Protein AF-A0A6M4GFL0-F1 (afdb_monomer)

Mean predicted aligned error: 16.69 Å

Structure (mmCIF, N/CA/C/O backbone):
data_AF-A0A6M4GFL0-F1
#
_entry.id   AF-A0A6M4GFL0-F1
#
loop_
_atom_site.group_PDB
_atom_site.id
_atom_site.type_symbol
_atom_site.label_atom_id
_atom_site.label_alt_id
_atom_site.label_comp_id
_atom_site.label_asym_id
_atom_site.label_entity_id
_atom_site.label_seq_id
_atom_site.pdbx_PDB_ins_code
_atom_site.Cartn_x
_atom_site.Cartn_y
_atom_site.Cartn_z
_atom_site.occupancy
_atom_site.B_iso_or_equiv
_atom_site.auth_seq_id
_atom_site.auth_comp_id
_atom_site.auth_asym_id
_atom_site.auth_atom_id
_atom_site.pdbx_PDB_model_num
ATOM 1 N N . MET A 1 1 ? -53.949 -1.812 41.126 1.00 33.97 1 MET A N 1
ATOM 2 C CA . MET A 1 1 ? -52.886 -2.637 41.727 1.00 33.97 1 MET A CA 1
ATOM 3 C C . MET A 1 1 ? -51.727 -1.699 42.006 1.00 33.97 1 MET A C 1
ATOM 5 O O . MET A 1 1 ? -51.503 -0.813 41.197 1.00 33.97 1 MET A O 1
ATOM 9 N N . ASP A 1 2 ? -51.183 -1.821 43.211 1.00 31.44 2 ASP A N 1
ATOM 10 C CA . ASP A 1 2 ? -50.165 -1.014 43.901 1.00 31.44 2 ASP A CA 1
ATOM 11 C C . ASP A 1 2 ? -49.170 -0.243 43.004 1.00 31.44 2 ASP A C 1
ATOM 13 O O . ASP A 1 2 ? -48.532 -0.820 42.129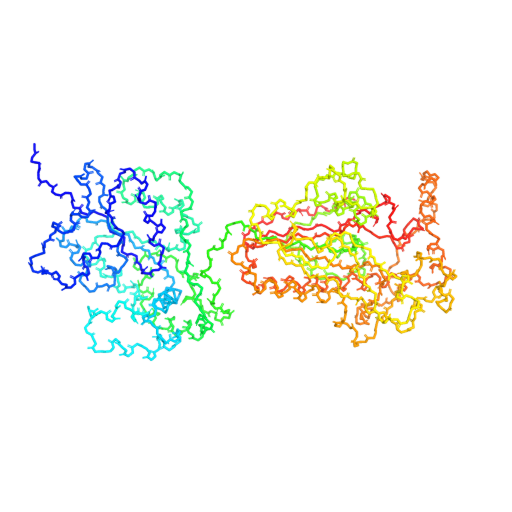 1.00 31.44 2 ASP A O 1
ATOM 17 N N . GLY A 1 3 ? -49.078 1.071 43.236 1.00 35.38 3 GLY A N 1
ATOM 18 C CA . GLY A 1 3 ? -48.262 2.045 42.507 1.00 35.38 3 GLY A CA 1
ATOM 19 C C . GLY A 1 3 ? -46.917 2.366 43.162 1.00 35.38 3 GLY A C 1
ATOM 20 O O . GLY A 1 3 ? -46.453 3.496 43.048 1.00 35.38 3 GLY A O 1
ATOM 21 N N . THR A 1 4 ? -46.291 1.409 43.843 1.00 40.56 4 THR A N 1
ATOM 22 C CA . THR A 1 4 ? -44.964 1.582 44.452 1.00 40.56 4 THR A CA 1
ATOM 23 C C . THR A 1 4 ? -44.089 0.348 44.250 1.00 40.56 4 THR A C 1
ATOM 25 O O . THR A 1 4 ? -43.634 -0.286 45.195 1.00 40.56 4 THR A O 1
ATOM 28 N N . GLN A 1 5 ? -43.805 0.006 42.993 1.00 45.56 5 GLN A N 1
ATOM 29 C CA . GLN A 1 5 ? -42.620 -0.788 42.687 1.00 45.56 5 GLN A CA 1
ATOM 30 C C . GLN A 1 5 ? -41.575 0.181 42.153 1.00 45.56 5 GLN A C 1
ATOM 32 O O . GLN A 1 5 ? -41.675 0.660 41.028 1.00 45.56 5 GLN A O 1
ATOM 37 N N . CYS A 1 6 ? -40.626 0.554 43.012 1.00 54.44 6 CYS A N 1
ATOM 38 C CA . CYS A 1 6 ? -39.476 1.326 42.580 1.00 54.44 6 CYS A CA 1
ATOM 39 C C . CYS A 1 6 ? -38.773 0.523 41.478 1.00 54.44 6 CYS A C 1
ATOM 41 O O . CYS A 1 6 ? -38.338 -0.606 41.723 1.00 54.44 6 CYS A O 1
ATOM 43 N N . ASP A 1 7 ? -38.753 1.060 40.256 1.00 78.50 7 ASP A N 1
ATOM 44 C CA . ASP A 1 7 ? -38.188 0.386 39.091 1.00 78.50 7 ASP A CA 1
ATOM 45 C C . ASP A 1 7 ? -36.691 0.164 39.333 1.00 78.50 7 ASP A C 1
ATOM 47 O O . ASP A 1 7 ? -35.868 1.066 39.175 1.00 78.50 7 ASP A O 1
ATOM 51 N N . LYS A 1 8 ? -36.311 -1.026 39.799 1.00 92.69 8 LYS A N 1
ATOM 52 C CA . LYS A 1 8 ? -34.910 -1.331 40.090 1.00 92.69 8 LYS A CA 1
ATOM 53 C C . LYS A 1 8 ? -34.074 -1.254 38.811 1.00 92.69 8 LYS A C 1
ATOM 55 O O . LYS A 1 8 ? -34.547 -1.531 37.708 1.00 92.69 8 LYS A O 1
ATOM 60 N N . VAL A 1 9 ? -32.790 -0.946 38.969 1.00 96.00 9 VAL A N 1
ATOM 61 C CA . VAL A 1 9 ? -31.801 -1.170 37.906 1.00 96.00 9 V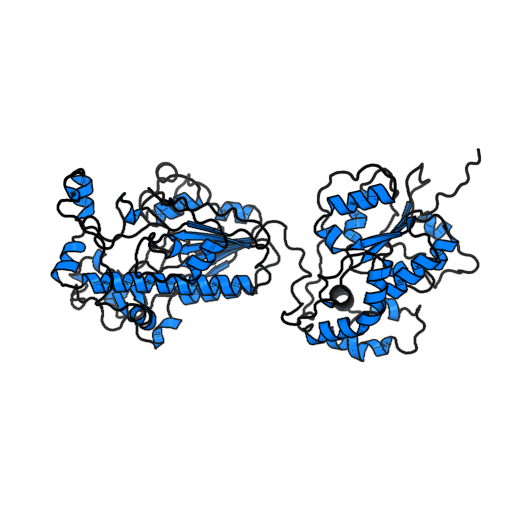AL A CA 1
ATOM 62 C C . VAL A 1 9 ? -31.768 -2.669 37.625 1.00 96.00 9 VAL A C 1
ATOM 64 O O . VAL A 1 9 ? -31.596 -3.478 38.537 1.00 96.00 9 VAL A O 1
ATOM 67 N N . SER A 1 10 ? -32.017 -3.031 36.371 1.00 95.12 10 SER A N 1
ATOM 68 C CA . SER A 1 10 ? -32.312 -4.405 35.942 1.00 95.12 10 SER A CA 1
ATOM 69 C C . SER A 1 10 ? -31.243 -4.983 35.023 1.00 95.12 10 SER A C 1
ATOM 71 O O . SER A 1 10 ? -31.132 -6.203 34.905 1.00 95.12 10 SER A O 1
ATOM 73 N N . VAL A 1 11 ? -30.428 -4.120 34.414 1.00 97.25 11 VAL A N 1
ATOM 74 C CA . VAL A 1 11 ? -29.333 -4.506 33.528 1.00 97.25 11 VAL A CA 1
ATOM 75 C C . VAL A 1 11 ? -28.031 -3.902 34.035 1.00 97.25 11 VAL A C 1
ATOM 77 O O . VAL A 1 11 ? -27.943 -2.694 34.235 1.00 97.25 11 VAL A O 1
ATOM 80 N N . PHE A 1 12 ? -27.001 -4.724 34.200 1.00 97.31 12 PHE A N 1
ATOM 81 C CA . PHE A 1 12 ? -25.673 -4.268 34.603 1.00 97.31 12 PHE A CA 1
ATOM 82 C C . PHE A 1 12 ? -24.635 -4.688 33.571 1.00 97.31 12 PHE A C 1
ATOM 84 O O . PHE A 1 12 ? -24.556 -5.856 33.194 1.00 97.31 12 PHE A O 1
ATOM 91 N N . VAL A 1 13 ? -23.809 -3.751 33.119 1.00 94.25 13 VAL A N 1
ATOM 92 C CA . VAL A 1 13 ? -22.677 -4.047 32.236 1.00 94.25 13 VAL A CA 1
ATOM 93 C C . VAL A 1 13 ? -21.396 -4.054 33.068 1.00 94.25 13 VAL A C 1
ATOM 95 O O . VAL A 1 13 ? -20.723 -3.035 33.239 1.00 94.25 13 VAL A O 1
ATOM 98 N N . CYS A 1 14 ? -21.062 -5.237 33.574 1.00 85.19 14 CYS A N 1
ATOM 99 C CA . CYS A 1 14 ? -19.900 -5.526 34.409 1.00 85.19 14 CYS A CA 1
ATOM 100 C C . CYS A 1 14 ? -18.720 -5.981 33.535 1.00 85.19 14 CYS A C 1
ATOM 102 O O . CYS A 1 14 ? -18.238 -7.095 33.680 1.00 85.19 14 CYS A O 1
ATOM 104 N N . GLY A 1 15 ? -18.306 -5.180 32.549 1.00 72.81 15 GLY A N 1
ATOM 105 C CA . GLY A 1 15 ? -17.201 -5.555 31.655 1.00 72.81 15 GLY A CA 1
ATOM 106 C C . GLY A 1 15 ? -15.822 -5.334 32.273 1.00 72.81 15 GLY A C 1
ATOM 107 O O . GLY A 1 15 ? -15.647 -4.462 33.115 1.00 72.81 15 GLY A O 1
ATOM 108 N N . ALA A 1 16 ? -14.792 -6.030 31.797 1.00 67.81 16 ALA A N 1
ATOM 109 C CA . ALA A 1 16 ? -13.433 -5.727 32.218 1.00 67.81 16 ALA A CA 1
ATOM 110 C C . ALA A 1 16 ? -13.067 -4.294 31.777 1.00 67.81 16 ALA A C 1
ATOM 112 O O . ALA A 1 16 ? -13.310 -3.903 30.630 1.00 67.81 16 ALA A O 1
ATOM 113 N N . GLN A 1 17 ? -12.500 -3.480 32.676 1.00 73.19 17 GLN A N 1
ATOM 114 C CA . GLN A 1 17 ? -12.123 -2.093 32.361 1.00 73.19 17 GLN A CA 1
ATOM 115 C C . GLN A 1 17 ? -11.283 -2.054 31.073 1.00 73.19 17 GLN A C 1
ATOM 117 O O . GLN A 1 17 ? -10.359 -2.847 30.922 1.00 73.19 17 GLN A O 1
ATOM 122 N N . LYS A 1 18 ? -11.601 -1.128 30.154 1.00 75.69 18 LYS A N 1
ATOM 123 C CA . LYS A 1 18 ? -10.996 -1.007 28.805 1.00 75.69 18 LYS A CA 1
ATOM 124 C C . LYS A 1 18 ? -11.385 -2.099 27.786 1.00 75.69 18 LYS A C 1
ATOM 126 O O . LYS A 1 18 ? -10.671 -2.286 26.800 1.00 75.69 18 LYS A O 1
ATOM 131 N N . SER A 1 19 ? -12.555 -2.719 27.957 1.00 73.19 19 SER A N 1
ATOM 132 C CA . SER A 1 19 ? -13.138 -3.713 27.028 1.00 73.19 19 SER A CA 1
ATOM 133 C C . SER A 1 19 ? -14.321 -3.176 26.199 1.00 73.19 19 SER A C 1
ATOM 135 O O . SER A 1 19 ? -15.232 -3.918 25.859 1.00 73.19 19 SER A O 1
ATOM 137 N N . GLY A 1 20 ? -14.344 -1.872 25.885 1.00 72.50 20 GLY A N 1
ATOM 138 C CA . GLY A 1 20 ? -15.331 -1.290 24.952 1.00 72.50 20 GLY A CA 1
ATOM 139 C C . GLY A 1 20 ? -16.693 -0.898 25.545 1.00 72.50 20 GLY A C 1
ATOM 140 O O . GLY A 1 20 ? -17.629 -0.625 24.797 1.00 72.50 20 GLY A O 1
ATOM 141 N N . THR A 1 21 ? -16.820 -0.803 26.873 1.00 79.69 21 THR A N 1
ATOM 142 C CA . THR A 1 21 ? -18.093 -0.473 27.545 1.00 79.69 21 THR A CA 1
ATOM 143 C C . THR A 1 21 ? -18.670 0.896 27.174 1.00 79.69 21 THR A C 1
ATOM 145 O O . THR A 1 21 ? -19.881 1.078 27.262 1.00 79.69 21 THR A O 1
ATOM 148 N N . THR A 1 22 ? -17.857 1.861 26.718 1.00 82.06 22 THR A N 1
ATOM 149 C CA . THR A 1 22 ? -18.399 3.143 26.237 1.00 82.06 22 THR A CA 1
ATOM 150 C C . THR A 1 22 ? -19.078 3.045 24.873 1.00 82.06 22 THR A C 1
ATOM 152 O O . THR A 1 22 ? -20.115 3.670 24.676 1.00 82.06 22 THR A O 1
ATOM 155 N N . SER A 1 23 ? -18.566 2.219 23.954 1.00 81.31 23 SER A N 1
ATOM 156 C CA . SER A 1 23 ? -19.263 1.949 22.689 1.00 81.31 23 SER A CA 1
ATOM 157 C C . SER A 1 23 ? -20.622 1.303 22.948 1.00 81.31 23 SER A C 1
ATOM 159 O O . SER A 1 23 ? -21.616 1.710 22.356 1.00 81.31 23 SER A O 1
ATOM 161 N N . LEU A 1 24 ? -20.686 0.359 23.893 1.00 86.06 24 LEU A N 1
ATOM 162 C CA . LEU A 1 24 ? -21.952 -0.253 24.293 1.00 86.06 24 LEU A CA 1
ATOM 163 C C . LEU A 1 24 ? -22.915 0.765 24.930 1.00 86.06 24 LEU A C 1
ATOM 165 O O . LEU A 1 24 ? -24.097 0.779 24.597 1.00 86.06 24 LEU A O 1
ATOM 169 N N . TYR A 1 25 ? -22.404 1.657 25.785 1.00 87.88 25 TYR A N 1
ATOM 170 C CA . TYR A 1 25 ? -23.190 2.745 26.374 1.00 87.88 25 TYR A CA 1
ATOM 171 C C . TYR A 1 25 ? -23.838 3.644 25.312 1.00 87.88 25 TYR A C 1
ATOM 173 O O . TYR A 1 25 ? -25.012 3.983 25.439 1.00 87.88 25 TYR A O 1
ATOM 181 N N . ALA A 1 26 ? -23.114 3.978 24.238 1.00 87.56 26 ALA A N 1
ATOM 182 C CA . ALA A 1 26 ? -23.647 4.791 23.145 1.00 87.56 26 ALA A CA 1
ATOM 183 C C . ALA A 1 26 ? -24.836 4.126 22.427 1.00 87.56 26 ALA A C 1
ATOM 185 O O . ALA A 1 26 ? -25.777 4.819 22.056 1.00 87.56 26 ALA A O 1
ATOM 186 N N . HIS A 1 27 ? -24.825 2.798 22.273 1.00 88.31 27 HIS A N 1
ATOM 187 C CA . HIS A 1 27 ? -25.971 2.063 21.727 1.00 88.31 27 HIS A CA 1
ATOM 188 C C . HIS A 1 27 ? -27.141 1.992 22.715 1.00 88.31 27 HIS A C 1
ATOM 190 O O . HIS A 1 27 ? -28.297 2.078 22.308 1.00 88.31 27 HIS A O 1
ATOM 196 N N . PHE A 1 28 ? -26.859 1.863 24.015 1.00 92.19 28 PHE A N 1
ATOM 197 C CA . PHE A 1 28 ? -27.897 1.816 25.048 1.00 92.19 28 PHE A CA 1
ATOM 198 C C . PHE A 1 28 ? -28.657 3.143 25.166 1.00 92.19 28 PHE A C 1
ATOM 200 O O . PHE A 1 28 ? -29.871 3.126 25.346 1.00 92.19 28 PHE A O 1
ATOM 207 N N . LEU A 1 29 ? -27.964 4.276 24.996 1.00 90.12 29 LEU A N 1
ATOM 208 C CA . LEU A 1 29 ? -28.564 5.616 25.015 1.00 90.12 29 LEU A CA 1
ATOM 209 C C . LEU A 1 29 ? -29.643 5.827 23.944 1.00 90.12 29 LEU A C 1
ATOM 211 O O . LEU A 1 29 ? -30.542 6.641 24.131 1.00 90.12 29 LEU A O 1
ATOM 215 N N . GLU A 1 30 ? -29.544 5.125 22.818 1.00 88.19 30 GLU A N 1
ATOM 216 C CA . GLU A 1 30 ? -30.448 5.299 21.678 1.00 88.19 30 GLU A CA 1
ATOM 217 C C . GLU A 1 30 ? -31.626 4.316 21.698 1.00 88.19 30 GLU A C 1
ATOM 219 O O . GLU A 1 30 ? -32.540 4.432 20.882 1.00 88.19 30 GLU A O 1
ATOM 224 N N . HIS A 1 31 ? -31.632 3.348 22.620 1.00 92.81 31 HIS A N 1
ATOM 225 C CA . HIS A 1 31 ? -32.646 2.302 22.645 1.00 92.81 31 HIS A CA 1
ATOM 226 C C . HIS A 1 31 ? -33.907 2.749 23.410 1.00 92.81 31 HIS A C 1
ATOM 228 O O . HIS A 1 31 ? -33.827 3.033 24.606 1.00 92.81 31 HIS A O 1
ATOM 234 N N . PRO A 1 32 ? -35.105 2.743 22.791 1.00 91.62 32 PRO A N 1
ATOM 235 C CA . PRO A 1 32 ? -36.318 3.297 23.404 1.00 91.62 32 PRO A CA 1
ATOM 236 C C . PRO A 1 32 ? -36.801 2.522 24.641 1.00 91.62 32 PRO A C 1
ATOM 238 O O . PRO A 1 32 ? -37.414 3.105 25.532 1.00 91.62 32 PRO A O 1
ATOM 241 N N . GLU A 1 33 ? -36.516 1.219 24.713 1.00 94.44 33 GLU A N 1
ATOM 242 C CA . GLU A 1 33 ? -36.855 0.367 25.866 1.00 94.44 33 GLU A CA 1
ATOM 243 C C . GLU A 1 33 ? -35.795 0.371 26.980 1.00 94.44 33 GLU A C 1
ATOM 245 O O . GLU A 1 33 ? -35.953 -0.339 27.970 1.00 94.44 33 GLU A O 1
ATOM 250 N N . LEU A 1 34 ? -34.721 1.155 26.849 1.00 94.69 34 LEU A N 1
ATOM 251 C CA . LEU A 1 34 ? -33.707 1.316 27.890 1.00 94.69 34 LEU A CA 1
ATOM 252 C C . LEU A 1 34 ? -33.825 2.709 28.519 1.00 94.69 34 LEU A C 1
ATOM 254 O O . LEU A 1 34 ? -34.057 3.704 27.834 1.00 94.69 34 LEU A O 1
ATOM 258 N N . GLN A 1 35 ? -33.688 2.792 29.842 1.00 94.88 35 GLN A N 1
ATOM 259 C CA . GLN A 1 35 ? -33.630 4.069 30.555 1.00 94.88 35 GLN A CA 1
ATOM 260 C C . GLN A 1 35 ? -32.199 4.323 31.019 1.00 94.88 35 GLN A C 1
ATOM 262 O O . GLN A 1 35 ? -31.664 3.577 31.841 1.00 94.88 35 GLN A O 1
ATOM 267 N N . SER A 1 36 ? -31.604 5.390 30.491 1.00 93.44 36 SER A N 1
ATOM 268 C CA . SER A 1 36 ? -30.249 5.801 30.830 1.00 93.44 36 SER A CA 1
ATOM 269 C C . SER A 1 36 ? -30.175 6.507 32.185 1.00 93.44 36 SER A C 1
ATOM 271 O O . SER A 1 36 ? -31.092 7.269 32.518 1.00 93.44 36 SER A O 1
ATOM 273 N N . PRO A 1 37 ? -29.074 6.326 32.931 1.00 93.81 37 PRO A N 1
ATOM 274 C CA . PRO A 1 37 ? -28.730 7.222 34.025 1.00 93.81 37 PRO A CA 1
ATOM 275 C C . PRO A 1 37 ? -28.297 8.605 33.500 1.00 93.81 37 PRO A C 1
ATOM 277 O O . PRO A 1 37 ? -28.008 8.775 32.312 1.00 93.81 37 PRO A O 1
ATOM 280 N N . ASP A 1 38 ? -28.228 9.596 34.385 1.00 92.19 38 ASP A N 1
ATOM 281 C CA . ASP A 1 38 ? -27.752 10.959 34.112 1.00 92.19 38 ASP A CA 1
ATOM 282 C C . ASP A 1 38 ? -26.243 11.030 33.808 1.00 92.19 38 ASP A C 1
ATOM 284 O O . ASP A 1 38 ? -25.769 11.982 33.182 1.00 92.19 38 ASP A O 1
ATOM 288 N N . ARG A 1 39 ? -25.486 10.001 34.205 1.00 92.00 39 ARG A N 1
ATOM 289 C CA . ARG A 1 39 ? -24.056 9.842 33.937 1.00 92.00 39 ARG A CA 1
ATOM 290 C C . ARG A 1 39 ? -23.684 8.384 33.686 1.00 92.00 39 ARG A C 1
ATOM 292 O O . ARG A 1 39 ? -24.262 7.464 34.259 1.00 92.00 39 ARG A O 1
ATOM 299 N N . LYS A 1 40 ? -22.645 8.178 32.876 1.00 89.88 40 LYS A N 1
ATOM 300 C CA . LYS A 1 40 ? -22.006 6.867 32.712 1.00 89.88 40 LYS A CA 1
ATOM 301 C C . LYS A 1 40 ? -21.203 6.517 33.973 1.00 89.88 40 LYS A C 1
ATOM 303 O O . LYS A 1 40 ? -20.597 7.412 34.553 1.00 89.88 40 LYS A O 1
ATOM 308 N N . GLU A 1 41 ? -21.138 5.228 34.309 1.00 92.75 41 GLU A N 1
ATOM 309 C CA . GLU A 1 41 ? -20.385 4.685 35.448 1.00 92.75 41 GLU A CA 1
ATOM 310 C C . GLU A 1 41 ? -20.865 5.285 36.786 1.00 92.75 41 GLU A C 1
ATOM 312 O O . GLU A 1 41 ? -20.248 6.191 37.344 1.00 92.75 41 GLU A O 1
ATOM 317 N N . ILE A 1 42 ? -22.001 4.797 37.308 1.00 94.69 42 ILE A N 1
ATOM 318 C CA . ILE A 1 42 ? -22.634 5.357 38.519 1.00 94.69 42 ILE A CA 1
ATOM 319 C C . ILE A 1 42 ? -21.749 5.161 39.755 1.00 94.69 42 ILE A C 1
ATOM 321 O O . ILE A 1 42 ? -21.690 6.040 40.618 1.00 94.69 42 ILE A O 1
ATOM 325 N N . HIS A 1 43 ? -21.049 4.026 39.802 1.00 95.00 43 HIS A N 1
ATOM 326 C CA . HIS A 1 43 ? -20.154 3.616 40.886 1.00 95.00 43 HIS A CA 1
ATOM 327 C C . HIS A 1 43 ? -20.840 3.418 42.250 1.00 95.00 43 HIS A C 1
ATOM 329 O O . HIS A 1 43 ? -20.237 3.605 43.300 1.00 95.00 43 HIS A O 1
ATOM 335 N N . PHE A 1 44 ? -22.115 3.014 42.250 1.00 96.62 44 PHE A N 1
ATOM 336 C CA . PHE A 1 44 ? -22.857 2.754 43.485 1.00 96.62 44 PHE A CA 1
ATOM 337 C C . PHE A 1 44 ? -22.372 1.491 44.213 1.00 96.62 44 PHE A C 1
ATOM 339 O O . PHE A 1 44 ? -21.989 1.560 45.372 1.00 96.62 44 PHE A O 1
ATOM 346 N N . PHE A 1 45 ? -22.333 0.335 43.537 1.00 96.69 45 PHE A N 1
ATOM 347 C CA . PHE A 1 45 ? -22.026 -0.959 44.173 1.00 96.69 45 PHE A CA 1
ATOM 348 C C . PHE A 1 45 ? -20.551 -1.169 44.560 1.00 96.69 45 PHE A C 1
ATOM 350 O O . PHE A 1 45 ? -20.228 -2.130 45.258 1.00 96.69 45 PHE A O 1
ATOM 357 N N . ASP A 1 46 ? -19.662 -0.261 44.160 1.00 94.69 46 ASP A N 1
ATOM 358 C CA . ASP A 1 46 ? -18.239 -0.244 44.509 1.00 94.69 46 ASP A CA 1
ATOM 359 C C . ASP A 1 46 ? -17.851 0.946 45.411 1.00 94.69 46 ASP A C 1
ATOM 361 O O . ASP A 1 46 ? -16.663 1.178 45.647 1.00 94.69 46 ASP A O 1
ATOM 365 N N . ASP A 1 47 ? -18.836 1.697 45.919 1.00 94.81 47 ASP A N 1
ATOM 366 C CA . ASP A 1 47 ? -18.628 2.796 46.864 1.00 94.81 47 ASP A CA 1
ATOM 367 C C . ASP A 1 47 ? -18.515 2.274 48.305 1.00 94.81 47 ASP A C 1
ATOM 369 O O . ASP A 1 47 ? -19.503 1.944 48.965 1.00 94.81 47 ASP A O 1
ATOM 373 N N . GLU A 1 48 ? -17.287 2.229 48.817 1.00 93.00 48 GLU A N 1
ATOM 374 C CA . GLU A 1 48 ? -16.995 1.817 50.194 1.00 93.00 48 GLU A CA 1
ATOM 375 C C . GLU A 1 48 ? -17.394 2.870 51.244 1.00 93.00 48 GLU A C 1
ATOM 377 O O . GLU A 1 48 ? -17.363 2.577 52.437 1.00 93.00 48 GLU A O 1
ATOM 382 N N . ALA A 1 49 ? -17.786 4.086 50.839 1.00 91.50 49 ALA A N 1
ATOM 383 C CA . ALA A 1 49 ? -18.356 5.075 51.755 1.00 91.50 49 ALA A CA 1
ATOM 384 C C . ALA A 1 49 ? -19.838 4.801 52.075 1.00 91.50 49 ALA A C 1
ATOM 386 O O . ALA A 1 49 ? -20.393 5.403 52.996 1.00 91.50 49 ALA A O 1
ATOM 387 N N . THR A 1 50 ? -20.491 3.902 51.331 1.00 92.56 50 THR A N 1
ATOM 388 C CA . THR A 1 50 ? -21.887 3.524 51.568 1.00 92.56 50 THR A CA 1
ATOM 389 C C . THR A 1 50 ? -22.001 2.557 52.749 1.00 92.56 50 THR A C 1
ATOM 391 O O . THR A 1 50 ? -21.238 1.600 52.873 1.00 92.56 50 THR A O 1
ATOM 394 N N . ASN A 1 51 ? -22.987 2.785 53.625 1.00 93.31 51 ASN A N 1
ATOM 395 C CA . ASN A 1 51 ? -23.306 1.855 54.705 1.00 93.31 51 ASN A CA 1
ATOM 396 C C . ASN A 1 51 ? -24.018 0.615 54.145 1.00 93.31 51 ASN A C 1
ATOM 398 O O . ASN A 1 51 ? -25.240 0.578 54.050 1.00 93.31 51 ASN A O 1
ATOM 402 N N . TRP A 1 52 ? -23.257 -0.418 53.792 1.00 94.12 52 TRP A N 1
ATOM 403 C CA . TRP A 1 52 ? -23.800 -1.642 53.195 1.00 94.12 52 TRP A CA 1
ATOM 404 C C . TRP A 1 52 ? -24.640 -2.512 54.143 1.00 94.12 52 TRP A C 1
ATOM 406 O O . TRP A 1 52 ? -25.284 -3.447 53.674 1.00 94.12 52 TRP A O 1
ATOM 416 N N . ALA A 1 53 ? -24.682 -2.209 55.447 1.00 92.88 53 ALA A N 1
ATOM 417 C CA . ALA A 1 53 ? -25.628 -2.847 56.365 1.00 92.88 53 ALA A CA 1
ATOM 418 C C . ALA A 1 53 ? -27.065 -2.320 56.179 1.00 92.88 53 ALA A C 1
ATOM 420 O O . ALA A 1 53 ? -28.021 -3.065 56.377 1.00 92.88 53 ALA A O 1
ATOM 421 N N . GLU A 1 54 ? -27.207 -1.056 55.771 1.00 93.19 54 GLU A N 1
ATOM 422 C CA . GLU A 1 54 ? -28.482 -0.381 55.503 1.00 93.19 54 GLU A CA 1
ATOM 423 C C . GLU A 1 54 ? -28.312 0.537 54.273 1.00 93.19 54 GLU A C 1
ATOM 425 O O . GLU A 1 54 ? -28.187 1.757 54.419 1.00 93.19 54 GLU A O 1
ATOM 430 N N . PRO A 1 55 ? -28.213 -0.036 53.055 1.00 93.62 55 PRO A N 1
ATOM 431 C CA . PRO A 1 55 ? -27.897 0.730 51.856 1.00 93.62 55 PRO A CA 1
ATOM 432 C C . PRO A 1 55 ? -29.057 1.644 51.449 1.00 93.62 55 PRO A C 1
ATOM 434 O O . PRO A 1 55 ? -30.198 1.206 51.305 1.00 93.62 55 PRO A O 1
ATOM 437 N N . ASP A 1 56 ? -28.740 2.912 51.198 1.00 93.44 56 ASP A N 1
ATOM 438 C CA . ASP A 1 56 ? -29.684 3.887 50.658 1.00 93.44 56 ASP A CA 1
ATOM 439 C C . ASP A 1 56 ? -29.720 3.805 49.124 1.00 93.44 56 ASP A C 1
ATOM 441 O O . ASP A 1 56 ? -28.885 4.393 48.431 1.00 93.44 56 ASP A O 1
ATOM 445 N N . TYR A 1 57 ? -30.672 3.034 48.593 1.00 94.50 57 TYR A N 1
ATOM 446 C CA . TYR A 1 57 ? -30.849 2.867 47.149 1.00 94.50 57 TYR A CA 1
ATOM 447 C C . TYR A 1 57 ? -31.490 4.077 46.459 1.00 94.50 57 TYR A C 1
ATOM 449 O O . TYR A 1 57 ? -31.403 4.152 45.235 1.00 94.50 57 TYR A O 1
ATOM 457 N N . GLU A 1 58 ? -32.056 5.047 47.188 1.00 91.62 58 GLU A N 1
ATOM 458 C CA . GLU A 1 58 ? -32.570 6.276 46.564 1.00 91.62 58 GLU A CA 1
ATOM 459 C C . GLU A 1 58 ? -31.425 7.043 45.888 1.00 91.62 58 GLU A C 1
ATOM 461 O O . GLU A 1 58 ? -31.569 7.487 44.753 1.00 91.62 58 GLU A O 1
ATOM 466 N N . ARG A 1 59 ? -30.219 7.039 46.480 1.00 92.50 59 ARG A N 1
ATOM 467 C CA . ARG A 1 59 ? -28.999 7.579 45.843 1.00 92.50 59 ARG A CA 1
ATOM 468 C C . ARG A 1 59 ? -28.678 6.935 44.490 1.00 92.50 59 ARG A C 1
ATOM 470 O O . ARG A 1 59 ? -28.093 7.587 43.632 1.00 92.50 59 ARG A O 1
ATOM 477 N N . LEU A 1 60 ? -29.007 5.655 44.300 1.00 94.31 60 LEU A N 1
ATOM 478 C CA . LEU A 1 60 ? -28.868 4.982 43.004 1.00 94.31 60 LEU A CA 1
ATOM 479 C C . LEU A 1 60 ? -29.995 5.402 42.052 1.00 94.31 60 LEU A C 1
ATOM 481 O O . LEU A 1 60 ? -29.761 5.581 40.859 1.00 94.31 60 LEU A O 1
ATOM 485 N N . HIS A 1 61 ? -31.220 5.530 42.559 1.00 93.81 61 HIS A N 1
ATOM 486 C CA . HIS A 1 61 ? -32.404 5.854 41.761 1.00 93.81 61 HIS A CA 1
ATOM 487 C C . HIS A 1 61 ? -32.449 7.312 41.304 1.00 93.81 61 HIS A C 1
ATOM 489 O O . HIS A 1 61 ? -32.944 7.558 40.206 1.00 93.81 61 HIS A O 1
ATOM 495 N N . ASP A 1 62 ? -31.858 8.236 42.062 1.00 92.94 62 ASP A N 1
ATOM 496 C CA . ASP A 1 62 ? -31.721 9.661 41.730 1.00 92.94 62 ASP A CA 1
ATOM 497 C C . ASP A 1 62 ? -30.972 9.902 40.411 1.00 92.94 62 ASP A C 1
ATOM 499 O O . ASP A 1 62 ? -31.169 10.923 39.752 1.00 92.94 62 ASP A O 1
ATOM 503 N N . HIS A 1 63 ? -30.165 8.933 39.970 1.00 94.44 63 HIS A N 1
ATOM 504 C CA . HIS A 1 63 ? -29.511 8.974 38.666 1.00 94.44 63 HIS A CA 1
ATOM 505 C C . HIS A 1 63 ? -30.479 8.773 37.487 1.00 94.44 63 HIS A C 1
ATOM 507 O O . HIS A 1 63 ? -30.080 8.977 36.344 1.00 94.44 63 HIS A O 1
ATOM 513 N N . PHE A 1 64 ? -31.739 8.383 37.706 1.00 93.75 64 PHE A N 1
ATOM 514 C CA . PHE A 1 64 ? -32.705 8.108 36.640 1.00 93.75 64 PHE A CA 1
ATOM 515 C C . PHE A 1 64 ? -33.843 9.130 36.625 1.00 93.75 64 PHE A C 1
ATOM 517 O O . PHE A 1 64 ? -34.561 9.329 37.602 1.00 93.75 64 PHE A O 1
ATOM 524 N N . ALA A 1 65 ? -34.075 9.734 35.458 1.00 88.06 65 ALA A N 1
ATOM 525 C CA . ALA A 1 65 ? -35.138 10.717 35.286 1.00 88.06 65 ALA A CA 1
ATOM 526 C C . ALA A 1 65 ? -36.535 10.064 35.311 1.00 88.06 65 ALA A C 1
ATOM 528 O O . ALA A 1 65 ? -37.022 9.575 34.286 1.00 88.06 65 ALA A O 1
ATOM 529 N N . GLY A 1 66 ? -37.188 10.093 36.475 1.00 85.19 66 GLY A N 1
ATOM 530 C CA . GLY A 1 66 ? -38.570 9.643 36.666 1.00 85.19 66 GLY A CA 1
ATOM 531 C C . GLY A 1 66 ? -38.762 8.118 36.590 1.00 85.19 66 GLY A C 1
ATOM 532 O O . GLY A 1 66 ? -37.787 7.368 36.456 1.00 85.19 66 GLY A O 1
ATOM 533 N N . PRO A 1 67 ? -40.017 7.633 36.678 1.00 85.81 67 PRO A N 1
ATOM 534 C CA . PRO A 1 67 ? -40.323 6.201 36.630 1.00 85.81 67 PRO A CA 1
ATOM 535 C C . PRO A 1 67 ? -39.875 5.578 35.299 1.00 85.81 67 PRO A C 1
ATOM 537 O O . PRO A 1 67 ? -39.839 6.247 34.259 1.00 85.81 67 PRO A O 1
ATOM 540 N N . ALA A 1 68 ? -39.526 4.292 35.310 1.00 85.19 68 ALA A N 1
ATOM 541 C CA . ALA A 1 68 ? -39.019 3.612 34.124 1.00 85.19 68 ALA A CA 1
ATOM 542 C C . ALA A 1 68 ? -40.101 3.412 33.059 1.00 85.19 68 ALA A C 1
ATOM 544 O O . ALA A 1 68 ? -39.780 3.410 31.868 1.00 85.19 68 ALA A O 1
ATOM 545 N N . ASN A 1 69 ? -41.378 3.343 33.462 1.00 86.00 69 ASN A N 1
ATOM 546 C CA . ASN A 1 69 ? -42.539 3.238 32.568 1.00 86.00 69 ASN A CA 1
ATOM 547 C C . ASN A 1 69 ? -42.408 2.069 31.571 1.00 86.00 69 ASN A C 1
ATOM 549 O O . ASN A 1 69 ? -42.654 2.228 30.377 1.00 86.00 69 ASN A O 1
ATOM 553 N N . GLY A 1 70 ? -41.978 0.901 32.060 1.00 85.12 70 GLY A N 1
ATOM 554 C CA . GLY A 1 70 ? -41.775 -0.304 31.247 1.00 85.12 70 GLY A CA 1
ATOM 555 C C . GLY A 1 70 ? -40.413 -0.406 30.550 1.00 85.12 70 GLY A C 1
ATOM 556 O O . GLY A 1 70 ? -40.158 -1.411 29.896 1.00 85.12 70 GLY A O 1
ATOM 557 N N . ARG A 1 71 ? -39.525 0.588 30.697 1.00 92.00 71 ARG A N 1
ATOM 558 C CA . ARG A 1 71 ? -38.136 0.520 30.213 1.00 92.00 71 ARG A CA 1
ATOM 559 C C . ARG A 1 71 ? -37.231 -0.196 31.215 1.00 92.00 71 ARG A C 1
ATOM 561 O O . ARG A 1 71 ? -37.426 -0.093 32.422 1.00 92.00 71 ARG A O 1
ATOM 568 N N . LEU A 1 72 ? -36.186 -0.856 30.729 1.00 94.81 72 LEU A N 1
ATOM 569 C CA . LEU A 1 72 ? -35.148 -1.439 31.574 1.00 94.81 72 LEU A CA 1
ATOM 570 C C . LEU A 1 72 ? -34.136 -0.357 31.971 1.00 94.81 72 LEU A C 1
ATOM 572 O O . LEU A 1 72 ? -33.427 0.193 31.124 1.00 94.81 72 LEU A O 1
ATOM 576 N N . ARG A 1 73 ? -34.041 -0.058 33.269 1.00 96.06 73 ARG A N 1
ATOM 577 C CA . ARG A 1 73 ? -32.949 0.761 33.818 1.00 96.06 73 ARG A CA 1
ATOM 578 C C . ARG A 1 73 ? -31.646 -0.021 33.787 1.00 96.06 73 ARG A C 1
ATOM 580 O O . ARG A 1 73 ? -31.629 -1.190 34.193 1.00 96.06 73 ARG A O 1
ATOM 587 N N . TYR A 1 74 ? -30.572 0.633 33.361 1.00 96.00 74 TYR A N 1
ATOM 588 C CA . TYR A 1 74 ? -29.259 0.011 33.262 1.00 96.00 74 TYR A CA 1
ATOM 589 C C . TYR A 1 74 ? -28.162 0.810 33.970 1.00 96.00 74 TYR A C 1
ATOM 591 O O . TYR A 1 74 ? -28.228 2.033 34.055 1.00 96.00 74 TYR A O 1
ATOM 599 N N . ASP A 1 75 ? -27.124 0.108 34.418 1.00 95.94 75 ASP A N 1
ATOM 600 C CA . ASP A 1 75 ? -25.871 0.689 34.902 1.00 95.94 75 ASP A CA 1
ATOM 601 C C . ASP A 1 75 ? -24.683 0.056 34.164 1.00 95.94 75 ASP A C 1
ATOM 603 O O . ASP A 1 75 ? -24.604 -1.161 33.983 1.00 95.94 75 ASP A O 1
ATOM 607 N N . ILE A 1 76 ? -23.754 0.891 33.707 1.00 94.88 76 ILE A N 1
ATOM 608 C CA . ILE A 1 76 ? -22.529 0.469 33.026 1.00 94.88 76 ILE A CA 1
ATOM 609 C C . ILE A 1 76 ? -21.354 0.928 33.872 1.00 94.88 76 ILE A C 1
ATOM 611 O O . ILE A 1 76 ? -20.746 1.955 33.577 1.00 94.88 76 ILE A O 1
ATOM 615 N N . THR A 1 77 ? -21.021 0.134 34.889 1.00 94.62 77 THR A N 1
ATOM 616 C CA . THR A 1 77 ? -19.819 0.297 35.711 1.00 94.62 77 THR A CA 1
ATOM 617 C C . THR A 1 77 ? -18.928 -0.943 35.571 1.00 94.62 77 THR A C 1
ATOM 619 O O . THR A 1 77 ? -19.165 -1.968 36.215 1.00 94.62 77 THR A O 1
ATOM 622 N N . PRO A 1 78 ? -17.867 -0.868 34.740 1.00 91.62 78 PRO A N 1
ATOM 623 C CA . PRO A 1 78 ? -16.992 -2.003 34.439 1.00 91.62 78 PRO A CA 1
ATOM 624 C C . PRO A 1 78 ? -16.389 -2.665 35.688 1.00 91.62 78 PRO A C 1
ATOM 626 O O . PRO A 1 78 ? -16.311 -3.887 35.801 1.00 91.62 78 PRO A O 1
ATOM 629 N N . ILE A 1 79 ? -15.976 -1.857 36.668 1.00 92.75 79 ILE A N 1
ATOM 630 C CA . ILE A 1 79 ? -15.230 -2.354 37.829 1.00 92.75 79 ILE A CA 1
ATOM 631 C C . ILE A 1 79 ? -16.045 -3.294 38.732 1.00 92.75 79 ILE A C 1
ATOM 633 O O . ILE A 1 79 ? -15.429 -4.056 39.469 1.00 92.75 79 ILE A O 1
ATOM 637 N N . TYR A 1 80 ? -17.380 -3.339 38.626 1.00 95.38 80 TYR A N 1
ATOM 638 C CA . TYR A 1 80 ? -18.218 -4.294 39.372 1.00 95.38 80 TYR A CA 1
ATOM 639 C C . TYR A 1 80 ? -17.825 -5.752 39.161 1.00 95.38 80 TYR A C 1
ATOM 641 O O . TYR A 1 80 ? -17.983 -6.559 40.067 1.00 95.38 80 TYR A O 1
ATOM 649 N N . GLN A 1 81 ? -17.264 -6.082 37.996 1.00 93.69 81 GLN A N 1
ATOM 650 C CA . GLN A 1 81 ? -16.747 -7.420 37.716 1.00 93.69 81 GLN A CA 1
ATOM 651 C C . GLN A 1 81 ? -15.643 -7.849 38.698 1.00 93.69 81 GLN A C 1
ATOM 653 O O . GLN A 1 81 ? -15.503 -9.029 39.008 1.00 93.69 81 GLN A O 1
ATOM 658 N N . PHE A 1 82 ? -14.828 -6.889 39.134 1.00 94.56 82 PHE A N 1
ATOM 659 C CA . PHE A 1 82 ? -13.592 -7.123 39.873 1.00 94.56 82 PHE A CA 1
ATOM 660 C C . PHE A 1 82 ? -13.662 -6.670 41.332 1.00 94.56 82 PHE A C 1
ATOM 662 O O . PHE A 1 82 ? -12.956 -7.222 42.177 1.00 94.56 82 PHE A O 1
ATOM 669 N N . TRP A 1 83 ? -14.437 -5.625 41.620 1.00 95.19 83 TRP A N 1
ATOM 670 C CA . TRP A 1 83 ? -14.452 -5.003 42.936 1.00 95.19 83 TRP A CA 1
ATOM 671 C C . TRP A 1 83 ? -15.043 -5.953 43.988 1.00 95.19 83 TRP A C 1
ATOM 673 O O . TRP A 1 83 ? -16.065 -6.586 43.708 1.00 95.19 83 TRP A O 1
ATOM 683 N N . PRO A 1 84 ? -14.437 -6.058 45.186 1.00 92.31 84 PRO A N 1
ATOM 684 C CA . PRO A 1 84 ? -14.953 -6.913 46.251 1.00 92.31 84 PRO A CA 1
ATOM 685 C C . PRO A 1 84 ? -16.417 -6.621 46.572 1.00 92.31 84 PRO A C 1
ATOM 687 O O . PRO A 1 84 ? -16.820 -5.460 46.630 1.00 92.31 84 PRO A O 1
ATOM 690 N N . ASP A 1 85 ? -17.195 -7.684 46.766 1.00 94.31 85 ASP A N 1
ATOM 691 C CA . ASP A 1 85 ? -18.611 -7.675 47.148 1.00 94.31 85 ASP A CA 1
ATOM 692 C C . ASP A 1 85 ? -19.562 -6.928 46.193 1.00 94.31 85 ASP A C 1
ATOM 694 O O . ASP A 1 85 ? -20.767 -6.909 46.427 1.00 94.31 85 ASP A O 1
ATOM 698 N N . ALA A 1 86 ? -19.086 -6.325 45.097 1.00 96.38 86 ALA A N 1
ATOM 699 C CA . ALA A 1 86 ? -19.942 -5.556 44.193 1.00 96.38 86 ALA A CA 1
ATOM 700 C C . ALA A 1 86 ? -21.035 -6.430 43.559 1.00 96.38 86 ALA A C 1
ATOM 702 O O . ALA A 1 86 ? -22.197 -6.028 43.516 1.00 96.38 86 ALA A O 1
ATOM 703 N N . LEU A 1 87 ? -20.690 -7.646 43.119 1.00 97.00 87 LEU A N 1
ATOM 704 C CA . LEU A 1 87 ? -21.668 -8.596 42.579 1.00 97.00 87 LEU A CA 1
ATOM 705 C C . LEU A 1 87 ? -22.646 -9.089 43.654 1.00 97.00 87 LEU A C 1
ATOM 707 O O . LEU A 1 87 ? -23.838 -9.190 43.369 1.00 97.00 87 LEU A O 1
ATOM 711 N N . ASP A 1 88 ? -22.181 -9.338 44.881 1.00 97.19 88 ASP A N 1
ATOM 712 C CA . ASP A 1 88 ? -23.028 -9.709 46.021 1.00 97.19 88 ASP A CA 1
ATOM 713 C C . ASP A 1 88 ? -24.031 -8.597 46.349 1.00 97.19 88 ASP A C 1
ATOM 715 O O . ASP A 1 88 ? -25.221 -8.854 46.536 1.00 97.19 88 ASP A O 1
ATOM 719 N N . ARG A 1 89 ? -23.576 -7.338 46.341 1.00 97.75 89 ARG A N 1
ATOM 720 C CA . ARG A 1 89 ? -24.418 -6.158 46.573 1.00 97.75 89 ARG A CA 1
ATOM 721 C C . ARG A 1 89 ? -25.444 -5.969 45.448 1.00 97.75 89 ARG A C 1
ATOM 723 O O . ARG A 1 89 ? -26.592 -5.629 45.738 1.00 97.75 89 ARG A O 1
ATOM 730 N N . ILE A 1 90 ? -25.078 -6.233 44.187 1.00 97.81 90 ILE A N 1
ATOM 731 C CA . ILE A 1 90 ? -26.024 -6.245 43.054 1.00 97.81 90 ILE A CA 1
ATOM 732 C C . ILE A 1 90 ? -27.057 -7.363 43.232 1.00 97.81 90 ILE A C 1
ATOM 734 O O . ILE A 1 90 ? -28.247 -7.106 43.068 1.00 97.81 90 ILE A O 1
ATOM 738 N N . ALA A 1 91 ? -26.634 -8.574 43.605 1.00 97.19 91 ALA A N 1
ATOM 739 C CA . ALA A 1 91 ? -27.527 -9.716 43.812 1.00 97.19 91 ALA A CA 1
ATOM 740 C C . ALA A 1 91 ? -28.513 -9.476 44.969 1.00 97.19 91 ALA A C 1
ATOM 742 O O . ALA A 1 91 ? -29.697 -9.784 44.848 1.00 97.19 91 ALA A O 1
ATOM 743 N N . ALA A 1 92 ? -28.046 -8.870 46.065 1.00 96.69 92 ALA A N 1
ATOM 744 C CA . ALA A 1 92 ? -28.886 -8.478 47.194 1.00 96.69 92 ALA A CA 1
ATOM 745 C C . ALA A 1 92 ? -29.904 -7.391 46.808 1.00 96.69 92 ALA A C 1
ATOM 747 O O . ALA A 1 92 ? -31.062 -7.437 47.227 1.00 96.69 92 ALA A O 1
ATOM 748 N N . TYR A 1 93 ? -29.491 -6.428 45.982 1.00 96.81 93 TYR A N 1
ATOM 749 C CA . TYR A 1 93 ? -30.363 -5.364 45.496 1.00 96.81 93 TYR A CA 1
ATOM 750 C C . TYR A 1 93 ? -31.417 -5.873 44.504 1.00 96.81 93 TYR A C 1
ATOM 752 O O . TYR A 1 93 ? -32.611 -5.593 44.659 1.00 96.81 93 TYR A O 1
ATOM 760 N N . ASN A 1 94 ? -30.993 -6.606 43.476 1.00 96.94 94 ASN A N 1
ATOM 761 C CA . ASN A 1 94 ? -31.853 -7.137 42.431 1.00 96.94 94 ASN A CA 1
ATOM 762 C C . ASN A 1 94 ? -31.424 -8.568 42.044 1.00 96.94 94 ASN A C 1
ATOM 764 O O . ASN A 1 94 ? -30.571 -8.733 41.168 1.00 96.94 94 ASN A O 1
ATOM 768 N N . PRO A 1 95 ? -32.037 -9.606 42.645 1.00 95.50 95 PRO A N 1
ATOM 769 C CA . PRO A 1 95 ? -31.688 -10.997 42.359 1.00 95.50 95 PRO A CA 1
ATOM 770 C C . PRO A 1 95 ? -32.063 -11.430 40.935 1.00 95.50 95 PRO A C 1
ATOM 772 O O . PRO A 1 95 ? -31.486 -12.386 40.427 1.00 95.50 95 PRO A O 1
ATOM 775 N N . ASP A 1 96 ? -32.975 -10.707 40.275 1.00 95.19 96 ASP A N 1
ATOM 776 C CA . ASP A 1 96 ? -33.421 -10.960 38.899 1.00 95.19 96 ASP A CA 1
ATOM 777 C C . ASP A 1 96 ? -32.626 -10.148 37.858 1.00 95.19 96 ASP A C 1
ATOM 779 O O . ASP A 1 96 ? -32.965 -10.138 36.672 1.00 95.19 96 ASP A O 1
ATOM 783 N N . ALA A 1 97 ? -31.564 -9.451 38.278 1.00 96.56 97 ALA A N 1
ATOM 784 C CA . ALA A 1 97 ? -30.742 -8.649 37.384 1.00 96.56 97 ALA A CA 1
ATOM 785 C C . ALA A 1 97 ? -30.141 -9.486 36.243 1.00 96.56 97 ALA A C 1
ATOM 787 O O . ALA A 1 97 ? -29.753 -10.644 36.424 1.00 96.56 97 ALA A O 1
ATOM 788 N N . LYS A 1 98 ? -30.025 -8.867 35.065 1.00 97.69 98 LYS A N 1
ATOM 789 C CA . LYS A 1 98 ? -29.288 -9.392 33.913 1.00 97.69 98 LYS A CA 1
ATOM 790 C C . LYS A 1 98 ? -27.933 -8.704 33.820 1.00 97.69 98 LYS A C 1
ATOM 792 O O . LYS A 1 98 ? -27.860 -7.478 33.753 1.00 97.69 98 LYS A O 1
ATOM 797 N N . LEU A 1 99 ? -26.857 -9.481 33.797 1.00 98.00 99 LEU A N 1
ATOM 798 C CA . LEU A 1 99 ? -25.494 -8.966 33.767 1.00 98.00 99 LEU A CA 1
ATOM 799 C C . LEU A 1 99 ? -24.831 -9.295 32.426 1.00 98.00 99 LEU A C 1
ATOM 801 O O . LEU A 1 99 ? -24.860 -10.433 31.958 1.00 98.00 99 LEU A O 1
ATOM 805 N N . ILE A 1 100 ? -24.202 -8.292 31.821 1.00 96.94 100 ILE A N 1
ATOM 806 C CA . ILE A 1 100 ? -23.446 -8.403 30.573 1.00 96.94 100 ILE A CA 1
ATOM 807 C C . ILE A 1 100 ? -21.971 -8.159 30.885 1.00 96.94 100 ILE A C 1
ATOM 809 O O . ILE A 1 100 ? -21.602 -7.100 31.392 1.00 96.94 100 ILE A O 1
ATOM 813 N N . PHE A 1 101 ? -21.117 -9.115 30.537 1.00 95.50 101 PHE A N 1
ATOM 814 C CA . PHE A 1 101 ? -19.671 -9.023 30.699 1.00 95.50 101 PHE A CA 1
ATOM 815 C C . PHE A 1 101 ? -19.010 -8.912 29.330 1.00 95.50 101 PHE A C 1
ATOM 817 O O . PHE A 1 101 ? -19.287 -9.696 28.423 1.00 95.50 101 PHE A O 1
ATOM 824 N N . LEU A 1 102 ? -18.106 -7.945 29.210 1.00 91.69 102 LEU A N 1
ATOM 825 C CA . LEU A 1 102 ? -17.254 -7.740 28.046 1.00 91.69 102 LEU A CA 1
ATOM 826 C C . LEU A 1 102 ? -15.812 -8.046 28.439 1.00 91.69 102 LEU A C 1
ATOM 828 O O . LEU A 1 102 ? -15.241 -7.351 29.283 1.00 91.69 102 LEU A O 1
ATOM 832 N N . PHE A 1 103 ? -15.231 -9.066 27.818 1.00 94.00 103 PHE A N 1
ATOM 833 C CA . PHE A 1 103 ? -13.858 -9.497 28.064 1.00 94.00 103 PHE A CA 1
ATOM 834 C C . PHE A 1 103 ? -12.942 -9.121 26.905 1.00 94.00 103 PHE A C 1
ATOM 836 O O . PHE A 1 103 ? -13.361 -9.075 25.754 1.00 94.00 103 PHE A O 1
ATOM 843 N N . ARG A 1 104 ? -11.672 -8.879 27.214 1.00 91.25 104 ARG A N 1
ATOM 844 C CA . ARG A 1 104 ? -10.600 -8.587 26.258 1.00 91.25 104 ARG A CA 1
ATOM 845 C C . ARG A 1 104 ? -9.364 -9.372 26.670 1.00 91.25 104 ARG A C 1
ATOM 847 O O . ARG A 1 104 ? -9.212 -9.616 27.866 1.00 91.25 104 ARG A O 1
ATOM 854 N N . ASP A 1 105 ? -8.466 -9.687 25.740 1.00 93.12 105 ASP A N 1
ATOM 855 C CA . ASP A 1 105 ? -7.164 -10.272 26.078 1.00 93.12 105 ASP A CA 1
ATOM 856 C C . ASP A 1 105 ? -6.523 -9.587 27.317 1.00 93.12 105 ASP A C 1
ATOM 858 O O . ASP A 1 105 ? -6.442 -8.350 27.365 1.00 93.12 105 ASP A O 1
ATOM 862 N N . PRO A 1 106 ? -6.110 -10.352 28.350 1.00 94.19 106 PRO A N 1
ATOM 863 C CA . PRO A 1 106 ? -5.596 -9.797 29.599 1.00 94.19 106 PRO A CA 1
ATOM 864 C C . PRO A 1 106 ? -4.385 -8.882 29.444 1.00 94.19 106 PRO A C 1
ATOM 866 O O . PRO A 1 106 ? -4.289 -7.911 30.199 1.00 94.19 106 PRO A O 1
ATOM 869 N N . PHE A 1 107 ? -3.486 -9.167 28.496 1.00 92.12 107 PHE A N 1
ATOM 870 C CA . PHE A 1 107 ? -2.317 -8.332 28.235 1.00 92.12 107 PHE A CA 1
ATOM 871 C C . PHE A 1 107 ? -2.742 -7.006 27.618 1.00 92.12 107 PHE A C 1
ATOM 873 O O . PHE A 1 107 ? -2.399 -5.943 28.136 1.00 92.12 107 PHE A O 1
ATOM 880 N N . GLU A 1 108 ? -3.567 -7.043 26.574 1.00 87.75 108 GLU A N 1
ATOM 881 C CA . GLU A 1 108 ? -4.064 -5.820 25.949 1.00 87.75 108 GLU A CA 1
ATOM 882 C C . GLU A 1 108 ? -4.881 -4.955 26.915 1.00 87.75 108 GLU A C 1
ATOM 884 O O . GLU A 1 108 ? -4.782 -3.723 26.903 1.00 87.75 108 GLU A O 1
ATOM 889 N N . ARG A 1 109 ? -5.693 -5.588 27.769 1.00 91.25 109 ARG A N 1
ATOM 890 C CA . ARG A 1 109 ? -6.444 -4.902 28.822 1.00 91.25 109 ARG A CA 1
ATOM 891 C C . ARG A 1 109 ? -5.498 -4.250 29.831 1.00 91.25 109 ARG A C 1
ATOM 893 O O . ARG A 1 109 ? -5.690 -3.077 30.151 1.00 91.25 109 ARG A O 1
ATOM 900 N N . ALA A 1 110 ? -4.496 -4.981 30.325 1.00 92.44 110 ALA A N 1
ATOM 901 C CA . ALA A 1 110 ? -3.509 -4.462 31.270 1.00 92.44 110 ALA A CA 1
ATOM 902 C C . ALA A 1 110 ? -2.764 -3.255 30.686 1.00 92.44 110 ALA A C 1
ATOM 904 O O . ALA A 1 110 ? -2.691 -2.210 31.333 1.00 92.44 110 ALA A O 1
ATOM 905 N N . LEU A 1 111 ? -2.305 -3.364 29.437 1.00 89.00 111 LEU A N 1
ATOM 906 C CA . LEU A 1 111 ? -1.614 -2.293 28.722 1.00 89.00 111 LEU A CA 1
ATOM 907 C C . LEU A 1 111 ? -2.510 -1.064 28.530 1.00 89.00 111 LEU A C 1
ATOM 909 O O . LEU A 1 111 ? -2.076 0.067 28.735 1.00 89.00 111 LEU A O 1
ATOM 913 N N . SER A 1 112 ? -3.785 -1.271 28.188 1.00 85.44 112 SER A N 1
ATOM 914 C CA . SER A 1 112 ? -4.745 -0.176 28.020 1.00 85.44 112 SER A CA 1
ATOM 915 C C . SER A 1 112 ? -5.112 0.513 29.339 1.00 85.44 112 SER A C 1
ATOM 917 O O . SER A 1 112 ? -5.365 1.719 29.340 1.00 85.44 112 SER A O 1
ATOM 919 N N . HIS A 1 113 ? -5.151 -0.232 30.448 1.00 90.25 113 HIS A N 1
ATOM 920 C CA . HIS A 1 113 ? -5.354 0.324 31.785 1.00 90.25 113 HIS A CA 1
ATOM 921 C C . HIS A 1 113 ? -4.139 1.154 32.211 1.00 90.25 113 HIS A C 1
ATOM 923 O O . HIS A 1 113 ? -4.296 2.322 32.543 1.00 90.25 113 HIS A O 1
ATOM 929 N N . TRP A 1 114 ? -2.930 0.605 32.083 1.00 91.88 114 TRP A N 1
ATOM 930 C CA . TRP A 1 114 ? -1.688 1.325 32.373 1.00 91.88 114 TRP A CA 1
ATOM 931 C C . TRP A 1 114 ? -1.555 2.615 31.559 1.00 91.88 114 TRP A C 1
ATOM 933 O O . TRP A 1 114 ? -1.288 3.672 32.121 1.00 91.88 114 TRP A O 1
ATOM 943 N N . ALA A 1 115 ? -1.819 2.572 30.249 1.00 84.94 115 ALA A N 1
ATOM 944 C CA . ALA A 1 115 ? -1.704 3.755 29.396 1.00 84.94 115 ALA A CA 1
ATOM 945 C C . ALA A 1 115 ? -2.668 4.884 29.808 1.00 84.94 115 ALA A C 1
ATOM 947 O O . ALA A 1 115 ? -2.337 6.059 29.645 1.00 84.94 115 ALA A O 1
ATOM 948 N N . MET A 1 116 ? -3.847 4.527 30.334 1.00 84.44 116 MET A N 1
ATOM 949 C CA . MET A 1 116 ? -4.825 5.472 30.877 1.00 84.44 116 MET A CA 1
ATOM 950 C C . MET A 1 116 ? -4.325 6.104 32.176 1.00 84.44 116 MET A C 1
ATOM 952 O O . MET A 1 116 ? -4.340 7.327 32.277 1.00 84.44 116 MET A O 1
ATOM 956 N N . GLU A 1 117 ? -3.873 5.304 33.140 1.00 88.62 117 GLU A N 1
ATOM 957 C CA . GLU A 1 117 ? -3.406 5.822 34.433 1.00 88.62 117 GLU A CA 1
ATOM 958 C C . GLU A 1 117 ? -2.111 6.635 34.280 1.00 88.62 117 GLU A C 1
ATOM 960 O O . GLU A 1 117 ? -1.956 7.691 34.891 1.00 88.62 117 GLU A O 1
ATOM 965 N N . PHE A 1 118 ? -1.228 6.245 33.355 1.00 85.88 118 PHE A N 1
ATOM 966 C CA . PHE A 1 118 ? -0.050 7.041 33.002 1.00 85.88 118 PHE A CA 1
ATOM 967 C C . PHE A 1 118 ? -0.452 8.388 32.385 1.00 85.88 118 PHE A C 1
ATOM 969 O O . PHE A 1 118 ? 0.100 9.428 32.731 1.00 85.88 118 PHE A O 1
ATOM 976 N N . ALA A 1 119 ? -1.449 8.406 31.492 1.00 79.62 119 ALA A N 1
ATOM 977 C CA . ALA A 1 119 ? -1.951 9.649 30.906 1.00 79.62 119 ALA A CA 1
ATOM 978 C C . ALA A 1 119 ? -2.692 10.546 31.914 1.00 79.62 119 ALA A C 1
ATOM 980 O O . ALA A 1 119 ? -2.733 11.762 31.731 1.00 79.62 119 ALA A O 1
ATOM 981 N N . ARG A 1 120 ? -3.265 9.960 32.971 1.00 84.94 120 ARG A N 1
ATOM 982 C CA . ARG A 1 120 ? -3.852 10.676 34.114 1.00 84.94 120 ARG A CA 1
ATOM 983 C C . ARG A 1 120 ? -2.813 11.171 35.116 1.00 84.94 120 ARG A C 1
ATOM 985 O O . ARG A 1 120 ? -3.169 11.944 35.996 1.00 84.94 120 ARG A O 1
ATOM 992 N N . ASN A 1 121 ? -1.544 10.794 34.934 1.00 86.94 121 ASN A N 1
ATOM 993 C CA . ASN A 1 121 ? -0.449 11.068 35.860 1.00 86.94 121 ASN A CA 1
ATOM 994 C C . ASN A 1 121 ? -0.628 10.386 37.235 1.00 86.94 121 ASN A C 1
ATOM 996 O O . ASN A 1 121 ? -0.057 10.841 38.220 1.00 86.94 121 ASN A O 1
ATOM 1000 N N . ASP A 1 122 ? -1.391 9.291 37.282 1.00 89.44 122 ASP A N 1
ATOM 1001 C CA . ASP A 1 122 ? -1.557 8.427 38.461 1.00 89.44 122 ASP A CA 1
ATOM 1002 C C . ASP A 1 122 ? -0.562 7.249 38.449 1.00 89.44 122 ASP A C 1
ATOM 1004 O O . ASP A 1 122 ? -0.286 6.632 39.480 1.00 89.44 122 ASP A O 1
ATOM 1008 N N . GLU A 1 123 ? 0.018 6.953 37.281 1.00 92.00 123 GLU A N 1
ATOM 1009 C CA . GLU A 1 123 ? 1.114 6.002 37.108 1.00 92.00 123 GLU A CA 1
ATOM 1010 C C . GLU A 1 123 ? 2.372 6.703 36.591 1.00 92.00 123 GLU A C 1
ATOM 1012 O O . GLU A 1 123 ? 2.328 7.519 35.669 1.00 92.00 123 GLU A O 1
ATOM 1017 N N . HIS A 1 124 ? 3.508 6.341 37.177 1.00 90.19 124 HIS A N 1
ATOM 1018 C CA . HIS A 1 124 ? 4.817 6.907 36.848 1.00 90.19 124 HIS A CA 1
ATOM 1019 C C . HIS A 1 124 ? 5.826 5.842 36.420 1.00 90.19 124 HIS A C 1
ATOM 1021 O O . HIS A 1 124 ? 6.861 6.178 35.847 1.00 90.19 124 HIS A O 1
ATOM 1027 N N . LEU A 1 125 ? 5.538 4.568 36.691 1.00 90.25 125 LEU A N 1
ATOM 1028 C CA . LEU A 1 125 ? 6.339 3.448 36.223 1.00 90.25 125 LEU A CA 1
ATOM 1029 C C . LEU A 1 125 ? 6.025 3.157 34.756 1.00 90.25 125 LEU A C 1
ATOM 1031 O O . LEU A 1 125 ? 4.881 3.295 34.305 1.00 90.25 125 LEU A O 1
ATOM 1035 N N . ASP A 1 126 ? 7.031 2.703 34.011 1.00 90.12 126 ASP A N 1
ATOM 1036 C CA . ASP A 1 126 ? 6.771 2.121 32.697 1.00 90.12 126 ASP A CA 1
ATOM 1037 C C . ASP A 1 126 ? 5.929 0.837 32.825 1.00 90.12 126 ASP A C 1
ATOM 1039 O O . ASP A 1 126 ? 5.759 0.281 33.914 1.00 90.12 126 ASP A O 1
ATOM 1043 N N . PHE A 1 127 ? 5.362 0.366 31.712 1.00 90.88 127 PHE A N 1
ATOM 1044 C CA . PHE A 1 127 ? 4.458 -0.786 31.741 1.00 90.88 127 PHE A CA 1
ATOM 1045 C C . PHE A 1 127 ? 5.115 -2.038 32.340 1.00 90.88 127 PHE A C 1
ATOM 1047 O O . PHE A 1 127 ? 4.501 -2.738 33.147 1.00 90.88 127 PHE A O 1
ATOM 1054 N N . ARG A 1 128 ? 6.378 -2.288 31.985 1.00 92.56 128 ARG A N 1
ATOM 1055 C CA . ARG A 1 128 ? 7.177 -3.439 32.418 1.00 92.56 128 ARG A CA 1
ATOM 1056 C C . ARG A 1 128 ? 7.390 -3.435 33.928 1.00 92.56 128 ARG A C 1
ATOM 1058 O O . ARG A 1 128 ? 7.218 -4.469 34.573 1.00 92.56 128 ARG A O 1
ATOM 1065 N N . GLN A 1 129 ? 7.753 -2.289 34.487 1.00 92.88 129 GLN A N 1
ATOM 1066 C CA . GLN A 1 129 ? 7.909 -2.089 35.922 1.00 92.88 129 GLN A CA 1
ATOM 1067 C C . GLN A 1 129 ? 6.558 -2.186 36.630 1.00 92.88 129 GLN A C 1
ATOM 1069 O O . GLN A 1 129 ? 6.449 -2.866 37.647 1.00 92.88 129 GLN A O 1
ATOM 1074 N N . ALA A 1 130 ? 5.511 -1.570 36.076 1.00 93.75 130 ALA A N 1
ATOM 1075 C CA . ALA A 1 130 ? 4.182 -1.523 36.675 1.00 93.75 130 ALA A CA 1
ATOM 1076 C C . ALA A 1 130 ? 3.562 -2.917 36.879 1.00 93.75 130 ALA A C 1
ATOM 1078 O O . ALA A 1 130 ? 2.967 -3.165 37.930 1.00 93.75 130 ALA A O 1
ATOM 1079 N N . ILE A 1 131 ? 3.723 -3.831 35.912 1.00 94.19 131 ILE A N 1
ATOM 1080 C CA . ILE A 1 131 ? 3.192 -5.203 35.998 1.00 94.19 131 ILE A CA 1
ATOM 1081 C C . ILE A 1 131 ? 4.088 -6.175 36.774 1.00 94.19 131 ILE A C 1
ATOM 1083 O O . ILE A 1 131 ? 3.640 -7.274 37.090 1.00 94.19 131 ILE A O 1
ATOM 1087 N N . ARG A 1 132 ? 5.335 -5.802 37.079 1.00 93.75 132 ARG A N 1
ATOM 1088 C CA . ARG A 1 132 ? 6.270 -6.612 37.871 1.00 93.75 132 ARG A CA 1
ATOM 1089 C C . ARG A 1 132 ? 6.391 -6.022 39.274 1.00 93.75 132 ARG A C 1
ATOM 1091 O O . ARG A 1 132 ? 5.489 -6.204 40.090 1.00 93.75 132 ARG A O 1
ATOM 1098 N N . ASP A 1 133 ? 7.454 -5.269 39.532 1.00 90.81 133 ASP A N 1
ATOM 1099 C CA . ASP A 1 133 ? 7.782 -4.711 40.850 1.00 90.81 133 ASP A CA 1
ATOM 1100 C C . ASP A 1 133 ? 6.723 -3.711 41.337 1.00 90.81 133 ASP A C 1
ATOM 1102 O O . ASP A 1 133 ? 6.407 -3.632 42.522 1.00 90.81 133 ASP A O 1
ATOM 1106 N N . GLY A 1 134 ? 6.069 -3.004 40.415 1.00 90.69 134 GLY A N 1
ATOM 1107 C CA . GLY A 1 134 ? 4.977 -2.083 40.713 1.00 90.69 134 GLY A CA 1
ATOM 1108 C C . GLY A 1 134 ? 3.777 -2.744 41.397 1.00 90.69 134 GLY A C 1
ATOM 1109 O O . GLY A 1 134 ? 2.993 -2.044 42.042 1.00 90.69 134 GLY A O 1
ATOM 1110 N N . ARG A 1 135 ? 3.640 -4.075 41.327 1.00 93.56 135 ARG A N 1
ATOM 1111 C CA . ARG A 1 135 ? 2.599 -4.829 42.044 1.00 93.56 135 ARG A CA 1
ATOM 1112 C C . ARG A 1 135 ? 2.784 -4.814 43.556 1.00 93.56 135 ARG A C 1
ATOM 1114 O O . ARG A 1 135 ? 1.814 -5.024 44.280 1.00 93.56 135 ARG A O 1
ATOM 1121 N N . GLU A 1 136 ? 3.984 -4.520 44.058 1.00 93.00 136 GLU A N 1
ATOM 1122 C CA . GLU A 1 136 ? 4.225 -4.390 45.500 1.00 93.00 136 GLU A CA 1
ATOM 1123 C C . GLU A 1 136 ? 3.375 -3.290 46.142 1.00 93.00 136 GLU A C 1
ATOM 1125 O O . GLU A 1 136 ? 3.026 -3.400 47.311 1.00 93.00 136 GLU A O 1
ATOM 1130 N N . ARG A 1 137 ? 2.925 -2.297 45.361 1.00 94.88 137 ARG A N 1
ATOM 1131 C CA . ARG A 1 137 ? 1.992 -1.248 45.811 1.00 94.88 137 ARG A CA 1
ATOM 1132 C C . ARG A 1 137 ? 0.627 -1.780 46.250 1.00 94.88 137 ARG A C 1
ATOM 1134 O O . ARG A 1 137 ? -0.111 -1.061 46.912 1.00 94.88 137 ARG A O 1
ATOM 1141 N N . LEU A 1 138 ? 0.277 -3.005 45.861 1.00 95.00 138 LEU A N 1
ATOM 1142 C CA . LEU A 1 138 ? -0.950 -3.685 46.275 1.00 95.00 138 LEU A CA 1
ATOM 1143 C C . LEU A 1 138 ? -0.706 -4.718 47.377 1.00 95.00 138 LEU A C 1
ATOM 1145 O O . LEU A 1 138 ? -1.669 -5.247 47.937 1.00 95.00 138 LEU A O 1
ATOM 1149 N N . ARG A 1 139 ? 0.561 -5.035 47.673 1.00 90.44 139 ARG A N 1
ATOM 1150 C CA . ARG A 1 139 ? 0.925 -6.019 48.693 1.00 90.44 139 ARG A CA 1
ATOM 1151 C C . ARG A 1 139 ? 0.428 -5.517 50.051 1.00 90.44 139 ARG A C 1
ATOM 1153 O O . ARG A 1 139 ? 0.556 -4.341 50.370 1.00 90.44 139 ARG A O 1
ATOM 1160 N N . ASP A 1 140 ? -0.194 -6.415 50.808 1.00 91.75 140 ASP A N 1
ATOM 1161 C CA . ASP A 1 140 ? -0.743 -6.176 52.151 1.00 91.75 140 ASP A CA 1
ATOM 1162 C C . ASP A 1 140 ? -1.881 -5.137 52.252 1.00 91.75 140 ASP A C 1
ATOM 1164 O O . ASP A 1 140 ? -2.383 -4.879 53.347 1.00 91.75 140 ASP A O 1
ATOM 1168 N N . LEU A 1 141 ? -2.359 -4.584 51.130 1.00 94.00 141 LEU A N 1
ATOM 1169 C CA . LEU A 1 141 ? -3.539 -3.722 51.116 1.00 94.00 141 LEU A CA 1
ATOM 1170 C C . LEU A 1 141 ? -4.830 -4.547 51.013 1.00 94.00 141 LEU A C 1
ATOM 1172 O O . LEU A 1 141 ? -4.901 -5.478 50.201 1.00 94.00 141 LEU A O 1
ATOM 1176 N N . PRO A 1 142 ? -5.897 -4.180 51.750 1.00 93.06 142 PRO A N 1
ATOM 1177 C CA . PRO A 1 142 ? -7.197 -4.811 51.570 1.00 93.06 142 PRO A CA 1
ATOM 1178 C C . PRO A 1 142 ? -7.695 -4.569 50.141 1.00 93.06 142 PRO A C 1
ATOM 1180 O O . PRO A 1 142 ? -7.432 -3.522 49.546 1.00 93.06 142 PRO A O 1
ATOM 1183 N N . ARG A 1 143 ? -8.412 -5.545 49.572 1.00 89.81 143 ARG A N 1
ATOM 1184 C CA . ARG A 1 143 ? -8.819 -5.553 48.151 1.00 89.81 143 ARG A CA 1
ATOM 1185 C C . ARG A 1 143 ? -9.717 -4.381 47.738 1.00 89.81 143 ARG A C 1
ATOM 1187 O O . ARG A 1 143 ? -9.830 -4.110 46.548 1.00 89.81 143 ARG A O 1
ATOM 1194 N N . ASN A 1 144 ? -10.336 -3.700 48.698 1.00 90.88 144 ASN A N 1
ATOM 1195 C CA . ASN A 1 144 ? -11.166 -2.516 48.491 1.00 90.88 144 ASN A CA 1
ATOM 1196 C C . ASN A 1 144 ? -10.400 -1.189 48.694 1.00 90.88 144 ASN A C 1
ATOM 1198 O O . ASN A 1 144 ? -10.995 -0.116 48.615 1.00 90.88 144 ASN A O 1
ATOM 1202 N N . ALA A 1 145 ? -9.083 -1.218 48.941 1.00 93.69 145 ALA A N 1
ATOM 1203 C CA . ALA A 1 145 ? -8.294 0.007 49.056 1.00 93.69 145 ALA A CA 1
ATOM 1204 C C . ALA A 1 145 ? -8.236 0.767 47.711 1.00 93.69 145 ALA A C 1
ATOM 1206 O O . ALA A 1 145 ? -8.125 0.131 46.658 1.00 93.69 145 ALA A O 1
ATOM 1207 N N . PRO A 1 146 ? -8.204 2.117 47.712 1.00 91.06 146 PRO A N 1
ATOM 1208 C CA . PRO A 1 146 ? -8.165 2.923 46.486 1.00 91.06 146 PRO A CA 1
ATOM 1209 C C . PRO A 1 146 ? -7.036 2.554 45.514 1.00 91.06 146 PRO A C 1
ATOM 1211 O O . PRO A 1 146 ? -7.226 2.627 44.304 1.00 91.06 146 PRO A O 1
ATOM 1214 N N . ALA A 1 147 ? -5.893 2.078 46.019 1.00 93.62 147 ALA A N 1
ATOM 1215 C CA . ALA A 1 147 ? -4.768 1.616 45.203 1.00 93.62 147 ALA A CA 1
ATOM 1216 C C . ALA A 1 147 ? -5.158 0.509 44.202 1.00 93.62 147 ALA A C 1
ATOM 1218 O O . ALA A 1 147 ? -4.648 0.479 43.081 1.00 93.62 147 ALA A O 1
ATOM 1219 N N . TRP A 1 148 ? -6.119 -0.356 44.551 1.00 94.31 148 TRP A N 1
ATOM 1220 C CA . TRP A 1 148 ? -6.641 -1.391 43.655 1.00 94.31 148 TRP A CA 1
ATOM 1221 C C . TRP A 1 148 ? -7.408 -0.810 42.463 1.00 94.31 148 TRP A C 1
ATOM 1223 O O . TRP A 1 148 ? -7.568 -1.494 41.449 1.00 94.31 148 TRP A O 1
ATOM 1233 N N . ARG A 1 149 ? -7.849 0.453 42.516 1.00 91.69 149 ARG A N 1
ATOM 1234 C CA . ARG A 1 149 ? -8.457 1.129 41.361 1.00 91.69 149 ARG A CA 1
ATOM 1235 C C . ARG A 1 149 ? -7.438 1.453 40.276 1.00 91.69 149 ARG A C 1
ATOM 1237 O O . ARG A 1 149 ? -7.796 1.360 39.109 1.00 91.69 149 ARG A O 1
ATOM 1244 N N . VAL A 1 150 ? -6.203 1.739 40.677 1.00 92.50 150 VAL A N 1
ATOM 1245 C CA . VAL A 1 150 ? -5.145 2.262 39.805 1.00 92.50 150 VAL A CA 1
ATOM 1246 C C . VAL A 1 150 ? -4.167 1.158 39.398 1.00 92.50 150 VAL A C 1
ATOM 1248 O O . VAL A 1 150 ? -3.962 0.906 38.218 1.00 92.50 150 VAL A O 1
ATOM 1251 N N . PHE A 1 151 ? -3.609 0.415 40.359 1.00 95.19 151 PHE A N 1
ATOM 1252 C CA . PHE A 1 151 ? -2.416 -0.407 40.105 1.00 95.19 151 PHE A CA 1
ATOM 1253 C C . PHE A 1 151 ? -2.690 -1.891 39.821 1.00 95.19 151 PHE A C 1
ATOM 1255 O O . PHE A 1 151 ? -1.752 -2.659 39.615 1.00 95.19 151 PHE A O 1
ATOM 1262 N N . SER A 1 152 ? -3.954 -2.331 39.798 1.00 94.50 152 SER A N 1
ATOM 1263 C CA . SER A 1 152 ? -4.328 -3.747 39.592 1.00 94.50 152 SER A CA 1
ATOM 1264 C C . SER A 1 152 ? -4.295 -4.166 38.117 1.00 94.50 152 SER A C 1
ATOM 1266 O O . SER A 1 152 ? -5.265 -4.671 37.539 1.00 94.50 152 SER A O 1
ATOM 1268 N N . TYR A 1 153 ? -3.162 -3.923 37.459 1.00 94.56 153 TYR A N 1
ATOM 1269 C CA . TYR A 1 153 ? -3.006 -4.185 36.034 1.00 94.56 153 TYR A CA 1
ATOM 1270 C C . TYR A 1 153 ? -3.087 -5.659 35.695 1.00 94.56 153 TYR A C 1
ATOM 1272 O O . TYR A 1 153 ? -3.640 -5.944 34.646 1.00 94.56 153 TYR A O 1
ATOM 1280 N N . LEU A 1 154 ? -2.612 -6.586 36.532 1.00 94.56 154 LEU A N 1
ATOM 1281 C CA . LEU A 1 154 ? -2.690 -8.024 36.239 1.00 94.56 154 LEU A CA 1
ATOM 1282 C C . LEU A 1 154 ? -3.924 -8.675 36.853 1.00 94.56 154 LEU A C 1
ATOM 1284 O O . LEU A 1 154 ? -4.598 -9.467 36.200 1.00 94.56 154 LEU A O 1
ATOM 1288 N N . GLU A 1 155 ? -4.264 -8.305 38.084 1.00 94.44 155 GLU A N 1
ATOM 1289 C CA . GLU A 1 155 ? -5.262 -8.998 38.897 1.00 94.44 155 GLU A CA 1
ATOM 1290 C C . GLU A 1 155 ? -6.664 -8.923 38.293 1.00 94.44 155 GLU A C 1
ATOM 1292 O O . GLU A 1 155 ? -7.431 -9.875 38.407 1.00 94.44 155 GLU A O 1
ATOM 1297 N N . ARG A 1 156 ? -6.994 -7.847 37.570 1.00 93.31 156 ARG A N 1
ATOM 1298 C CA . ARG A 1 156 ? -8.278 -7.759 36.856 1.00 93.31 156 ARG A CA 1
ATOM 1299 C C . ARG A 1 156 ? -8.354 -8.636 35.609 1.00 93.31 156 ARG A C 1
ATOM 1301 O O . ARG A 1 156 ? -9.435 -8.776 35.051 1.00 93.31 156 ARG A O 1
ATOM 1308 N N . GLY A 1 157 ? -7.233 -9.201 35.163 1.00 93.81 157 GLY A N 1
ATOM 1309 C CA . GLY A 1 157 ? -7.152 -10.158 34.059 1.00 93.81 157 GLY A CA 1
ATOM 1310 C C . GLY A 1 157 ? -7.492 -11.589 34.471 1.00 93.81 157 GLY A C 1
ATOM 1311 O O . GLY A 1 157 ? -7.570 -12.452 33.605 1.00 93.81 157 GLY A O 1
ATOM 1312 N N . LEU A 1 158 ? -7.705 -11.832 35.770 1.00 94.62 158 LEU A N 1
ATOM 1313 C CA . LEU A 1 158 ? -8.126 -13.122 36.316 1.00 94.62 158 LEU A CA 1
ATOM 1314 C C . LEU A 1 158 ? -9.646 -13.291 36.144 1.00 94.62 158 LEU A C 1
ATOM 1316 O O . LEU A 1 158 ? -10.422 -13.139 37.093 1.00 94.62 158 LEU A O 1
ATOM 1320 N N . TYR A 1 159 ? -10.092 -13.467 34.901 1.00 96.00 159 TYR A N 1
ATOM 1321 C CA . TYR A 1 159 ? -11.509 -13.529 34.543 1.00 96.00 159 TYR A CA 1
ATOM 1322 C C . TYR A 1 159 ? -12.217 -14.789 35.038 1.00 96.00 159 TYR A C 1
ATOM 1324 O O . TYR A 1 159 ? -13.407 -14.722 35.329 1.00 96.00 159 TYR A O 1
ATOM 1332 N N . GLY A 1 160 ? -11.527 -15.920 35.165 1.00 93.75 160 GLY A N 1
ATOM 1333 C CA . GLY A 1 160 ? -12.089 -17.178 35.654 1.00 93.75 160 GLY A CA 1
ATOM 1334 C C . GLY A 1 160 ? -12.632 -17.030 37.072 1.00 93.75 160 GLY A C 1
ATOM 1335 O O . GLY A 1 160 ? -13.778 -17.398 37.337 1.00 93.75 160 GLY A O 1
ATOM 1336 N N . GLN A 1 161 ? -11.867 -16.398 37.962 1.00 92.81 161 GLN A N 1
ATOM 1337 C CA . GLN A 1 161 ? -12.312 -16.033 39.313 1.00 92.81 161 GLN A CA 1
ATOM 1338 C C . GLN A 1 161 ? -13.548 -15.127 39.300 1.00 92.81 161 GLN A C 1
ATOM 1340 O O . GLN A 1 161 ? -14.498 -15.366 40.044 1.00 92.81 161 GLN A O 1
ATOM 1345 N N . GLN A 1 162 ? -13.558 -14.120 38.429 1.00 94.88 162 GLN A N 1
ATOM 1346 C CA . GLN A 1 162 ? -14.648 -13.145 38.336 1.00 94.88 162 GLN A CA 1
ATOM 1347 C C . GLN A 1 162 ? -15.938 -13.781 37.783 1.00 94.88 162 GLN A C 1
ATOM 1349 O O . GLN A 1 162 ? -17.019 -13.596 38.340 1.00 94.88 162 GLN A O 1
ATOM 1354 N N . VAL A 1 163 ? -15.827 -14.615 36.745 1.00 95.62 163 VAL A N 1
ATOM 1355 C CA . VAL A 1 163 ? -16.944 -15.397 36.189 1.00 95.62 163 VAL A CA 1
ATOM 1356 C C . VAL A 1 163 ? -17.454 -16.427 37.198 1.00 95.62 163 VAL A C 1
ATOM 1358 O O . VAL A 1 163 ? -18.662 -16.617 37.321 1.00 95.62 163 VAL A O 1
ATOM 1361 N N . THR A 1 164 ? -16.559 -17.057 37.962 1.00 94.38 164 THR A N 1
ATOM 1362 C CA . THR A 1 164 ? -16.939 -17.975 39.046 1.00 94.38 164 THR A CA 1
ATOM 1363 C C . THR A 1 164 ? -17.767 -17.258 40.108 1.00 94.38 164 THR A C 1
ATOM 1365 O O . THR A 1 164 ? -18.776 -17.799 40.552 1.00 94.38 164 THR A O 1
ATOM 1368 N N . ALA A 1 165 ? -17.371 -16.047 40.513 1.00 92.75 165 ALA A N 1
ATOM 1369 C CA . ALA A 1 165 ? -18.132 -15.248 41.471 1.00 92.75 165 ALA A CA 1
ATOM 1370 C C . ALA A 1 165 ? -19.532 -14.908 40.932 1.00 92.75 165 ALA A C 1
ATOM 1372 O O . ALA A 1 165 ? -20.521 -15.135 41.624 1.00 92.75 165 ALA A O 1
ATOM 1373 N N . ALA A 1 166 ? -19.635 -14.481 39.670 1.00 95.69 166 ALA A N 1
ATOM 1374 C CA . ALA A 1 166 ? -20.923 -14.200 39.037 1.00 95.69 166 ALA A CA 1
ATOM 1375 C C . ALA A 1 166 ? -21.838 -15.439 38.978 1.00 95.69 166 ALA A C 1
ATOM 1377 O O . ALA A 1 166 ? -23.005 -15.358 39.352 1.00 95.69 166 ALA A O 1
ATOM 1378 N N . LEU A 1 167 ? -21.310 -16.600 38.575 1.00 95.44 167 LEU A N 1
ATOM 1379 C CA . LEU A 1 167 ? -22.073 -17.854 38.468 1.00 95.44 167 LEU A CA 1
ATOM 1380 C C . LEU A 1 167 ? -22.512 -18.439 39.819 1.00 95.44 167 LEU A C 1
ATOM 1382 O O . LEU A 1 167 ? -23.396 -19.292 39.850 1.00 95.44 167 LEU A O 1
ATOM 1386 N N . ARG A 1 168 ? -21.905 -18.015 40.935 1.00 95.62 168 ARG A N 1
ATOM 1387 C CA . ARG A 1 168 ? -22.370 -18.380 42.285 1.00 95.62 168 ARG A CA 1
ATOM 1388 C C . ARG A 1 168 ? -23.621 -17.611 42.700 1.00 95.62 168 ARG A C 1
ATOM 1390 O O . ARG A 1 168 ? -24.386 -18.120 43.512 1.00 95.62 168 ARG A O 1
ATOM 1397 N N . LEU A 1 169 ? -23.793 -16.401 42.174 1.00 96.31 169 LEU A N 1
ATOM 1398 C CA . LEU A 1 169 ? -24.829 -15.457 42.594 1.00 96.31 169 LEU A CA 1
ATOM 1399 C C . LEU A 1 169 ? -26.006 -15.401 41.617 1.00 96.31 169 LEU A C 1
ATOM 1401 O O . LEU A 1 169 ? -27.141 -15.198 42.035 1.00 96.31 169 LEU A O 1
ATOM 1405 N N . PHE A 1 170 ? -25.743 -15.609 40.328 1.00 96.44 170 PHE A N 1
ATOM 1406 C CA . PHE A 1 170 ? -26.728 -15.492 39.259 1.00 96.44 170 PHE A CA 1
ATOM 1407 C C . PHE A 1 170 ? -26.779 -16.770 38.425 1.00 96.44 170 PHE A C 1
ATOM 1409 O O . PHE A 1 170 ? -25.760 -17.417 38.167 1.00 96.44 170 PHE A O 1
ATOM 1416 N N . SER A 1 171 ? -27.974 -17.119 37.947 1.00 94.69 171 SER A N 1
ATOM 1417 C CA . SER A 1 171 ? -28.136 -18.241 37.021 1.00 94.69 171 SER A CA 1
ATOM 1418 C C . SER A 1 171 ? -27.450 -17.958 35.680 1.00 94.69 171 SER A C 1
ATOM 1420 O O . SER A 1 171 ? -27.309 -16.810 35.260 1.00 94.69 171 SER A O 1
ATOM 1422 N N . ARG A 1 172 ? -27.057 -19.005 34.941 1.00 93.94 172 ARG A N 1
ATOM 1423 C CA . ARG A 1 172 ? -26.390 -18.837 33.637 1.00 93.94 172 ARG A CA 1
ATOM 1424 C C . ARG A 1 172 ? -27.220 -18.006 32.648 1.00 93.94 172 ARG A C 1
ATOM 1426 O O . ARG A 1 172 ? -26.636 -17.288 31.844 1.00 93.94 172 ARG A O 1
ATOM 1433 N N . GLN A 1 173 ? -28.550 -18.085 32.717 1.00 93.62 173 GLN A N 1
ATOM 1434 C CA . GLN A 1 173 ? -29.481 -17.341 31.860 1.00 93.62 173 GLN A CA 1
ATOM 1435 C C . GLN A 1 173 ? -29.529 -15.839 32.177 1.00 93.62 173 GLN A C 1
ATOM 1437 O O . GLN A 1 173 ? -29.980 -15.064 31.340 1.00 93.62 173 GLN A O 1
ATOM 1442 N N . GLN A 1 174 ? -29.057 -15.426 33.354 1.00 97.44 174 GLN A N 1
ATOM 1443 C CA . GLN A 1 174 ? -28.915 -14.023 33.750 1.00 97.44 174 GLN A CA 1
ATOM 1444 C C . GLN A 1 174 ? -27.561 -13.431 33.359 1.00 97.44 174 GLN A C 1
ATOM 1446 O O . GLN A 1 174 ? -27.323 -12.255 33.619 1.00 97.44 174 GLN A O 1
ATOM 1451 N N . LEU A 1 175 ? -26.669 -14.219 32.753 1.00 97.50 175 LEU A N 1
ATOM 1452 C CA . LEU A 1 175 ? -25.306 -13.810 32.435 1.00 97.50 175 LEU A CA 1
ATOM 1453 C C . LEU A 1 175 ? -25.056 -13.902 30.930 1.00 97.50 175 LEU A C 1
ATOM 1455 O O . LEU A 1 175 ? -25.098 -14.988 30.349 1.00 97.50 175 LEU A O 1
ATOM 1459 N N . LEU A 1 176 ? -24.711 -12.778 30.309 1.00 96.94 176 LEU A N 1
ATOM 1460 C CA . LEU A 1 176 ? -24.227 -12.726 28.935 1.00 96.94 176 LEU A CA 1
ATOM 1461 C C . LEU A 1 176 ? -22.727 -12.443 28.940 1.00 96.94 176 LEU A C 1
ATOM 1463 O O . LEU A 1 176 ? -22.280 -11.442 29.492 1.00 96.94 176 LEU A O 1
ATOM 1467 N N . PHE A 1 177 ? -21.949 -13.319 28.310 1.00 96.12 177 PHE A N 1
ATOM 1468 C CA . PHE A 1 177 ? -20.506 -13.151 28.167 1.00 96.12 177 PHE A CA 1
ATOM 1469 C C . PHE A 1 177 ? -20.191 -12.852 26.708 1.00 96.12 177 PHE A C 1
ATOM 1471 O O . PHE A 1 177 ? -20.629 -13.584 25.824 1.00 96.12 177 PHE A O 1
ATOM 1478 N N . LEU A 1 178 ? -19.447 -11.779 26.469 1.00 94.12 178 LEU A N 1
ATOM 1479 C CA . LEU A 1 178 ? -19.104 -11.280 25.144 1.00 94.12 178 LEU A CA 1
ATOM 1480 C C . LEU A 1 178 ? -17.612 -10.970 25.081 1.00 94.12 178 LEU A C 1
ATOM 1482 O O . LEU A 1 178 ? -16.993 -10.615 26.091 1.00 94.12 178 LEU A O 1
ATOM 1486 N N . ARG A 1 179 ? -17.041 -11.042 23.879 1.00 91.81 179 ARG A N 1
ATOM 1487 C CA . ARG A 1 179 ? -15.697 -10.530 23.618 1.00 91.81 179 ARG A CA 1
ATOM 1488 C C . ARG A 1 179 ? -15.782 -9.084 23.140 1.00 91.81 179 ARG A C 1
ATOM 1490 O O . ARG A 1 179 ? -16.653 -8.723 22.350 1.00 91.81 179 ARG A O 1
ATOM 1497 N N . ALA A 1 180 ? -14.873 -8.245 23.613 1.00 87.81 180 ALA A N 1
ATOM 1498 C CA . ALA A 1 180 ? -14.788 -6.842 23.227 1.00 87.81 180 ALA A CA 1
ATOM 1499 C C . ALA A 1 180 ? -14.501 -6.687 21.728 1.00 87.81 180 ALA A C 1
ATOM 1501 O O . ALA A 1 180 ? -14.998 -5.758 21.094 1.00 87.81 180 ALA A O 1
ATOM 1502 N N . GLU A 1 181 ? -13.720 -7.604 21.157 1.00 82.19 181 GLU A N 1
ATOM 1503 C CA . GLU A 1 181 ? -13.473 -7.679 19.722 1.00 82.19 181 GLU A CA 1
ATOM 1504 C C . GLU A 1 181 ? -14.732 -8.009 18.919 1.00 82.19 181 GLU A C 1
ATOM 1506 O O . GLU A 1 181 ? -14.887 -7.438 17.850 1.00 82.19 181 GLU A O 1
ATOM 1511 N N . ASP A 1 182 ? -15.677 -8.806 19.432 1.00 85.44 182 ASP A N 1
ATOM 1512 C CA . ASP A 1 182 ? -16.935 -9.080 18.717 1.00 85.44 182 ASP A CA 1
ATOM 1513 C C . ASP A 1 182 ? -17.774 -7.806 18.609 1.00 85.44 182 ASP A C 1
ATOM 1515 O O . ASP A 1 182 ? -18.240 -7.456 17.527 1.00 85.44 182 ASP A O 1
ATOM 1519 N N . LEU A 1 183 ? -17.871 -7.037 19.701 1.00 82.81 183 LEU A N 1
ATOM 1520 C CA . LEU A 1 183 ? -18.548 -5.738 19.693 1.00 82.81 183 LEU A CA 1
ATOM 1521 C C . LEU A 1 183 ? -17.881 -4.744 18.723 1.00 82.81 183 LEU A C 1
ATOM 1523 O O . LEU A 1 183 ? -18.546 -3.862 18.186 1.00 82.81 183 LEU A O 1
ATOM 1527 N N . ARG A 1 184 ? -16.570 -4.863 18.492 1.00 75.12 184 ARG A N 1
ATOM 1528 C CA . ARG A 1 184 ? -15.805 -4.000 17.579 1.00 75.12 184 ARG A CA 1
ATOM 1529 C C . ARG A 1 184 ? -15.919 -4.450 16.117 1.00 75.12 184 ARG A C 1
ATOM 1531 O O . ARG A 1 184 ? -16.104 -3.616 15.221 1.00 75.12 184 ARG A O 1
ATOM 1538 N N . ASP A 1 185 ? -15.783 -5.747 15.879 1.00 76.50 185 ASP A N 1
ATOM 1539 C CA . ASP A 1 185 ? -15.588 -6.343 14.560 1.00 76.50 185 ASP A CA 1
ATOM 1540 C C . ASP A 1 185 ? -16.947 -6.680 13.921 1.00 76.50 185 ASP A C 1
ATOM 1542 O O . ASP A 1 185 ? -17.182 -6.302 12.768 1.00 76.50 185 ASP A O 1
ATOM 1546 N N . ASP A 1 186 ? -17.885 -7.222 14.708 1.00 81.88 186 ASP A N 1
ATOM 1547 C CA . ASP A 1 186 ? -19.262 -7.572 14.330 1.00 81.88 186 ASP A CA 1
ATOM 1548 C C . ASP A 1 186 ? -20.297 -7.058 15.360 1.00 81.88 186 ASP A C 1
ATOM 1550 O O . ASP A 1 186 ? -20.998 -7.798 16.063 1.00 81.88 186 ASP A O 1
ATOM 1554 N N . HIS A 1 187 ? -20.379 -5.728 15.468 1.00 84.19 187 HIS A N 1
ATOM 1555 C CA . HIS A 1 187 ? -21.319 -5.054 16.370 1.00 84.19 187 HIS A CA 1
ATOM 1556 C C . HIS A 1 187 ? -22.788 -5.438 16.125 1.00 84.19 187 HIS A C 1
ATOM 1558 O O . HIS A 1 187 ? -23.549 -5.496 17.084 1.00 84.19 187 HIS A O 1
ATOM 1564 N N . ALA A 1 188 ? -23.193 -5.731 14.883 1.00 85.12 188 ALA A N 1
ATOM 1565 C CA . ALA A 1 188 ? -24.574 -6.088 14.565 1.00 85.12 188 ALA A CA 1
ATOM 1566 C C . ALA A 1 188 ? -24.958 -7.440 15.186 1.00 85.12 188 ALA A C 1
ATOM 1568 O O . ALA A 1 188 ? -25.964 -7.523 15.892 1.00 85.12 188 ALA A O 1
ATOM 1569 N N . ALA A 1 189 ? -24.124 -8.473 15.012 1.00 87.81 189 ALA A N 1
ATOM 1570 C CA . ALA A 1 189 ? -24.343 -9.765 15.661 1.00 87.81 189 ALA A CA 1
ATOM 1571 C C . ALA A 1 189 ? -24.285 -9.651 17.193 1.00 87.81 189 ALA A C 1
ATOM 1573 O O . ALA A 1 189 ? -25.091 -10.251 17.906 1.00 87.81 189 ALA A O 1
ATOM 1574 N N . THR A 1 190 ? -23.370 -8.829 17.713 1.00 90.75 190 THR A N 1
ATOM 1575 C CA . THR A 1 190 ? -23.242 -8.602 19.159 1.00 90.75 190 THR A CA 1
ATOM 1576 C C . THR A 1 190 ? -24.479 -7.917 19.750 1.00 90.75 190 THR A C 1
ATOM 1578 O O . THR A 1 190 ? -24.981 -8.343 20.792 1.00 90.75 190 THR A O 1
ATOM 1581 N N . LEU A 1 191 ? -25.004 -6.882 19.087 1.00 92.06 191 LEU A N 1
ATOM 1582 C CA . LEU A 1 191 ? -26.237 -6.203 19.495 1.00 92.06 191 LEU A CA 1
ATOM 1583 C C . LEU A 1 191 ? -27.454 -7.126 19.379 1.00 92.06 191 LEU A C 1
ATOM 1585 O O . LEU A 1 191 ? -28.333 -7.055 20.234 1.00 92.06 191 LEU A O 1
ATOM 1589 N N . GLU A 1 192 ? -27.486 -8.036 18.402 1.00 92.81 192 GLU A N 1
ATOM 1590 C CA . GLU A 1 192 ? -28.535 -9.056 18.302 1.00 92.81 192 GLU A CA 1
ATOM 1591 C C . GLU A 1 192 ? -28.491 -10.040 19.482 1.00 92.81 192 GLU A C 1
ATOM 1593 O O . GLU A 1 192 ? -29.530 -10.354 20.067 1.00 92.81 192 GLU A O 1
ATOM 1598 N N . HIS A 1 193 ? -27.303 -10.468 19.921 1.00 93.88 193 HIS A N 1
ATOM 1599 C CA . HIS A 1 193 ? -27.171 -11.278 21.138 1.00 93.88 193 HIS A CA 1
ATOM 1600 C C . HIS A 1 193 ? -27.657 -10.532 22.384 1.00 93.88 193 HIS A C 1
ATOM 1602 O O . HIS A 1 193 ? -28.365 -11.113 23.207 1.00 93.88 193 HIS A O 1
ATOM 1608 N N . ILE A 1 194 ? -27.322 -9.245 22.517 1.00 95.38 194 ILE A N 1
ATOM 1609 C CA . ILE A 1 194 ? -27.791 -8.413 23.633 1.00 95.38 194 ILE A CA 1
ATOM 1610 C C . ILE A 1 194 ? -29.310 -8.241 23.575 1.00 95.38 194 ILE A C 1
ATOM 1612 O O . ILE A 1 194 ? -29.973 -8.385 24.599 1.00 95.38 194 ILE A O 1
ATOM 1616 N N . ARG A 1 195 ? -29.877 -7.994 22.390 1.00 94.94 195 ARG A N 1
ATOM 1617 C CA . ARG A 1 195 ? -31.323 -7.889 22.174 1.00 94.94 195 ARG A CA 1
ATOM 1618 C C . ARG A 1 195 ? -32.042 -9.143 22.655 1.00 94.94 195 ARG A C 1
ATOM 1620 O O . ARG A 1 195 ? -32.963 -9.046 23.465 1.00 94.94 195 ARG A O 1
ATOM 1627 N N . LEU A 1 196 ? -31.612 -10.310 22.174 1.00 95.81 196 LEU A N 1
ATOM 1628 C CA . LEU A 1 196 ? -32.191 -11.604 22.537 1.00 95.81 196 LEU A CA 1
ATOM 1629 C C . LEU A 1 196 ? -32.058 -11.878 24.035 1.00 95.81 196 LEU A C 1
ATOM 1631 O O . LEU A 1 196 ? -33.006 -12.336 24.669 1.00 95.81 196 LEU A O 1
ATOM 1635 N N . PHE A 1 197 ? -30.899 -11.560 24.608 1.00 97.00 197 PHE A N 1
ATOM 1636 C CA . PHE A 1 197 ? -30.636 -11.733 26.029 1.00 97.00 197 PHE A CA 1
ATOM 1637 C C . PHE A 1 197 ? -31.514 -10.830 26.901 1.00 97.00 197 PHE A C 1
ATOM 1639 O O . PHE A 1 197 ? -32.075 -11.291 27.896 1.00 97.00 197 PHE A O 1
ATOM 1646 N N . LEU A 1 198 ? -31.669 -9.554 26.541 1.00 96.19 198 LEU A N 1
ATOM 1647 C CA . LEU A 1 198 ? -32.490 -8.604 27.289 1.00 96.19 198 LEU A CA 1
ATOM 1648 C C . LEU A 1 198 ? -33.989 -8.819 27.053 1.00 96.19 198 LEU A C 1
ATOM 1650 O O . LEU A 1 198 ? -34.761 -8.635 27.992 1.00 96.19 198 LEU A O 1
ATOM 1654 N N . GLY A 1 199 ? -34.380 -9.325 25.881 1.00 95.00 199 GLY A N 1
ATOM 1655 C CA . GLY A 1 199 ? -35.777 -9.529 25.491 1.00 95.00 199 GLY A CA 1
ATOM 1656 C C . GLY A 1 199 ? -36.446 -8.252 24.980 1.00 95.00 199 GLY A C 1
ATOM 1657 O O . GLY A 1 199 ? -37.633 -8.064 25.217 1.00 95.00 199 GLY A O 1
ATOM 1658 N N . ILE A 1 200 ? -35.679 -7.382 24.318 1.00 94.81 200 ILE A N 1
ATOM 1659 C CA . ILE A 1 200 ? -36.118 -6.068 23.819 1.00 94.81 200 ILE A CA 1
ATOM 1660 C C . ILE A 1 200 ? -36.265 -6.069 22.288 1.00 94.81 200 ILE A C 1
ATOM 1662 O O . ILE A 1 200 ? -35.868 -7.024 21.601 1.00 94.81 200 ILE A O 1
ATOM 1666 N N . SER A 1 201 ? -36.856 -5.012 21.730 1.00 94.06 201 SER A N 1
ATOM 1667 C CA . SER A 1 201 ? -36.889 -4.784 20.281 1.00 94.06 201 SER A CA 1
ATOM 1668 C C . SER A 1 201 ? -35.485 -4.568 19.688 1.00 94.06 201 SER A C 1
ATOM 1670 O O . SER A 1 201 ? -34.518 -4.382 20.422 1.00 94.06 201 SER A O 1
ATOM 1672 N N . PRO A 1 202 ? -35.313 -4.693 18.358 1.00 92.44 202 PRO A N 1
ATOM 1673 C CA . PRO A 1 202 ? -34.018 -4.460 17.724 1.00 92.44 202 PRO A CA 1
ATOM 1674 C C . PRO A 1 202 ? -33.458 -3.066 18.002 1.00 92.44 202 PRO A C 1
ATOM 1676 O O . PRO A 1 202 ? -34.185 -2.074 17.942 1.00 92.44 202 PRO A O 1
ATOM 1679 N N . PHE A 1 203 ? -32.145 -3.001 18.240 1.00 89.50 203 PHE A N 1
ATOM 1680 C CA . PHE A 1 203 ? -31.437 -1.729 18.343 1.00 89.50 203 PHE A CA 1
ATOM 1681 C C . PHE A 1 203 ? -31.633 -0.910 17.056 1.00 89.50 203 PHE A C 1
ATOM 1683 O O . PHE A 1 203 ? -31.599 -1.485 15.963 1.00 89.50 203 PHE A O 1
ATOM 1690 N N . PRO A 1 204 ? -31.821 0.420 17.153 1.00 83.06 204 PRO A N 1
ATOM 1691 C CA . PRO A 1 204 ? -31.895 1.273 15.975 1.00 83.06 204 PRO A CA 1
ATOM 1692 C C . PRO A 1 204 ? -30.604 1.183 15.148 1.00 83.06 204 PRO A C 1
ATOM 1694 O O . PRO A 1 204 ? -29.507 1.134 15.707 1.00 83.06 204 PRO A O 1
ATOM 1697 N N . ASP A 1 205 ? -30.728 1.183 13.818 1.00 71.06 205 ASP A N 1
ATOM 1698 C CA . ASP A 1 205 ? -29.572 1.178 12.917 1.00 71.06 205 ASP A CA 1
ATOM 1699 C C . ASP A 1 205 ? -28.917 2.565 12.895 1.00 71.06 205 ASP A C 1
ATOM 1701 O O . ASP A 1 205 ? -29.282 3.450 12.119 1.00 71.06 205 ASP A O 1
ATOM 1705 N N . THR A 1 206 ? -27.982 2.781 13.816 1.00 63.75 206 THR A N 1
ATOM 1706 C CA . THR A 1 206 ? -27.259 4.050 13.965 1.00 63.75 206 THR A CA 1
ATOM 1707 C C . THR A 1 206 ? -25.798 3.963 13.534 1.00 63.75 206 THR A C 1
ATOM 1709 O O . THR A 1 206 ? -25.011 4.878 13.805 1.00 63.75 206 THR A O 1
ATOM 1712 N N . GLY A 1 207 ? -25.440 2.886 12.823 1.00 59.62 207 GLY A N 1
ATOM 1713 C CA . GLY A 1 207 ? -24.072 2.571 12.428 1.00 59.62 207 GLY A CA 1
ATOM 1714 C C . GLY A 1 207 ? -23.135 2.291 13.618 1.00 59.62 207 GLY A C 1
ATOM 1715 O O . GLY A 1 207 ? -23.531 2.345 14.784 1.00 59.62 207 GLY A O 1
ATOM 1716 N N . PRO A 1 208 ? -21.851 1.987 13.358 1.00 56.84 208 PRO A N 1
ATOM 1717 C CA . PRO A 1 208 ? -20.892 1.686 14.415 1.00 56.84 208 PRO A CA 1
ATOM 1718 C C . PRO A 1 208 ? -20.552 2.935 15.245 1.00 56.84 208 PRO A C 1
ATOM 1720 O O . PRO A 1 208 ? -19.961 3.891 14.737 1.00 56.84 208 PRO A O 1
ATOM 1723 N N . LYS A 1 209 ? -20.850 2.909 16.551 1.00 60.03 209 LYS A N 1
ATOM 1724 C CA . LYS A 1 209 ? -20.485 3.977 17.495 1.00 60.03 209 LYS A CA 1
ATOM 1725 C C . LYS A 1 209 ? -19.022 3.835 17.929 1.00 60.03 209 LYS A C 1
ATOM 1727 O O . LYS A 1 209 ? -18.651 2.946 18.701 1.00 60.03 209 LYS A O 1
ATOM 1732 N N . ARG A 1 210 ? -18.164 4.721 17.416 1.00 48.47 210 ARG A N 1
ATOM 1733 C CA . ARG A 1 210 ? -16.730 4.767 17.731 1.00 48.47 210 ARG A CA 1
ATOM 1734 C C . ARG A 1 210 ? -16.436 5.899 18.709 1.00 48.47 210 ARG A C 1
ATOM 1736 O O . ARG A 1 210 ? -16.652 7.057 18.376 1.00 48.47 210 ARG A O 1
ATOM 1743 N N . GLU A 1 211 ? -15.874 5.579 19.870 1.00 43.06 211 GLU A N 1
ATOM 1744 C CA . GLU A 1 211 ? -15.149 6.579 20.654 1.00 43.06 211 GLU A CA 1
ATOM 1745 C C . GLU A 1 211 ? -13.666 6.572 20.291 1.00 43.06 211 GLU A C 1
ATOM 1747 O O . GLU A 1 211 ? -13.020 5.523 20.252 1.00 43.06 211 GLU A O 1
ATOM 1752 N N . HIS A 1 212 ? -13.133 7.772 20.059 1.00 37.84 212 HIS A N 1
ATOM 1753 C CA . HIS A 1 212 ? -11.714 8.021 19.868 1.00 37.84 212 HIS A CA 1
ATOM 1754 C C . HIS A 1 212 ? -10.935 7.561 21.103 1.00 37.84 212 HIS A C 1
ATOM 1756 O O . HIS A 1 212 ? -11.045 8.160 22.174 1.00 37.84 212 HIS A O 1
ATOM 1762 N N . GLY A 1 213 ? -10.100 6.532 20.949 1.00 38.47 213 GLY A N 1
ATOM 1763 C CA . GLY A 1 213 ? -9.084 6.162 21.930 1.00 38.47 213 GLY A CA 1
ATOM 1764 C C . GLY A 1 213 ? -8.018 7.254 22.037 1.00 38.47 213 GLY A C 1
ATOM 1765 O O . GLY A 1 213 ? -6.910 7.103 21.537 1.00 38.47 213 GLY A O 1
ATOM 1766 N N . ARG A 1 214 ? -8.351 8.385 22.663 1.00 37.19 214 ARG A N 1
ATOM 1767 C CA . ARG A 1 214 ? -7.389 9.411 23.068 1.00 37.19 214 ARG A CA 1
ATOM 1768 C C . ARG A 1 214 ? -6.516 8.792 24.143 1.00 37.19 214 ARG A C 1
ATOM 1770 O O . ARG A 1 214 ? -7.011 8.750 25.247 1.00 37.19 214 ARG A O 1
ATOM 1777 N N . TYR A 1 215 ? -5.324 8.289 23.821 1.00 38.91 215 TYR A N 1
ATOM 1778 C CA . TYR A 1 215 ? -4.100 8.309 24.648 1.00 38.91 215 TYR A CA 1
ATOM 1779 C C . TYR A 1 215 ? -2.942 7.769 23.789 1.00 38.91 215 TYR A C 1
ATOM 1781 O O . TYR A 1 215 ? -2.597 6.591 23.837 1.00 38.91 215 TYR A O 1
ATOM 1789 N N . ALA A 1 216 ? -2.350 8.631 22.957 1.00 34.19 216 ALA A N 1
ATOM 1790 C CA . ALA A 1 216 ? -1.019 8.391 22.408 1.00 34.19 216 ALA A CA 1
ATOM 1791 C C . ALA A 1 216 ? -0.005 8.821 23.475 1.00 34.19 216 ALA A C 1
ATOM 1793 O O . ALA A 1 216 ? 0.445 9.964 23.489 1.00 34.19 216 ALA A O 1
ATOM 1794 N N . THR A 1 217 ? 0.278 7.944 24.436 1.00 37.97 217 THR A N 1
ATOM 1795 C CA . THR A 1 217 ? 1.175 8.278 25.547 1.00 37.97 217 THR A CA 1
ATOM 1796 C C . THR A 1 217 ? 2.626 7.943 25.172 1.00 37.97 217 THR A C 1
ATOM 1798 O O . THR A 1 217 ? 2.889 6.809 24.763 1.00 37.97 217 THR A O 1
ATOM 1801 N N . PRO A 1 218 ? 3.599 8.860 25.346 1.00 34.94 218 PRO A N 1
ATOM 1802 C CA . PRO A 1 218 ? 5.020 8.639 25.036 1.00 34.94 218 PRO A CA 1
ATOM 1803 C C . PRO A 1 218 ? 5.746 7.512 25.808 1.00 34.94 218 PRO A C 1
ATOM 1805 O O . PRO A 1 218 ? 6.954 7.371 25.641 1.00 34.94 218 PRO A O 1
ATOM 1808 N N . GLY A 1 219 ? 5.055 6.702 26.620 1.00 38.19 219 GLY A N 1
ATOM 1809 C CA . GLY A 1 219 ? 5.636 5.610 27.417 1.00 38.19 219 GLY A CA 1
ATOM 1810 C C . GLY A 1 219 ? 5.346 4.187 26.916 1.00 38.19 219 GLY A C 1
ATOM 1811 O O . GLY A 1 219 ? 5.954 3.243 27.405 1.00 38.19 219 GLY A O 1
ATOM 1812 N N . ALA A 1 220 ? 4.448 3.989 25.939 1.00 44.44 220 ALA A N 1
ATOM 1813 C CA . ALA A 1 220 ? 4.113 2.647 25.425 1.00 44.44 220 ALA A CA 1
ATOM 1814 C C . ALA A 1 220 ? 5.251 1.990 24.609 1.00 44.44 220 ALA A C 1
ATOM 1816 O O . ALA A 1 220 ? 5.118 0.862 24.144 1.00 44.44 220 ALA A O 1
ATOM 1817 N N . LYS A 1 221 ? 6.391 2.680 24.465 1.00 46.56 221 LYS A N 1
ATOM 1818 C CA . LYS A 1 221 ? 7.622 2.207 23.812 1.00 46.56 221 LYS A CA 1
ATOM 1819 C C . LYS A 1 221 ? 8.346 1.063 24.559 1.00 46.56 221 LYS A C 1
ATOM 1821 O O . LYS A 1 221 ? 9.476 0.761 24.195 1.00 46.56 221 LYS A O 1
ATOM 1826 N N . GLY A 1 222 ? 7.735 0.438 25.571 1.00 54.28 222 GLY A N 1
ATOM 1827 C CA . GLY A 1 222 ? 8.405 -0.528 26.454 1.00 54.28 222 GLY A CA 1
ATOM 1828 C C . GLY A 1 222 ? 7.740 -1.895 26.637 1.00 54.28 222 GLY A C 1
ATOM 1829 O O . GLY A 1 222 ? 8.339 -2.725 27.304 1.00 54.28 222 GLY A O 1
ATOM 1830 N N . ALA A 1 223 ? 6.541 -2.139 26.090 1.00 70.44 223 ALA A N 1
ATOM 1831 C CA . ALA A 1 223 ? 5.890 -3.447 26.204 1.00 70.44 223 ALA A CA 1
ATOM 1832 C C . ALA A 1 223 ? 6.362 -4.383 25.081 1.00 70.44 223 ALA A C 1
ATOM 1834 O O . ALA A 1 223 ? 6.185 -4.066 23.902 1.00 70.44 223 ALA A O 1
ATOM 1835 N N . ASP A 1 224 ? 6.941 -5.530 25.422 1.00 78.94 224 ASP A N 1
ATOM 1836 C CA . ASP A 1 224 ? 7.486 -6.480 24.448 1.00 78.94 224 ASP A CA 1
ATOM 1837 C C . ASP A 1 224 ? 6.973 -7.922 24.637 1.00 78.94 224 ASP A C 1
ATOM 1839 O O . ASP A 1 224 ? 5.967 -8.184 25.301 1.00 78.94 224 ASP A O 1
ATOM 1843 N N . ALA A 1 225 ? 7.649 -8.866 23.978 1.00 78.94 225 ALA A N 1
ATOM 1844 C CA . ALA A 1 225 ? 7.341 -10.287 24.050 1.00 78.94 225 ALA A CA 1
ATOM 1845 C C . ALA A 1 225 ? 7.504 -10.876 25.465 1.00 78.94 225 ALA A C 1
ATOM 1847 O O . ALA A 1 225 ? 6.704 -11.728 25.848 1.00 78.94 225 ALA A O 1
ATOM 1848 N N . GLU A 1 226 ? 8.481 -10.413 26.250 1.00 84.50 226 GLU A N 1
ATOM 1849 C CA . GLU A 1 226 ? 8.702 -10.866 27.630 1.00 84.50 226 GLU A CA 1
ATOM 1850 C C . GLU A 1 226 ? 7.593 -10.360 28.557 1.00 84.50 226 GLU A C 1
ATOM 1852 O O . GLU A 1 226 ? 7.205 -11.031 29.515 1.00 84.50 226 GLU A O 1
ATOM 1857 N N . ASP A 1 227 ? 7.072 -9.161 28.290 1.00 89.88 227 ASP A N 1
ATOM 1858 C CA . ASP A 1 227 ? 5.932 -8.616 29.024 1.00 89.88 227 ASP A CA 1
ATOM 1859 C C . ASP A 1 227 ? 4.652 -9.398 28.705 1.00 89.88 227 ASP A C 1
ATOM 1861 O O . ASP A 1 227 ? 3.901 -9.730 29.624 1.00 89.88 227 ASP A O 1
ATOM 1865 N N . LEU A 1 228 ? 4.426 -9.761 27.435 1.00 88.94 228 LEU A N 1
ATOM 1866 C CA . LEU A 1 228 ? 3.318 -10.646 27.057 1.00 88.94 228 LEU A CA 1
ATOM 1867 C C . LEU A 1 228 ? 3.435 -12.003 27.747 1.00 88.94 228 LEU A C 1
ATOM 1869 O O . LEU A 1 228 ? 2.462 -12.464 28.342 1.00 88.94 228 LEU A O 1
ATOM 1873 N N . GLU A 1 229 ? 4.610 -12.624 27.693 1.00 87.19 229 GLU A N 1
ATOM 1874 C CA . GLU A 1 229 ? 4.860 -13.912 28.336 1.00 87.19 229 GLU A CA 1
ATOM 1875 C C . GLU A 1 229 ? 4.622 -13.836 29.848 1.00 87.19 229 GLU A C 1
ATOM 1877 O O . GLU A 1 229 ? 3.980 -14.714 30.424 1.00 87.19 229 GLU A O 1
ATOM 1882 N N . HIS A 1 230 ? 5.062 -12.754 30.496 1.00 92.81 230 HIS A N 1
ATOM 1883 C CA . HIS A 1 230 ? 4.825 -12.537 31.919 1.00 92.81 230 HIS A CA 1
ATOM 1884 C C . HIS A 1 230 ? 3.328 -12.488 32.255 1.00 92.81 230 HIS A C 1
ATOM 1886 O O . HIS A 1 230 ? 2.889 -13.161 33.191 1.00 92.81 230 HIS A O 1
ATOM 1892 N N . VAL A 1 231 ? 2.532 -11.738 31.484 1.00 94.25 231 VAL A N 1
ATOM 1893 C CA . VAL A 1 231 ? 1.076 -11.678 31.690 1.00 94.25 231 VAL A CA 1
ATOM 1894 C C . VAL A 1 231 ? 0.418 -13.021 31.387 1.00 94.25 231 VAL A C 1
ATOM 1896 O O . VAL A 1 231 ? -0.410 -13.468 32.179 1.00 94.25 231 VAL A O 1
ATOM 1899 N N . ALA A 1 232 ? 0.792 -13.678 30.287 1.00 92.56 232 ALA A N 1
ATOM 1900 C CA . ALA A 1 232 ? 0.256 -14.978 29.893 1.00 92.56 232 ALA A CA 1
ATOM 1901 C C . ALA A 1 232 ? 0.493 -16.030 30.987 1.00 92.56 232 ALA A C 1
ATOM 1903 O O . ALA A 1 232 ? -0.449 -16.691 31.419 1.00 92.56 232 ALA A O 1
ATOM 1904 N N . ASN A 1 233 ? 1.716 -16.104 31.518 1.00 91.31 233 ASN A N 1
ATOM 1905 C CA . ASN A 1 233 ? 2.065 -17.001 32.618 1.00 91.31 233 ASN A CA 1
ATOM 1906 C C . ASN A 1 233 ? 1.293 -16.674 33.903 1.00 91.31 233 ASN A C 1
ATOM 1908 O O . ASN A 1 233 ? 0.860 -17.586 34.606 1.00 91.31 233 ASN A O 1
ATOM 1912 N N . PHE A 1 234 ? 1.081 -15.389 34.204 1.00 93.75 234 PHE A N 1
ATOM 1913 C CA . PHE A 1 234 ? 0.323 -14.968 35.384 1.00 93.75 234 PHE A CA 1
ATOM 1914 C C . PHE A 1 234 ? -1.147 -15.414 35.334 1.00 93.75 234 PHE A C 1
ATOM 1916 O O . PHE A 1 234 ? -1.700 -15.820 36.356 1.00 93.75 234 PHE A O 1
ATOM 1923 N N . VAL A 1 235 ? -1.786 -15.347 34.161 1.00 94.31 235 VAL A N 1
ATOM 1924 C CA . VAL A 1 235 ? -3.219 -15.661 34.002 1.00 94.31 235 VAL A CA 1
ATOM 1925 C C . VAL A 1 235 ? -3.499 -17.098 33.562 1.00 94.31 235 VAL A C 1
ATOM 1927 O O . VAL A 1 235 ? -4.656 -17.502 33.592 1.00 94.31 235 VAL A O 1
ATOM 1930 N N . ALA A 1 236 ? -2.488 -17.881 33.175 1.00 89.19 236 ALA A N 1
ATOM 1931 C CA . ALA A 1 236 ? -2.656 -19.178 32.509 1.00 89.19 236 ALA A CA 1
ATOM 1932 C C . ALA A 1 236 ? -3.646 -20.124 33.214 1.00 89.19 236 ALA A C 1
ATOM 1934 O O . ALA A 1 236 ? -4.603 -20.594 32.600 1.00 89.19 236 ALA A O 1
ATOM 1935 N N . ALA A 1 237 ? -3.461 -20.360 34.518 1.00 84.19 237 ALA A N 1
ATOM 1936 C CA . ALA A 1 237 ? -4.320 -21.268 35.284 1.00 84.19 237 ALA A CA 1
ATOM 1937 C C . ALA A 1 237 ? -5.772 -20.769 35.391 1.00 84.19 237 ALA A C 1
ATOM 1939 O O . ALA A 1 237 ? -6.717 -21.555 35.351 1.00 84.19 237 ALA A O 1
ATOM 1940 N N . ASP A 1 238 ? -5.953 -19.455 35.517 1.00 93.62 238 ASP A N 1
ATOM 1941 C CA . ASP A 1 238 ? -7.272 -18.833 35.588 1.00 93.62 238 ASP A CA 1
ATOM 1942 C C . ASP A 1 238 ? -7.968 -18.821 34.217 1.00 93.62 238 ASP A C 1
ATOM 1944 O O . ASP A 1 238 ? -9.185 -18.988 34.139 1.00 93.62 238 ASP A O 1
ATOM 1948 N N . MET A 1 239 ? -7.200 -18.714 33.132 1.00 92.44 239 MET A N 1
ATOM 1949 C CA . MET A 1 239 ? -7.732 -18.654 31.775 1.00 92.44 239 MET A CA 1
ATOM 1950 C C . MET A 1 239 ? -8.325 -19.986 31.305 1.00 92.44 239 MET A C 1
ATOM 1952 O O . MET A 1 239 ? -9.345 -19.996 30.614 1.00 92.44 239 MET A O 1
ATOM 1956 N N . GLU A 1 240 ? -7.761 -21.113 31.743 1.00 85.81 240 GLU A N 1
ATOM 1957 C CA . GLU A 1 240 ? -8.368 -22.432 31.521 1.00 85.81 240 GLU A CA 1
ATOM 1958 C C . GLU A 1 240 ? -9.745 -22.536 32.193 1.00 85.81 240 GLU A C 1
ATOM 1960 O O . GLU A 1 240 ? -10.717 -22.985 31.579 1.00 85.81 240 GLU A O 1
ATOM 1965 N N . CYS A 1 241 ? -9.862 -22.038 33.428 1.00 87.69 241 CYS A N 1
ATOM 1966 C CA . CYS A 1 241 ? -11.139 -21.949 34.137 1.00 87.69 241 CYS A CA 1
ATOM 1967 C C . CYS A 1 241 ? -12.117 -21.013 33.404 1.00 87.69 241 CYS A C 1
ATOM 1969 O O . CYS A 1 241 ? -13.269 -21.373 33.152 1.00 87.69 241 CYS A O 1
ATOM 1971 N N . PHE A 1 242 ? -11.652 -19.834 32.986 1.00 95.19 242 PHE A N 1
ATOM 1972 C CA . PHE A 1 242 ? -12.453 -18.870 32.237 1.00 95.19 242 PHE A CA 1
ATOM 1973 C C . PHE A 1 242 ? -13.015 -19.456 30.939 1.00 95.19 242 PHE A C 1
ATOM 1975 O O . PHE A 1 242 ? -14.204 -19.292 30.660 1.00 95.19 242 PHE A O 1
ATOM 1982 N N . LYS A 1 243 ? -12.194 -20.159 30.154 1.00 91.38 243 LYS A N 1
ATOM 1983 C CA . LYS A 1 243 ? -12.614 -20.790 28.897 1.00 91.38 243 LYS A CA 1
ATOM 1984 C C . LYS A 1 243 ? -13.736 -21.800 29.127 1.00 91.38 243 LYS A C 1
ATOM 1986 O O . LYS A 1 243 ? -14.731 -21.783 28.405 1.00 91.38 243 LYS A O 1
ATOM 1991 N N . GLN A 1 244 ? -13.606 -22.632 30.160 1.00 88.00 244 GLN A N 1
ATOM 1992 C CA . GLN A 1 244 ? -14.616 -23.632 30.515 1.00 88.00 244 GLN A CA 1
ATOM 1993 C C . GLN A 1 244 ? -15.934 -22.998 30.973 1.00 88.00 244 GLN A C 1
ATOM 1995 O O . GLN A 1 244 ? -17.002 -23.432 30.549 1.00 88.00 244 GLN A O 1
ATOM 2000 N N . LEU A 1 245 ? -15.871 -21.968 31.820 1.00 92.00 245 LEU A N 1
ATOM 2001 C CA . LEU A 1 245 ? -17.065 -21.341 32.393 1.00 92.00 245 LEU A CA 1
ATOM 2002 C C . LEU A 1 245 ? -17.777 -20.399 31.417 1.00 92.00 245 LEU A C 1
ATOM 2004 O O . LEU A 1 245 ? -19.008 -20.328 31.404 1.00 92.00 245 LEU A O 1
ATOM 2008 N N . SER A 1 246 ? -17.016 -19.652 30.615 1.00 93.50 246 SER A N 1
ATOM 2009 C CA . SER A 1 246 ? -17.581 -18.655 29.706 1.00 93.50 246 SER A CA 1
ATOM 2010 C C . SER A 1 246 ? -18.115 -19.271 28.413 1.00 93.50 246 SER A C 1
ATOM 2012 O O . SER A 1 246 ? -19.140 -18.816 27.901 1.00 93.50 246 SER A O 1
ATOM 2014 N N . GLY A 1 247 ? -17.443 -20.309 27.901 1.00 90.44 247 GLY A N 1
ATOM 2015 C CA . GLY A 1 247 ? -17.698 -20.880 26.578 1.00 90.44 247 GLY A CA 1
ATOM 2016 C C . GLY A 1 247 ? -17.231 -19.995 25.416 1.00 90.44 247 GLY A C 1
ATOM 2017 O O . GLY A 1 247 ? -17.583 -20.274 24.272 1.00 90.44 247 GLY A O 1
ATOM 2018 N N . LEU A 1 248 ? -16.471 -18.926 25.685 1.00 92.12 248 LEU A N 1
ATOM 2019 C CA . LEU A 1 248 ? -15.943 -18.039 24.650 1.00 92.12 248 LEU A CA 1
ATOM 2020 C C . LEU A 1 248 ? -14.721 -18.658 23.961 1.00 92.12 248 LEU A C 1
ATOM 2022 O O . LEU A 1 248 ? -13.839 -19.224 24.611 1.00 92.12 248 LEU A O 1
ATOM 2026 N N . ASP A 1 249 ? -14.640 -18.500 22.639 1.00 89.81 249 ASP A N 1
ATOM 2027 C CA . ASP A 1 249 ? -13.423 -18.819 21.897 1.00 89.81 249 ASP A CA 1
ATOM 2028 C C . ASP A 1 249 ? -12.387 -17.706 22.090 1.00 89.81 249 ASP A C 1
ATOM 2030 O O . ASP A 1 249 ? -12.536 -16.596 21.586 1.00 89.81 249 ASP A O 1
ATOM 2034 N N . ILE A 1 250 ? -11.326 -18.010 22.825 1.00 90.06 250 ILE A N 1
ATOM 2035 C CA . ILE A 1 250 ? -10.223 -17.084 23.097 1.00 90.06 250 ILE A CA 1
ATOM 2036 C C . ILE A 1 250 ? -8.928 -17.505 22.406 1.00 90.06 250 ILE A C 1
ATOM 2038 O O . ILE A 1 250 ? -7.875 -16.952 22.696 1.00 90.06 250 ILE A O 1
ATOM 2042 N N . SER A 1 251 ? -8.958 -18.472 21.483 1.00 85.62 251 SER A N 1
ATOM 2043 C CA . SER A 1 251 ? -7.729 -19.043 20.909 1.00 85.62 251 SER A CA 1
ATOM 2044 C C . SER A 1 251 ? -6.862 -18.023 20.162 1.00 85.62 251 SER A C 1
ATOM 2046 O O . SER A 1 251 ? -5.687 -18.273 19.913 1.00 85.62 251 SER A O 1
ATOM 2048 N N . LYS A 1 252 ? -7.454 -16.892 19.763 1.00 84.44 252 LYS A N 1
ATOM 2049 C CA . LYS A 1 252 ? -6.787 -15.791 19.058 1.00 84.44 252 LYS A CA 1
ATOM 2050 C C . LYS A 1 252 ? -6.213 -14.722 19.989 1.00 84.44 252 LYS A C 1
ATOM 2052 O O . LYS A 1 252 ? -5.562 -13.801 19.503 1.00 84.44 252 LYS A O 1
ATOM 2057 N N . TRP A 1 253 ? -6.467 -14.804 21.294 1.00 89.25 253 TRP A N 1
ATOM 2058 C CA . TRP A 1 253 ? -5.925 -13.849 22.254 1.00 89.25 253 TRP A CA 1
ATOM 2059 C C . TRP A 1 253 ? -4.395 -13.960 22.308 1.00 89.25 253 TRP A C 1
ATOM 2061 O O . TRP A 1 253 ? -3.877 -15.077 22.368 1.00 89.25 253 TRP A O 1
ATOM 2071 N N . PRO A 1 254 ? -3.654 -12.835 22.300 1.00 85.75 254 PRO A N 1
ATOM 2072 C CA . PRO A 1 254 ? -2.200 -12.833 22.441 1.00 85.75 254 PRO A CA 1
ATOM 2073 C C . PRO A 1 254 ? -1.685 -13.709 23.588 1.00 85.75 254 PRO A C 1
ATOM 2075 O O . PRO A 1 254 ? -0.742 -14.473 23.398 1.00 85.75 254 PRO A O 1
ATOM 2078 N N . THR A 1 255 ? -2.345 -13.669 24.748 1.00 87.69 255 THR A N 1
ATOM 2079 C CA . THR A 1 255 ? -2.000 -14.486 25.926 1.00 87.69 255 THR A CA 1
ATOM 2080 C C . THR A 1 255 ? -2.242 -15.989 25.749 1.00 87.69 255 THR A C 1
ATOM 2082 O O . THR A 1 255 ? -1.875 -16.764 26.626 1.00 87.69 255 THR A O 1
ATOM 2085 N N . GLN A 1 256 ? -2.869 -16.413 24.648 1.00 82.81 256 GLN A N 1
ATOM 2086 C CA . GLN A 1 256 ? -3.168 -17.810 24.314 1.00 82.81 256 GLN A CA 1
ATOM 2087 C C . GLN A 1 256 ? -2.285 -18.362 23.181 1.00 82.81 256 GLN A C 1
ATOM 2089 O O . GLN A 1 256 ? -2.330 -19.558 22.894 1.00 82.81 256 GLN A O 1
ATOM 2094 N N . SER A 1 257 ? -1.471 -17.526 22.525 1.00 69.12 257 SER A N 1
ATOM 2095 C CA . SER A 1 257 ? -0.608 -17.972 21.427 1.00 69.12 257 SER A CA 1
ATOM 2096 C C . SER A 1 257 ? 0.620 -18.722 21.952 1.00 69.12 257 SER A C 1
ATOM 2098 O O . SER A 1 257 ? 1.491 -18.139 22.590 1.00 69.12 257 SER A O 1
ATOM 2100 N N . SER A 1 258 ? 0.753 -20.003 21.597 1.00 47.06 258 SER A N 1
ATOM 2101 C CA . SER A 1 258 ? 1.924 -20.844 21.906 1.00 47.06 258 SER A CA 1
ATOM 2102 C C . SER A 1 258 ? 3.170 -20.531 21.058 1.00 47.06 258 SER A C 1
ATOM 2104 O O . SER A 1 258 ? 4.153 -21.266 21.107 1.00 47.06 258 SER A O 1
ATOM 2106 N N . THR A 1 259 ? 3.142 -19.468 20.249 1.00 41.75 259 THR A N 1
ATOM 2107 C CA . THR A 1 259 ? 4.234 -19.082 19.342 1.00 41.75 259 THR A CA 1
ATOM 2108 C C . THR A 1 259 ? 4.497 -17.588 19.494 1.00 41.75 259 THR A C 1
ATOM 2110 O O . THR A 1 259 ? 3.843 -16.749 18.870 1.00 41.75 259 THR A O 1
ATOM 2113 N N . ILE A 1 260 ? 5.438 -17.250 20.374 1.00 44.72 260 ILE A N 1
ATOM 2114 C CA . ILE A 1 260 ? 5.830 -15.870 20.665 1.00 44.72 260 ILE A CA 1
ATOM 2115 C C . ILE A 1 260 ? 6.869 -15.447 19.626 1.00 44.72 260 ILE A C 1
ATOM 2117 O O . ILE A 1 260 ? 8.062 -15.707 19.749 1.00 44.72 260 ILE A O 1
ATOM 2121 N N . SER A 1 261 ? 6.405 -14.846 18.534 1.00 31.58 261 SER A N 1
ATOM 2122 C CA . SER A 1 261 ? 7.264 -14.225 17.520 1.00 31.58 261 SER A CA 1
ATOM 2123 C C . SER A 1 261 ? 6.494 -13.135 16.780 1.00 31.58 261 SER A C 1
ATOM 2125 O O . SER A 1 261 ? 6.250 -13.260 15.585 1.00 31.58 261 SER A O 1
ATOM 2127 N N . LYS A 1 262 ? 6.053 -12.090 17.492 1.00 33.81 262 LYS A N 1
ATOM 2128 C CA . LYS A 1 262 ? 5.662 -10.782 16.929 1.00 33.81 262 LYS A CA 1
ATOM 2129 C C . LYS A 1 262 ? 5.570 -9.739 18.060 1.00 33.81 262 LYS A C 1
ATOM 2131 O O . LYS A 1 262 ? 5.037 -10.071 19.116 1.00 33.81 262 LYS A O 1
ATOM 2136 N N . PRO A 1 263 ? 6.059 -8.500 17.873 1.00 34.19 263 PRO A N 1
ATOM 2137 C CA . PRO A 1 263 ? 5.884 -7.434 18.857 1.00 34.19 263 PRO A CA 1
ATOM 2138 C C . PRO A 1 263 ? 4.398 -7.057 18.993 1.00 34.19 263 PRO A C 1
ATOM 2140 O O . PRO A 1 263 ? 3.713 -6.852 17.992 1.00 34.19 263 PRO A O 1
ATOM 2143 N N . VAL A 1 264 ? 3.908 -6.952 20.232 1.00 40.12 264 VAL A N 1
ATOM 2144 C CA . VAL A 1 264 ? 2.473 -6.855 20.596 1.00 40.12 264 VAL A CA 1
ATOM 2145 C C . VAL A 1 264 ? 1.963 -5.401 20.658 1.00 40.12 264 VAL A C 1
ATOM 2147 O O . VAL A 1 264 ? 0.830 -5.132 21.040 1.00 40.12 264 VAL A O 1
ATOM 2150 N N . VAL A 1 265 ? 2.761 -4.417 20.238 1.00 37.47 265 VAL A N 1
ATOM 2151 C CA . VAL A 1 265 ? 2.423 -2.989 20.423 1.00 37.47 265 VAL A CA 1
ATOM 2152 C C . VAL A 1 265 ? 1.354 -2.465 19.436 1.00 37.47 265 VAL A C 1
ATOM 2154 O O . VAL A 1 265 ? 0.786 -1.399 19.656 1.00 37.47 265 VAL A O 1
ATOM 2157 N N . ASN A 1 266 ? 0.980 -3.216 18.393 1.00 38.03 266 ASN A N 1
ATOM 2158 C CA . ASN A 1 266 ? 0.244 -2.648 17.249 1.00 38.03 266 ASN A CA 1
ATOM 2159 C C . ASN A 1 266 ? -1.268 -2.963 17.138 1.00 38.03 266 ASN A C 1
ATOM 2161 O O . ASN A 1 266 ? -1.843 -2.724 16.079 1.00 38.03 266 ASN A O 1
ATOM 2165 N N . MET A 1 267 ? -1.958 -3.448 18.183 1.00 39.06 267 MET A N 1
ATOM 2166 C CA . MET A 1 267 ? -3.398 -3.806 18.079 1.00 39.06 267 MET A CA 1
ATOM 2167 C C . MET A 1 267 ? -4.409 -2.858 18.768 1.00 39.06 267 MET A C 1
ATOM 2169 O O . MET A 1 267 ? -5.612 -3.097 18.688 1.00 39.06 267 MET A O 1
ATOM 2173 N N . ILE A 1 268 ? -3.989 -1.748 19.400 1.00 35.00 268 ILE A N 1
ATOM 2174 C CA . ILE A 1 268 ? -4.904 -0.814 20.121 1.00 35.00 268 ILE A CA 1
ATOM 2175 C C . ILE A 1 268 ? -5.234 0.463 19.319 1.00 35.00 268 ILE A C 1
ATOM 2177 O O . ILE A 1 268 ? -5.637 1.479 19.880 1.00 35.00 268 ILE A O 1
ATOM 2181 N N . ARG A 1 269 ? -5.087 0.448 17.994 1.00 38.75 269 ARG A N 1
ATOM 2182 C CA . ARG A 1 269 ? -5.470 1.584 17.143 1.00 38.75 269 ARG A CA 1
ATOM 2183 C C . ARG A 1 269 ? -6.770 1.277 16.421 1.00 38.75 269 ARG A C 1
ATOM 2185 O O . ARG A 1 269 ? -6.897 0.245 15.765 1.00 38.75 269 ARG A O 1
ATOM 2192 N N . GLN A 1 270 ? -7.772 2.136 16.598 1.00 38.78 270 GLN A N 1
ATOM 2193 C CA . GLN A 1 270 ? -9.080 1.984 15.967 1.00 38.78 270 GLN A CA 1
ATOM 2194 C C . GLN A 1 270 ? -8.949 2.358 14.488 1.00 38.78 270 GLN A C 1
ATOM 2196 O O . GLN A 1 270 ? -9.389 3.429 14.075 1.00 38.78 270 GLN A O 1
ATOM 2201 N N . LYS A 1 271 ? -8.342 1.467 13.692 1.00 45.59 271 LYS A N 1
ATOM 2202 C CA . LYS A 1 271 ? -8.159 1.685 12.259 1.00 45.59 271 LYS A CA 1
ATOM 2203 C C . LYS A 1 271 ? -9.509 1.976 11.621 1.00 45.59 271 LYS A C 1
ATOM 2205 O O . LYS A 1 271 ? -10.526 1.316 11.876 1.00 45.59 271 LYS A O 1
ATOM 2210 N N . ASP A 1 272 ? -9.550 3.046 10.845 1.00 53.47 272 ASP A N 1
ATOM 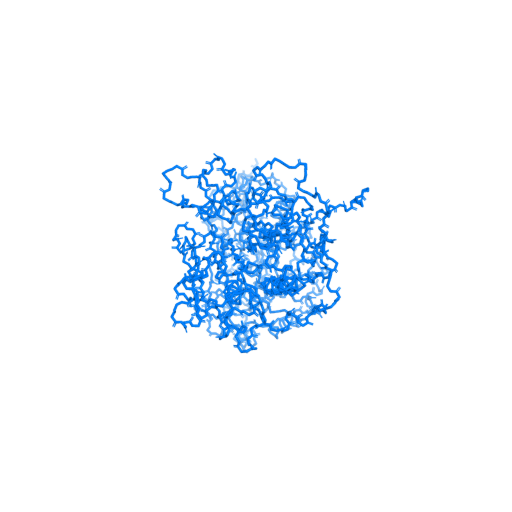2211 C CA . ASP A 1 272 ? -10.650 3.305 9.931 1.00 53.47 272 ASP A CA 1
ATOM 2212 C C . ASP A 1 272 ? -10.941 2.017 9.137 1.00 53.47 272 ASP A C 1
ATOM 2214 O O . ASP A 1 272 ? -10.012 1.343 8.694 1.00 53.47 272 ASP A O 1
ATOM 2218 N N . LYS A 1 273 ? -12.221 1.619 9.039 1.00 66.19 273 LYS A N 1
ATOM 2219 C CA . LYS A 1 273 ? -12.622 0.376 8.339 1.00 66.19 273 LYS A CA 1
ATOM 2220 C C . LYS A 1 273 ? -12.359 0.474 6.833 1.00 66.19 273 LYS A C 1
ATOM 2222 O O . LYS A 1 273 ? -12.423 -0.531 6.132 1.00 66.19 273 LYS A O 1
ATOM 2227 N N . ARG A 1 274 ? -12.098 1.682 6.333 1.00 87.19 274 ARG A N 1
ATOM 2228 C CA . ARG A 1 274 ? -11.665 1.903 4.962 1.00 87.19 274 ARG A CA 1
ATOM 2229 C C . ARG A 1 274 ? -10.261 1.316 4.770 1.00 87.19 274 ARG A C 1
ATOM 2231 O O . ARG A 1 274 ? -9.373 1.603 5.577 1.00 87.19 274 ARG A O 1
ATOM 2238 N N . PRO A 1 275 ? -10.041 0.505 3.724 1.00 93.12 275 PRO A N 1
ATOM 2239 C CA . PRO A 1 275 ? -8.726 -0.045 3.458 1.00 93.12 275 PRO A CA 1
ATOM 2240 C C . PRO A 1 275 ? -7.759 1.077 3.085 1.00 93.12 275 PRO A C 1
ATOM 2242 O O . PRO A 1 275 ? -8.133 2.056 2.424 1.00 93.12 275 PRO A O 1
ATOM 2245 N N . ASN A 1 276 ? -6.503 0.901 3.480 1.00 96.69 276 ASN A N 1
ATOM 2246 C CA . ASN A 1 276 ? -5.404 1.653 2.901 1.00 96.69 276 ASN A CA 1
ATOM 2247 C C . ASN A 1 276 ? -5.192 1.205 1.455 1.00 96.69 276 ASN A C 1
ATOM 2249 O O . ASN A 1 276 ? -5.569 0.097 1.066 1.00 96.69 276 ASN A O 1
ATOM 2253 N N . ILE A 1 277 ? -4.544 2.049 0.666 1.00 97.81 277 ILE A N 1
ATOM 2254 C CA . ILE A 1 277 ? -4.217 1.757 -0.723 1.00 97.81 277 ILE A CA 1
ATOM 2255 C C . ILE A 1 277 ? -2.721 1.983 -0.897 1.00 97.81 277 ILE A C 1
ATOM 2257 O O . ILE A 1 277 ? -2.240 3.101 -0.728 1.00 97.81 277 ILE A O 1
ATOM 2261 N N . LEU A 1 278 ? -1.993 0.926 -1.242 1.00 98.38 278 LEU A N 1
ATOM 2262 C CA . LEU A 1 278 ? -0.644 1.003 -1.781 1.00 98.38 278 LEU A CA 1
ATOM 2263 C C . LEU A 1 278 ? -0.740 0.853 -3.299 1.00 98.38 278 LEU A C 1
ATOM 2265 O O . LEU A 1 278 ? -1.038 -0.224 -3.811 1.00 98.38 278 LEU A O 1
ATOM 2269 N N . MET A 1 279 ? -0.498 1.939 -4.017 1.00 98.31 279 MET A N 1
ATOM 2270 C CA . MET A 1 279 ? -0.441 1.956 -5.469 1.00 98.31 279 MET A CA 1
ATOM 2271 C C . MET A 1 279 ? 1.016 1.971 -5.919 1.00 98.31 279 MET A C 1
ATOM 2273 O O . MET A 1 279 ? 1.766 2.871 -5.557 1.00 98.31 279 MET A O 1
ATOM 2277 N N . ILE A 1 280 ? 1.411 0.991 -6.719 1.00 98.50 280 ILE A N 1
ATOM 2278 C CA . ILE A 1 280 ? 2.741 0.874 -7.304 1.00 98.50 280 ILE A CA 1
ATOM 2279 C C . ILE A 1 280 ? 2.606 1.074 -8.812 1.00 98.50 280 ILE A C 1
ATOM 2281 O O . ILE A 1 280 ? 1.885 0.337 -9.480 1.00 98.50 280 ILE A O 1
ATOM 2285 N N . VAL A 1 281 ? 3.307 2.059 -9.359 1.00 97.19 281 VAL A N 1
ATOM 2286 C CA . VAL A 1 281 ? 3.377 2.277 -10.806 1.00 97.19 281 VAL A CA 1
ATOM 2287 C C . VAL A 1 281 ? 4.817 2.146 -11.267 1.00 97.19 281 VAL A C 1
ATOM 2289 O O . VAL A 1 281 ? 5.686 2.847 -10.758 1.00 97.19 281 VAL A O 1
ATOM 2292 N N . ALA A 1 282 ? 5.063 1.262 -12.230 1.00 97.38 282 ALA A N 1
ATOM 2293 C CA . ALA A 1 282 ? 6.365 1.100 -12.866 1.00 97.38 282 ALA A CA 1
ATOM 2294 C C . ALA A 1 282 ? 6.362 1.752 -14.256 1.00 97.38 282 ALA A C 1
ATOM 2296 O O . ALA A 1 282 ? 5.458 1.523 -15.064 1.00 97.38 282 ALA A O 1
ATOM 2297 N N . ASP A 1 283 ? 7.352 2.601 -14.520 1.00 95.62 283 ASP A N 1
ATOM 2298 C CA . ASP A 1 283 ? 7.468 3.359 -15.766 1.00 95.62 283 ASP A CA 1
ATOM 2299 C C . ASP A 1 283 ? 8.093 2.509 -16.883 1.00 95.62 283 ASP A C 1
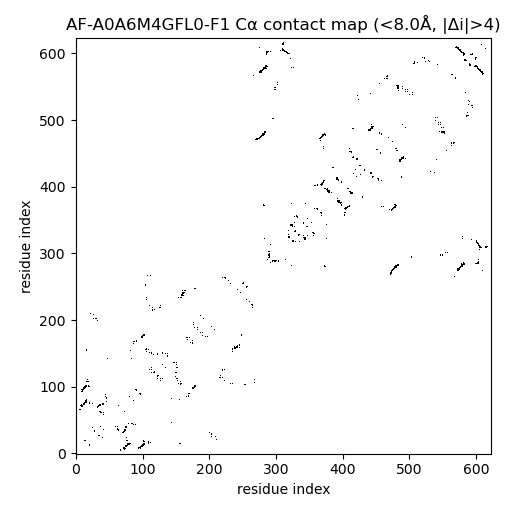ATOM 2301 O O . ASP A 1 283 ? 9.156 1.926 -16.689 1.00 95.62 283 ASP A O 1
ATOM 2305 N N . ASP A 1 284 ? 7.451 2.450 -18.056 1.00 96.50 284 ASP A N 1
ATOM 2306 C CA . ASP A 1 284 ? 7.847 1.593 -19.197 1.00 96.50 284 ASP A CA 1
ATOM 2307 C C . ASP A 1 284 ? 7.824 0.071 -18.908 1.00 96.50 284 ASP A C 1
ATOM 2309 O O . ASP A 1 284 ? 8.409 -0.699 -19.675 1.00 96.50 284 ASP A O 1
ATOM 2313 N N . LEU A 1 285 ? 7.187 -0.404 -17.830 1.00 98.00 285 LEU A N 1
ATOM 2314 C CA . LEU A 1 285 ? 7.087 -1.845 -17.560 1.00 98.00 285 LEU A CA 1
ATOM 2315 C C . LEU A 1 285 ? 6.102 -2.512 -18.530 1.00 98.00 285 LEU A C 1
ATOM 2317 O O . LEU A 1 285 ? 4.884 -2.387 -18.383 1.00 98.00 285 LEU A O 1
ATOM 2321 N N . ASN A 1 286 ? 6.636 -3.256 -19.500 1.00 96.75 286 ASN A N 1
ATOM 2322 C CA . ASN A 1 286 ? 5.837 -4.045 -20.427 1.00 96.75 286 ASN A CA 1
ATOM 2323 C C . ASN A 1 286 ? 5.327 -5.343 -19.782 1.00 96.75 286 ASN A C 1
ATOM 2325 O O . ASN A 1 286 ? 5.567 -5.649 -18.613 1.00 96.75 286 ASN A O 1
ATOM 2329 N N . SER A 1 287 ? 4.601 -6.128 -20.572 1.00 96.38 287 SER A N 1
ATOM 2330 C CA . SER A 1 287 ? 3.970 -7.372 -20.127 1.00 96.38 287 SER A CA 1
ATOM 2331 C C . SER A 1 287 ? 4.915 -8.577 -19.965 1.00 96.38 287 SER A C 1
ATOM 2333 O O . SER A 1 287 ? 4.444 -9.706 -19.815 1.00 96.38 287 SER A O 1
ATOM 2335 N N . TRP A 1 288 ? 6.236 -8.376 -19.946 1.00 97.12 288 TRP A N 1
ATOM 2336 C CA . TRP A 1 288 ? 7.224 -9.423 -19.669 1.00 97.12 288 TRP A CA 1
ATOM 2337 C C . TRP A 1 288 ? 7.397 -9.650 -18.162 1.00 97.12 288 TRP A C 1
ATOM 2339 O O . TRP A 1 288 ? 8.487 -9.525 -17.621 1.00 97.12 288 TRP A O 1
ATOM 2349 N N . ILE A 1 289 ? 6.319 -10.006 -17.467 1.00 97.88 289 ILE A N 1
ATOM 2350 C CA . ILE A 1 289 ? 6.409 -10.587 -16.119 1.00 97.88 289 ILE A CA 1
ATOM 2351 C C . ILE A 1 289 ? 6.212 -12.102 -16.212 1.00 97.88 289 ILE A C 1
ATOM 2353 O O . ILE A 1 289 ? 5.492 -12.583 -17.094 1.00 97.88 289 ILE A O 1
ATOM 2357 N N . GLY A 1 290 ? 6.829 -12.860 -15.306 1.00 97.44 290 GLY A N 1
ATOM 2358 C CA . GLY A 1 290 ? 6.770 -14.322 -15.294 1.00 97.44 290 GLY A CA 1
ATOM 2359 C C . GLY A 1 290 ? 5.333 -14.845 -15.264 1.00 97.44 290 GLY A C 1
ATOM 2360 O O . GLY A 1 290 ? 4.985 -15.736 -16.036 1.00 97.44 290 GLY A O 1
ATOM 2361 N N . ALA A 1 291 ? 4.456 -14.209 -14.484 1.00 95.62 291 ALA A N 1
ATOM 2362 C CA . ALA A 1 291 ? 3.038 -14.558 -14.393 1.00 95.62 291 ALA A CA 1
ATOM 2363 C C . ALA A 1 291 ? 2.236 -14.388 -15.704 1.00 95.62 291 ALA A C 1
ATOM 2365 O O . ALA A 1 291 ? 1.166 -14.982 -15.834 1.00 95.62 291 ALA A O 1
ATOM 2366 N N . LEU A 1 292 ? 2.728 -13.604 -16.673 1.00 96.50 292 LEU A N 1
ATOM 2367 C CA . LEU A 1 292 ? 2.127 -13.470 -18.009 1.00 96.50 292 LEU A CA 1
ATOM 2368 C C . LEU A 1 292 ? 2.789 -14.379 -19.056 1.00 96.50 292 LEU A C 1
ATOM 2370 O O . LEU A 1 292 ? 2.225 -14.564 -20.132 1.00 96.50 292 LEU A O 1
ATOM 2374 N N . GLY A 1 293 ? 3.964 -14.947 -18.764 1.00 96.12 293 GLY A N 1
ATOM 2375 C CA . GLY A 1 293 ? 4.613 -15.956 -19.607 1.00 96.12 293 GLY A CA 1
ATOM 2376 C C . GLY A 1 293 ? 5.028 -15.477 -21.003 1.00 96.12 293 GLY A C 1
ATOM 2377 O O . GLY A 1 293 ? 5.127 -16.293 -21.915 1.00 96.12 293 GLY A O 1
ATOM 2378 N N . ARG A 1 294 ? 5.245 -14.167 -21.199 1.00 94.81 294 ARG A N 1
ATOM 2379 C CA . ARG A 1 294 ? 5.512 -13.574 -22.527 1.00 94.81 294 ARG A CA 1
ATOM 2380 C C . ARG A 1 294 ? 6.980 -13.531 -22.941 1.00 94.81 294 ARG A C 1
ATOM 2382 O O . ARG A 1 294 ? 7.257 -13.426 -24.130 1.00 94.81 294 ARG A O 1
ATOM 2389 N N . HIS A 1 295 ? 7.906 -13.639 -21.993 1.00 96.69 295 HIS A N 1
ATOM 2390 C CA . HIS A 1 295 ? 9.335 -13.751 -22.276 1.00 96.69 295 HIS A CA 1
ATOM 2391 C C . HIS A 1 295 ? 9.931 -14.891 -21.441 1.00 96.69 295 HIS A C 1
ATOM 2393 O O . HIS A 1 295 ? 9.754 -14.886 -20.223 1.00 96.69 295 HIS A O 1
ATOM 2399 N N . PRO A 1 296 ? 10.630 -15.871 -22.043 1.00 96.56 296 PRO A N 1
ATOM 2400 C CA . PRO A 1 296 ? 11.039 -17.090 -21.341 1.00 96.56 296 PRO A CA 1
ATOM 2401 C C . PRO A 1 296 ? 12.111 -16.851 -20.272 1.00 96.56 296 PRO A C 1
ATOM 2403 O O . PRO A 1 296 ? 12.155 -17.569 -19.278 1.00 96.56 296 PRO A O 1
ATOM 2406 N N . ASP A 1 297 ? 12.968 -15.848 -20.466 1.00 97.38 297 ASP A N 1
ATOM 2407 C CA . ASP A 1 297 ? 14.097 -15.610 -19.563 1.00 97.38 297 ASP A CA 1
ATOM 2408 C C . ASP A 1 297 ? 13.765 -14.723 -18.362 1.00 97.38 297 ASP A C 1
ATOM 2410 O O . ASP A 1 297 ? 14.589 -14.624 -17.455 1.00 97.38 297 ASP A O 1
ATOM 2414 N N . VAL A 1 298 ? 12.603 -14.057 -18.344 1.00 97.50 298 VAL A N 1
ATOM 2415 C CA . VAL A 1 298 ? 12.321 -13.001 -17.364 1.00 97.50 298 VAL A CA 1
ATOM 2416 C C . VAL A 1 298 ? 12.222 -13.533 -15.936 1.00 97.50 298 VAL A C 1
ATOM 2418 O O . VAL A 1 298 ? 11.745 -14.641 -15.696 1.00 97.50 298 VAL A O 1
ATOM 2421 N N . ARG A 1 299 ? 12.690 -12.740 -14.966 1.00 97.94 299 ARG A N 1
ATOM 2422 C CA . ARG A 1 299 ? 12.740 -13.129 -13.552 1.00 97.94 299 ARG A CA 1
ATOM 2423 C C . ARG A 1 299 ? 12.069 -12.083 -12.675 1.00 97.94 299 ARG A C 1
ATOM 2425 O O . ARG A 1 299 ? 12.694 -11.093 -12.308 1.00 97.94 299 ARG A O 1
ATOM 2432 N N . THR A 1 300 ? 10.817 -12.343 -12.305 1.00 98.56 300 THR A N 1
ATOM 2433 C CA . THR A 1 300 ? 10.000 -11.442 -11.475 1.00 98.56 300 THR A CA 1
ATOM 2434 C C . THR A 1 300 ? 9.365 -12.151 -10.273 1.00 98.56 300 THR A C 1
ATOM 2436 O O . THR A 1 300 ? 8.143 -12.137 -10.117 1.00 98.56 300 THR A O 1
ATOM 2439 N N . PRO A 1 301 ? 10.152 -12.822 -9.409 1.00 97.88 301 PRO A N 1
ATOM 2440 C CA . PRO A 1 301 ? 9.600 -13.635 -8.328 1.00 97.88 301 PRO A CA 1
ATOM 2441 C C . PRO A 1 301 ? 8.702 -12.859 -7.351 1.00 97.88 301 PRO A C 1
ATOM 2443 O O . PRO A 1 301 ? 7.781 -13.453 -6.787 1.00 97.88 301 PRO A O 1
ATOM 2446 N N . ALA A 1 302 ? 8.939 -11.564 -7.114 1.00 98.12 302 ALA A N 1
ATOM 2447 C CA . ALA A 1 302 ? 8.107 -10.783 -6.202 1.00 98.12 302 ALA A CA 1
ATOM 2448 C C . ALA A 1 302 ? 6.746 -10.425 -6.819 1.00 98.12 302 ALA A C 1
ATOM 2450 O O . ALA A 1 302 ? 5.712 -10.618 -6.175 1.00 98.12 302 ALA A O 1
ATOM 2451 N N . ILE A 1 303 ? 6.732 -9.945 -8.062 1.00 98.31 303 ILE A N 1
ATOM 2452 C CA . ILE A 1 303 ? 5.513 -9.623 -8.810 1.00 98.31 303 ILE A CA 1
ATOM 2453 C C . ILE A 1 303 ? 4.717 -10.902 -9.095 1.00 98.31 303 ILE A C 1
ATOM 2455 O O . ILE A 1 303 ? 3.498 -10.904 -8.934 1.00 98.31 303 ILE A O 1
ATOM 2459 N N . ASP A 1 304 ? 5.379 -12.012 -9.422 1.00 97.75 304 ASP A N 1
ATOM 2460 C CA . ASP A 1 304 ? 4.722 -13.304 -9.651 1.00 97.75 304 ASP A CA 1
ATOM 2461 C C . ASP A 1 304 ? 4.062 -13.829 -8.367 1.00 97.75 304 ASP A C 1
ATOM 2463 O O . ASP A 1 304 ? 2.928 -14.316 -8.390 1.00 97.75 304 ASP A O 1
ATOM 2467 N N . LYS A 1 305 ? 4.728 -13.663 -7.214 1.00 95.12 305 LYS A N 1
ATOM 2468 C CA . LYS A 1 305 ? 4.137 -13.966 -5.903 1.00 95.12 305 LYS A CA 1
ATOM 2469 C C . LYS A 1 305 ? 2.895 -13.106 -5.642 1.00 95.12 305 LYS A C 1
ATOM 2471 O O . LYS A 1 305 ? 1.889 -13.646 -5.187 1.00 95.12 305 LYS A O 1
ATOM 2476 N N . LEU A 1 306 ? 2.941 -11.801 -5.933 1.00 94.38 306 LEU A N 1
ATOM 2477 C CA . LEU A 1 306 ? 1.779 -10.909 -5.793 1.00 94.38 306 LEU A CA 1
ATOM 2478 C C . LEU A 1 306 ? 0.625 -11.321 -6.709 1.00 94.38 306 LEU A C 1
ATOM 2480 O O . LEU A 1 306 ? -0.525 -11.330 -6.274 1.00 94.38 306 LEU A O 1
ATOM 2484 N N . ALA A 1 307 ? 0.921 -11.697 -7.955 1.00 94.12 307 ALA A N 1
ATOM 2485 C CA . ALA A 1 307 ? -0.081 -12.176 -8.900 1.00 94.12 307 ALA A CA 1
ATOM 2486 C C . ALA A 1 307 ? -0.823 -13.411 -8.360 1.00 94.12 307 ALA A C 1
ATOM 2488 O O . ALA A 1 307 ? -2.037 -13.505 -8.515 1.00 94.12 307 ALA A O 1
ATOM 2489 N N . GLY A 1 308 ? -0.124 -14.309 -7.654 1.00 90.75 308 GLY A N 1
ATOM 2490 C CA . GLY A 1 308 ? -0.729 -15.460 -6.973 1.00 90.75 308 GLY A CA 1
ATOM 2491 C C . GLY A 1 308 ? -1.526 -15.129 -5.701 1.00 90.75 308 GLY A C 1
ATOM 2492 O O . GLY A 1 308 ? -2.279 -15.972 -5.221 1.00 90.75 308 GLY A O 1
ATOM 2493 N N . GLN A 1 309 ? -1.373 -13.926 -5.142 1.00 90.44 309 GLN A N 1
ATOM 2494 C CA . GLN A 1 309 ? -2.096 -13.460 -3.949 1.00 90.44 309 GLN A CA 1
ATOM 2495 C C . GLN A 1 309 ? -3.324 -12.599 -4.285 1.00 90.44 309 GLN A C 1
ATOM 2497 O O . GLN A 1 309 ? -4.147 -12.338 -3.407 1.00 90.44 309 GLN A O 1
ATOM 2502 N N . GLY A 1 310 ? -3.447 -12.141 -5.531 1.00 90.19 310 GLY A N 1
ATOM 2503 C CA . GLY A 1 310 ? -4.497 -11.231 -5.975 1.00 90.19 310 GLY A CA 1
ATOM 2504 C C . GLY A 1 310 ? -5.149 -11.656 -7.285 1.00 90.19 310 GLY A C 1
ATOM 2505 O O . GLY A 1 310 ? -5.221 -12.831 -7.631 1.00 90.19 310 GLY A O 1
ATOM 2506 N N . THR A 1 311 ? -5.664 -10.669 -8.011 1.00 94.44 311 THR A N 1
ATOM 2507 C CA . THR A 1 311 ? -6.190 -10.831 -9.369 1.00 94.44 311 THR A CA 1
ATOM 2508 C C . THR A 1 311 ? -5.221 -10.205 -10.362 1.00 94.44 311 THR A C 1
ATOM 2510 O O . THR A 1 311 ? -5.019 -8.991 -10.339 1.00 94.44 311 THR A O 1
ATOM 2513 N N . LEU A 1 312 ? -4.643 -11.032 -11.236 1.00 95.75 312 LEU A N 1
ATOM 2514 C CA . LEU A 1 312 ? -3.884 -10.597 -12.408 1.00 95.75 312 LEU A CA 1
ATOM 2515 C C . LEU A 1 312 ? -4.835 -10.392 -13.591 1.00 95.75 312 LEU A C 1
ATOM 2517 O O . LEU A 1 312 ? -5.549 -11.312 -13.992 1.00 95.75 312 LEU A O 1
ATOM 2521 N N . PHE A 1 313 ? -4.811 -9.203 -14.183 1.00 96.50 313 PHE A N 1
ATOM 2522 C CA . PHE A 1 313 ? -5.551 -8.906 -15.403 1.00 96.50 313 PHE A CA 1
ATOM 2523 C C . PHE A 1 313 ? -4.668 -9.232 -16.608 1.00 96.50 313 PHE A C 1
ATOM 2525 O O . PHE A 1 313 ? -3.761 -8.482 -16.949 1.00 96.50 313 PHE A O 1
ATOM 2532 N N . THR A 1 314 ? -4.938 -10.358 -17.269 1.00 95.62 314 THR A N 1
ATOM 2533 C CA . THR A 1 314 ? -4.116 -10.875 -18.384 1.00 95.62 314 THR A CA 1
ATOM 2534 C C . THR A 1 314 ? -4.296 -10.131 -19.708 1.00 95.62 314 THR A C 1
ATOM 2536 O O . THR A 1 314 ? -3.660 -10.485 -20.696 1.00 95.62 314 THR A O 1
ATOM 2539 N N . LYS A 1 315 ? -5.201 -9.146 -19.744 1.00 96.31 315 LYS A N 1
ATOM 2540 C CA . LYS A 1 315 ? -5.528 -8.313 -20.908 1.00 96.31 315 LYS A CA 1
ATOM 2541 C C . LYS A 1 315 ? -5.738 -6.861 -20.477 1.00 96.31 315 LYS A C 1
ATOM 2543 O O . LYS A 1 315 ? -6.824 -6.307 -20.649 1.00 96.31 315 LYS A O 1
ATOM 2548 N N . ALA A 1 316 ? -4.727 -6.278 -19.840 1.00 96.88 316 ALA A N 1
ATOM 2549 C CA . ALA A 1 316 ? -4.745 -4.885 -19.403 1.00 96.88 316 ALA A CA 1
ATOM 2550 C C . ALA A 1 316 ? -3.944 -4.005 -20.371 1.00 96.88 316 ALA A C 1
ATOM 2552 O O . ALA A 1 316 ? -2.798 -4.309 -20.691 1.00 96.88 316 ALA A O 1
ATOM 2553 N N . TYR A 1 317 ? -4.551 -2.908 -20.828 1.00 97.44 317 TYR A N 1
ATOM 2554 C CA . TYR A 1 317 ? -3.968 -2.025 -21.837 1.00 97.44 317 TYR A CA 1
ATOM 2555 C C . TYR A 1 317 ? -3.931 -0.577 -21.349 1.00 97.44 317 TYR A C 1
ATOM 2557 O O . TYR A 1 317 ? -4.909 -0.084 -20.785 1.00 97.44 317 TYR A O 1
ATOM 2565 N N . CYS A 1 318 ? -2.820 0.120 -21.590 1.00 96.19 318 CYS A N 1
ATOM 2566 C CA . CYS A 1 318 ? -2.719 1.550 -21.310 1.00 96.19 318 CYS A CA 1
ATOM 2567 C C . CYS A 1 318 ? -3.661 2.358 -22.218 1.00 96.19 318 CYS A C 1
ATOM 2569 O O . CYS A 1 318 ? -3.893 1.992 -23.371 1.00 96.19 318 CYS A O 1
ATOM 2571 N N . ALA A 1 319 ? -4.148 3.504 -21.739 1.00 94.62 319 ALA A N 1
ATOM 2572 C CA . ALA A 1 319 ? -5.032 4.363 -22.534 1.00 94.62 319 ALA A CA 1
ATOM 2573 C C . ALA A 1 319 ? -4.307 5.072 -23.694 1.00 94.62 319 ALA A C 1
ATOM 2575 O O . ALA A 1 319 ? -4.926 5.409 -24.702 1.00 94.62 319 ALA A O 1
ATOM 2576 N N . ALA A 1 320 ? -3.005 5.321 -23.542 1.00 94.75 320 ALA A N 1
ATOM 2577 C CA . ALA A 1 320 ? -2.136 5.880 -24.569 1.00 94.75 320 ALA A CA 1
ATOM 2578 C C . ALA A 1 320 ? -0.681 5.456 -24.304 1.00 94.75 320 ALA A C 1
ATOM 2580 O O . ALA A 1 320 ? -0.259 5.471 -23.150 1.00 94.75 320 ALA A O 1
ATOM 2581 N N . PRO A 1 321 ? 0.132 5.167 -25.334 1.00 94.19 321 PRO A N 1
ATOM 2582 C CA . PRO A 1 321 ? 1.528 4.742 -25.178 1.00 94.19 321 PRO A CA 1
ATOM 2583 C C . PRO A 1 321 ? 2.484 5.921 -24.868 1.00 94.19 321 PRO A C 1
ATOM 2585 O O . PRO A 1 321 ? 3.615 5.975 -25.354 1.00 94.19 321 PRO A O 1
ATOM 2588 N N . TYR A 1 322 ? 2.029 6.878 -24.052 1.00 93.31 322 TYR A N 1
ATOM 2589 C CA . TYR A 1 322 ? 2.759 8.048 -23.555 1.00 93.31 322 TYR A CA 1
ATOM 2590 C C . TYR A 1 322 ? 2.577 8.151 -22.037 1.00 93.31 322 TYR A C 1
ATOM 2592 O O . TYR A 1 322 ? 1.463 7.991 -21.540 1.00 93.31 322 TYR A O 1
ATOM 2600 N N . CYS A 1 323 ? 3.656 8.455 -21.304 1.00 91.38 323 CYS A N 1
ATOM 2601 C CA . CYS A 1 323 ? 3.652 8.451 -19.836 1.00 91.38 323 CYS A CA 1
ATOM 2602 C C . CYS A 1 323 ? 2.549 9.347 -19.257 1.00 91.38 323 CYS A C 1
ATOM 2604 O O . CYS A 1 323 ? 1.737 8.881 -18.461 1.00 91.38 323 CYS A O 1
ATOM 2606 N N . ASN A 1 324 ? 2.502 10.631 -19.640 1.00 91.06 324 ASN A N 1
ATOM 2607 C CA . ASN A 1 324 ? 1.537 11.548 -19.036 1.00 91.06 324 ASN A CA 1
ATOM 2608 C C . ASN A 1 324 ? 0.106 11.222 -19.462 1.00 91.06 324 ASN A C 1
ATOM 2610 O O . ASN A 1 324 ? -0.757 11.115 -18.602 1.00 91.06 324 ASN A O 1
ATOM 2614 N N . ALA A 1 325 ? -0.147 11.013 -20.756 1.00 93.50 325 ALA A N 1
ATOM 2615 C CA . ALA A 1 325 ? -1.478 10.665 -21.249 1.00 93.50 325 ALA A CA 1
ATOM 2616 C C . ALA A 1 325 ? -2.043 9.401 -20.575 1.00 93.50 325 ALA A C 1
ATOM 2618 O O . ALA A 1 325 ? -3.191 9.418 -20.133 1.00 93.50 325 ALA A O 1
ATOM 2619 N N . SER A 1 326 ? -1.233 8.346 -20.418 1.00 95.31 326 SER A N 1
ATOM 2620 C CA . SER A 1 326 ? -1.651 7.125 -19.720 1.00 95.31 326 SER A CA 1
ATOM 2621 C C . SER A 1 326 ? -1.930 7.372 -18.239 1.00 95.31 326 SER A C 1
ATOM 2623 O O . SER A 1 326 ? -3.021 7.086 -17.750 1.00 95.31 326 SER A O 1
ATOM 2625 N N . ARG A 1 327 ? -0.979 7.983 -17.520 1.00 94.31 327 ARG A N 1
ATOM 2626 C CA . ARG A 1 327 ? -1.110 8.249 -16.078 1.00 94.31 327 ARG A CA 1
ATOM 2627 C C . ARG A 1 327 ? -2.287 9.172 -15.785 1.00 94.31 327 ARG A C 1
ATOM 2629 O O . ARG A 1 327 ? -3.055 8.901 -14.869 1.00 94.31 327 ARG A O 1
ATOM 2636 N N . MET A 1 328 ? -2.469 10.231 -16.575 1.00 92.88 328 MET A N 1
ATOM 2637 C CA . MET A 1 328 ? -3.628 11.117 -16.464 1.00 92.88 328 MET A CA 1
ATOM 2638 C C . MET A 1 328 ? -4.919 10.358 -16.697 1.00 92.88 328 MET A C 1
ATOM 2640 O O . MET A 1 328 ? -5.857 10.544 -15.926 1.00 92.88 328 MET A O 1
ATOM 2644 N N . ALA A 1 329 ? -4.973 9.492 -17.708 1.00 94.56 329 ALA A N 1
ATOM 2645 C CA . ALA A 1 329 ? -6.176 8.724 -17.965 1.00 94.56 329 ALA A CA 1
ATOM 2646 C C . ALA A 1 329 ? -6.543 7.828 -16.779 1.00 94.56 329 ALA A C 1
ATOM 2648 O O . ALA A 1 329 ? -7.695 7.821 -16.345 1.00 94.56 329 ALA A O 1
ATOM 2649 N N . THR A 1 330 ? -5.554 7.164 -16.182 1.00 94.81 330 THR A N 1
ATOM 2650 C CA . THR A 1 330 ? -5.777 6.309 -15.016 1.00 94.81 330 THR A CA 1
ATOM 2651 C C . THR A 1 330 ? -6.165 7.106 -13.773 1.00 94.81 330 THR A C 1
ATOM 2653 O O . THR A 1 330 ? -7.147 6.774 -13.114 1.00 94.81 330 THR A O 1
ATOM 2656 N N . PHE A 1 331 ? -5.452 8.191 -13.455 1.00 94.44 331 PHE A N 1
ATOM 2657 C CA . PHE A 1 331 ? -5.742 8.979 -12.255 1.00 94.44 331 PHE A CA 1
ATOM 2658 C C . PHE A 1 331 ? -7.021 9.802 -12.367 1.00 94.44 331 PHE A C 1
ATOM 2660 O O . PHE A 1 331 ? -7.624 10.083 -11.343 1.00 94.44 331 PHE A O 1
ATOM 2667 N N . THR A 1 332 ? -7.459 10.199 -13.559 1.00 94.69 332 THR A N 1
ATOM 2668 C CA . THR A 1 332 ? -8.711 10.961 -13.735 1.00 94.69 332 THR A CA 1
ATOM 2669 C C . THR A 1 332 ? -9.909 10.092 -14.102 1.00 94.69 332 THR A C 1
ATOM 2671 O O . THR A 1 332 ? -11.024 10.605 -14.179 1.00 94.69 332 THR A O 1
ATOM 2674 N N . ALA A 1 333 ? -9.690 8.800 -14.375 1.00 94.88 333 ALA A N 1
ATOM 2675 C CA . ALA A 1 333 ? -10.678 7.904 -14.979 1.00 94.88 333 ALA A CA 1
ATOM 2676 C C . ALA A 1 333 ? -11.298 8.463 -16.282 1.00 94.88 333 ALA A C 1
ATOM 2678 O O . ALA A 1 333 ? -12.446 8.171 -16.617 1.00 94.88 333 ALA A O 1
ATOM 2679 N N . CYS A 1 334 ? -10.544 9.277 -17.027 1.00 94.94 334 CYS A N 1
ATOM 2680 C CA . CYS A 1 334 ? -10.982 9.917 -18.265 1.00 94.94 334 CYS A CA 1
ATOM 2681 C C . CYS A 1 334 ? -10.062 9.527 -19.425 1.00 94.94 334 CYS A C 1
ATOM 2683 O O . CYS A 1 334 ? -8.847 9.526 -19.285 1.00 94.94 334 CYS A O 1
ATOM 2685 N N . LEU A 1 335 ? -10.614 9.261 -20.609 1.00 94.62 335 LEU A N 1
ATOM 2686 C CA . LEU A 1 335 ? -9.792 9.001 -21.797 1.00 94.62 335 LEU A CA 1
ATOM 2687 C C . LEU A 1 335 ? -8.940 10.231 -22.182 1.00 94.62 335 LEU A C 1
ATOM 2689 O O . LEU A 1 335 ? -9.351 11.361 -21.899 1.00 94.62 335 LEU A O 1
ATOM 2693 N N . PRO A 1 336 ? -7.816 10.048 -22.906 1.00 93.50 336 PRO A N 1
ATOM 2694 C CA . PRO A 1 336 ? -7.038 11.139 -23.507 1.00 93.50 336 PRO A CA 1
ATOM 2695 C C . PRO A 1 336 ? -7.884 12.167 -24.275 1.00 93.50 336 PRO A C 1
ATOM 2697 O O . PRO A 1 336 ? -7.642 13.367 -24.188 1.00 93.50 336 PRO A O 1
ATOM 2700 N N . SER A 1 337 ? -8.943 11.719 -24.958 1.00 92.88 337 SER A N 1
ATOM 2701 C CA . SER A 1 337 ? -9.893 12.591 -25.666 1.00 92.88 337 SER A CA 1
ATOM 2702 C C . SER A 1 337 ? -10.694 13.521 -24.749 1.00 92.88 337 SER A C 1
ATOM 2704 O O . SER A 1 337 ? -11.176 14.557 -25.196 1.00 92.88 337 SER A O 1
ATOM 2706 N N . THR A 1 338 ? -10.840 13.155 -23.475 1.00 91.50 338 THR A N 1
ATOM 2707 C CA . THR A 1 338 ? -11.565 13.918 -22.450 1.00 91.50 338 THR A CA 1
ATOM 2708 C C . THR A 1 338 ? -10.616 14.784 -21.627 1.00 91.50 338 THR A C 1
ATOM 2710 O O . THR A 1 338 ? -10.912 15.946 -21.369 1.00 91.50 338 THR A O 1
ATOM 2713 N N . THR A 1 339 ? -9.452 14.256 -21.233 1.00 90.19 339 THR A N 1
ATOM 2714 C CA . THR A 1 339 ? -8.418 15.047 -20.534 1.00 90.19 339 THR A CA 1
ATOM 2715 C C . THR A 1 339 ? -7.770 16.081 -21.464 1.00 90.19 339 THR A C 1
ATOM 2717 O O . THR A 1 339 ? -7.245 17.107 -21.019 1.00 90.19 339 THR A O 1
ATOM 2720 N N . GLY A 1 340 ? -7.793 15.800 -22.770 1.00 89.69 340 GLY A N 1
ATOM 2721 C CA . GLY A 1 340 ? -7.108 16.537 -23.821 1.00 89.69 340 GLY A CA 1
ATOM 2722 C C . GLY A 1 340 ? -5.582 16.406 -23.765 1.00 89.69 340 GLY A C 1
ATOM 2723 O O . GLY A 1 340 ? -4.900 17.241 -24.364 1.00 89.69 340 GLY A O 1
ATOM 2724 N N . ILE A 1 341 ? -5.055 15.439 -23.007 1.00 90.44 341 ILE A N 1
ATOM 2725 C CA . ILE A 1 341 ? -3.627 15.107 -22.923 1.00 90.44 341 ILE A CA 1
ATOM 2726 C C . ILE A 1 341 ? -3.383 13.904 -23.821 1.00 90.44 341 ILE A C 1
ATOM 2728 O O . ILE A 1 341 ? -3.880 12.817 -23.536 1.00 90.44 341 ILE A O 1
ATOM 2732 N N . TYR A 1 342 ? -2.620 14.103 -24.892 1.00 90.69 342 TYR A N 1
ATOM 2733 C CA . TYR A 1 342 ? -2.345 13.072 -25.898 1.00 90.69 342 TYR A CA 1
ATOM 2734 C C . TYR A 1 342 ? -0.891 12.597 -25.841 1.00 90.69 342 TYR A C 1
ATOM 2736 O O . TYR A 1 342 ? -0.600 11.462 -26.212 1.00 90.69 342 TYR A O 1
ATOM 2744 N N . HIS A 1 343 ? 0.005 13.431 -25.309 1.00 89.94 343 HIS A N 1
ATOM 2745 C CA . HIS A 1 343 ? 1.418 13.129 -25.130 1.00 89.94 343 HIS A CA 1
ATOM 2746 C C . HIS A 1 343 ? 1.854 13.438 -23.689 1.00 89.94 343 HIS A C 1
ATOM 2748 O O . HIS A 1 343 ? 1.196 13.046 -22.727 1.00 89.94 343 HIS A O 1
ATOM 2754 N N . ASN A 1 344 ? 2.989 14.121 -23.532 1.00 86.25 344 ASN A N 1
ATOM 2755 C CA . ASN A 1 344 ? 3.551 14.555 -22.257 1.00 86.25 344 ASN A CA 1
ATOM 2756 C C . ASN A 1 344 ? 3.312 16.057 -22.001 1.00 86.25 344 ASN A C 1
ATOM 2758 O O . ASN A 1 344 ? 4.153 16.729 -21.410 1.00 86.25 344 ASN A O 1
ATOM 2762 N N . GLU A 1 345 ? 2.186 16.609 -22.473 1.00 85.19 345 GLU A N 1
ATOM 2763 C CA . GLU A 1 345 ? 1.871 18.034 -22.304 1.00 85.19 345 GLU A CA 1
ATOM 2764 C C . GLU A 1 345 ? 1.487 18.388 -20.858 1.00 85.19 345 GLU A C 1
ATOM 2766 O O . GLU A 1 345 ? 1.152 17.518 -20.057 1.00 85.19 345 GLU A O 1
ATOM 2771 N N . ASN A 1 346 ? 1.465 19.682 -20.521 1.00 83.12 346 ASN A N 1
ATOM 2772 C CA . ASN A 1 346 ? 1.019 20.136 -19.205 1.00 83.12 346 ASN A CA 1
ATOM 2773 C C . ASN A 1 346 ? -0.491 19.883 -19.002 1.00 83.12 346 ASN A C 1
ATOM 2775 O O . ASN A 1 346 ? -1.334 20.330 -19.787 1.00 83.12 346 ASN A O 1
ATOM 2779 N N . PHE A 1 347 ? -0.822 19.182 -17.918 1.00 85.25 347 PHE A N 1
ATOM 2780 C CA . PHE A 1 347 ? -2.192 18.916 -17.474 1.00 85.25 347 PHE A CA 1
ATOM 2781 C C . PHE A 1 347 ? -2.708 19.941 -16.457 1.00 85.25 347 PHE A C 1
ATOM 2783 O O . PHE A 1 347 ? -3.889 20.283 -16.457 1.00 85.25 347 PHE A O 1
ATOM 2790 N N . TRP A 1 348 ? -1.834 20.454 -15.594 1.00 84.62 348 TRP A N 1
ATOM 2791 C CA . TRP A 1 348 ? -2.226 21.121 -14.350 1.00 84.62 348 TRP A CA 1
ATOM 2792 C C . TRP A 1 348 ? -2.662 22.567 -14.526 1.00 84.62 348 TRP A C 1
ATOM 2794 O O . TRP A 1 348 ? -3.425 23.070 -13.709 1.00 84.62 348 TRP A O 1
ATOM 2804 N N . GLU A 1 349 ? -2.205 23.221 -15.589 1.00 83.12 349 GLU A N 1
ATOM 2805 C CA . GLU A 1 349 ? -2.568 24.604 -15.927 1.00 83.12 349 GLU A CA 1
ATOM 2806 C C . GLU A 1 349 ? -3.838 24.698 -16.789 1.00 83.12 349 GLU A C 1
ATOM 2808 O O . GLU A 1 349 ? -4.239 25.780 -17.214 1.00 83.12 349 GLU A O 1
ATOM 2813 N N . ARG A 1 350 ? -4.506 23.571 -17.060 1.00 82.56 350 ARG A N 1
ATOM 2814 C CA . ARG A 1 350 ? -5.722 23.551 -17.877 1.00 82.56 350 ARG A CA 1
ATOM 2815 C C . ARG A 1 350 ? -6.941 23.963 -17.058 1.00 82.56 350 ARG A C 1
ATOM 2817 O O . ARG A 1 350 ? -7.275 23.327 -16.063 1.00 82.56 350 ARG A O 1
ATOM 2824 N N . ALA A 1 351 ? -7.657 24.975 -17.547 1.00 78.38 351 ALA A N 1
ATOM 2825 C CA . ALA A 1 351 ? -8.795 25.583 -16.855 1.00 78.38 351 ALA A CA 1
ATOM 2826 C C . ALA A 1 351 ? -9.949 24.612 -16.525 1.00 78.38 351 ALA A C 1
ATOM 2828 O O . ALA A 1 351 ? -10.655 24.828 -15.547 1.00 78.38 351 ALA A O 1
ATOM 2829 N N . GLN A 1 352 ? -10.151 23.556 -17.323 1.00 83.88 352 GLN A N 1
ATOM 2830 C CA . GLN A 1 352 ? -11.245 22.585 -17.156 1.00 83.88 352 GLN A CA 1
ATOM 2831 C C . GLN A 1 352 ? -10.730 21.146 -17.000 1.00 83.88 352 GLN A C 1
ATOM 2833 O O . GLN A 1 352 ? -11.331 20.204 -17.516 1.00 83.88 352 GLN A O 1
ATOM 2838 N N . ARG A 1 353 ? -9.584 20.955 -16.333 1.00 89.44 353 ARG A N 1
ATOM 2839 C CA . ARG A 1 353 ? -9.068 19.600 -16.100 1.00 89.44 353 ARG A CA 1
ATOM 2840 C C . ARG A 1 353 ? -10.009 18.790 -15.188 1.00 89.44 353 ARG A C 1
ATOM 2842 O O . ARG A 1 353 ? -10.534 19.347 -14.221 1.00 89.44 353 ARG A O 1
ATOM 2849 N N . PRO A 1 354 ? -10.178 17.478 -15.426 1.00 91.06 354 PRO A N 1
ATOM 2850 C CA . PRO A 1 354 ? -10.813 16.591 -14.459 1.00 91.06 354 PRO A CA 1
ATOM 2851 C C . PRO A 1 354 ? -10.051 16.547 -13.125 1.00 91.06 354 PRO A C 1
ATOM 2853 O O . PRO A 1 354 ? -8.831 16.752 -13.079 1.00 91.06 354 PRO A O 1
ATOM 2856 N N . GLN A 1 355 ? -10.767 16.244 -12.042 1.00 91.94 355 GLN A N 1
ATOM 2857 C CA . GLN A 1 355 ? -10.144 15.912 -10.761 1.00 91.94 355 GLN A CA 1
ATOM 2858 C C . GLN A 1 355 ? -9.477 14.537 -10.834 1.00 91.94 355 GLN A C 1
ATOM 2860 O O . GLN A 1 355 ? -9.947 13.631 -11.522 1.00 91.94 355 GLN A O 1
ATOM 2865 N N . THR A 1 356 ? -8.376 14.384 -10.111 1.00 93.19 356 THR A N 1
ATOM 2866 C CA . THR A 1 356 ? -7.663 13.115 -9.976 1.00 93.19 356 THR A CA 1
ATOM 2867 C C . THR A 1 356 ? -8.189 12.313 -8.784 1.00 93.19 356 THR A C 1
ATOM 2869 O O . THR A 1 356 ? -8.657 12.868 -7.790 1.00 93.19 356 THR A O 1
ATOM 2872 N N . ALA A 1 357 ? -8.048 10.992 -8.835 1.00 93.94 357 ALA A N 1
ATOM 2873 C CA . ALA A 1 357 ? -8.373 10.077 -7.749 1.00 93.94 357 ALA A CA 1
ATOM 2874 C C . ALA A 1 357 ? -7.611 10.427 -6.463 1.00 93.94 357 ALA A C 1
ATOM 2876 O O . ALA A 1 357 ? -8.142 10.242 -5.375 1.00 93.94 357 ALA A O 1
ATOM 2877 N N . ILE A 1 358 ? -6.403 10.987 -6.578 1.00 94.31 358 ILE A N 1
ATOM 2878 C CA . ILE A 1 358 ? -5.599 11.439 -5.436 1.00 94.31 358 ILE A CA 1
ATOM 2879 C C . ILE A 1 358 ? -6.261 12.642 -4.753 1.00 94.31 358 ILE A C 1
ATOM 2881 O O . ILE A 1 358 ? -6.410 12.639 -3.533 1.00 94.31 358 ILE A O 1
ATOM 2885 N N . GLU A 1 359 ? -6.732 13.629 -5.526 1.00 93.62 359 GLU A N 1
ATOM 2886 C CA . GLU A 1 359 ? -7.497 14.768 -4.992 1.00 93.62 359 GLU A CA 1
ATOM 2887 C C . GLU A 1 359 ? -8.783 14.301 -4.305 1.00 93.62 359 GLU A C 1
ATOM 2889 O O . GLU A 1 359 ? -9.102 14.758 -3.207 1.00 93.62 359 GLU A O 1
ATOM 2894 N N . LEU A 1 360 ? -9.497 13.353 -4.919 1.00 95.19 360 LEU A N 1
ATOM 2895 C CA . LEU A 1 360 ? -10.725 12.788 -4.361 1.00 95.19 360 LEU A CA 1
ATOM 2896 C C . LEU A 1 360 ? -10.463 12.011 -3.063 1.00 95.19 360 LEU A C 1
ATOM 2898 O O . LEU A 1 360 ? -11.197 12.183 -2.091 1.00 95.19 360 LEU A O 1
ATOM 2902 N N . LEU A 1 361 ? -9.405 11.197 -3.009 1.00 94.75 361 LEU A N 1
ATOM 2903 C CA . LEU A 1 361 ? -9.014 10.452 -1.809 1.00 94.75 361 LEU A CA 1
ATOM 2904 C C . LEU A 1 361 ? -8.603 11.396 -0.678 1.00 94.75 361 LEU A C 1
ATOM 2906 O O . LEU A 1 361 ? -9.064 11.229 0.455 1.00 94.75 361 LEU A O 1
ATOM 2910 N N . LYS A 1 362 ? -7.802 12.424 -0.981 1.00 93.38 362 LYS A N 1
ATOM 2911 C CA . LYS A 1 362 ? -7.415 13.446 -0.003 1.00 93.38 362 LYS A CA 1
ATOM 2912 C C . LYS A 1 362 ? -8.639 14.177 0.547 1.00 93.38 362 LYS A C 1
ATOM 2914 O O . LYS A 1 362 ? -8.794 14.280 1.763 1.00 93.38 362 LYS A O 1
ATOM 2919 N N . ALA A 1 363 ? -9.551 14.611 -0.326 1.00 93.12 363 ALA A N 1
ATOM 2920 C CA . ALA A 1 363 ? -10.809 15.244 0.074 1.00 93.12 363 ALA A CA 1
ATOM 2921 C C . ALA A 1 363 ? -11.706 14.308 0.908 1.00 93.12 363 ALA A C 1
ATOM 2923 O O . ALA A 1 363 ? -12.400 14.765 1.812 1.00 93.12 363 ALA A O 1
ATOM 2924 N N . ALA A 1 364 ? -11.648 12.995 0.663 1.00 91.94 364 ALA A N 1
ATOM 2925 C CA . ALA A 1 364 ? -12.335 11.971 1.451 1.00 91.94 364 ALA A CA 1
ATOM 2926 C C . ALA A 1 364 ? -11.653 11.654 2.801 1.00 91.94 364 ALA A C 1
ATOM 2928 O O . ALA A 1 364 ? -12.108 10.769 3.534 1.00 91.94 364 ALA A O 1
ATOM 2929 N N . GLY A 1 365 ? -10.574 12.357 3.156 1.00 92.88 365 GLY A N 1
ATOM 2930 C CA . GLY A 1 365 ? -9.885 12.231 4.440 1.00 92.88 365 GLY A CA 1
ATOM 2931 C C . GLY A 1 365 ? -8.782 11.173 4.481 1.00 92.88 365 GLY A C 1
ATOM 2932 O O . GLY A 1 365 ? -8.309 10.851 5.573 1.00 92.88 365 GLY A O 1
ATOM 2933 N N . TYR A 1 366 ? -8.355 10.636 3.333 1.00 95.81 366 TYR A N 1
ATOM 2934 C CA . TYR A 1 366 ? -7.161 9.794 3.283 1.00 95.81 366 TYR A CA 1
ATOM 2935 C C . TYR A 1 366 ? -5.902 10.630 3.528 1.00 95.81 366 TYR A C 1
ATOM 2937 O O . TYR A 1 366 ? -5.782 11.757 3.052 1.00 95.81 366 TYR A O 1
ATOM 2945 N N . HIS A 1 367 ? -4.925 10.063 4.235 1.00 96.31 367 HIS A N 1
ATOM 2946 C CA . HIS A 1 367 ? -3.561 10.578 4.181 1.00 96.31 367 HIS A CA 1
ATOM 2947 C C . HIS A 1 367 ? -2.945 10.246 2.831 1.00 96.31 367 HIS A C 1
ATOM 2949 O O . HIS A 1 367 ? -2.874 9.071 2.479 1.00 96.31 367 HIS A O 1
ATOM 2955 N N . THR A 1 368 ? -2.479 11.243 2.092 1.00 96.44 368 THR A N 1
ATOM 2956 C CA . THR A 1 368 ? -1.829 10.996 0.805 1.00 96.44 368 THR A CA 1
ATOM 2957 C C . THR A 1 368 ? -0.316 11.092 0.938 1.00 96.44 368 THR A C 1
ATOM 2959 O O . THR A 1 368 ? 0.232 12.138 1.284 1.00 96.44 368 THR A O 1
ATOM 2962 N N . PHE A 1 369 ? 0.357 9.985 0.646 1.00 96.44 369 PHE A N 1
ATOM 2963 C CA . PHE A 1 369 ? 1.807 9.891 0.553 1.00 96.44 369 PHE A CA 1
ATOM 2964 C C . PHE A 1 369 ? 2.195 9.541 -0.884 1.00 96.44 369 PHE A C 1
ATOM 2966 O O . PHE A 1 369 ? 1.600 8.641 -1.479 1.00 96.44 369 PHE A O 1
ATOM 2973 N N . GLY A 1 370 ? 3.206 10.210 -1.428 1.00 94.75 370 GLY A N 1
ATOM 2974 C CA . GLY A 1 370 ? 3.773 9.876 -2.733 1.00 94.75 370 GLY A CA 1
ATOM 2975 C C . GLY A 1 370 ? 5.298 9.823 -2.700 1.00 94.75 370 GLY A C 1
ATOM 2976 O O . GLY A 1 370 ? 5.944 10.555 -1.951 1.00 94.75 370 GLY A O 1
ATOM 2977 N N . ALA A 1 371 ? 5.889 8.960 -3.517 1.00 93.38 371 ALA A N 1
ATOM 2978 C CA . ALA A 1 371 ? 7.326 8.946 -3.751 1.00 93.38 371 ALA A CA 1
ATOM 2979 C C . ALA A 1 371 ? 7.637 8.523 -5.188 1.00 93.38 371 ALA A C 1
ATOM 2981 O O . ALA A 1 371 ? 7.018 7.597 -5.714 1.00 93.38 371 ALA A O 1
ATOM 2982 N N . GLY A 1 372 ? 8.633 9.161 -5.800 1.00 91.19 372 GLY A N 1
ATOM 2983 C CA . GLY A 1 372 ? 9.103 8.803 -7.141 1.00 91.19 372 GLY A CA 1
ATOM 2984 C C . GLY A 1 372 ? 8.233 9.362 -8.270 1.00 91.19 372 GLY A C 1
ATOM 2985 O O . GLY A 1 372 ? 7.734 10.477 -8.166 1.00 91.19 372 GLY A O 1
ATOM 2986 N N . LYS A 1 373 ? 8.082 8.614 -9.367 1.00 90.19 373 LYS A N 1
ATOM 2987 C CA . LYS A 1 373 ? 7.346 9.049 -10.569 1.00 90.19 373 LYS A CA 1
ATOM 2988 C C . LYS A 1 373 ? 5.907 8.559 -10.552 1.00 90.19 373 LYS A C 1
ATOM 2990 O O . LYS A 1 373 ? 5.602 7.490 -11.090 1.00 90.19 373 LYS A O 1
ATOM 2995 N N . VAL A 1 374 ? 5.017 9.314 -9.921 1.00 91.06 374 VAL A N 1
ATOM 2996 C CA . VAL A 1 374 ? 3.582 9.006 -9.872 1.00 91.06 374 VAL A CA 1
ATOM 2997 C C . VAL A 1 374 ? 2.889 9.649 -11.069 1.00 91.06 374 VAL A C 1
ATOM 2999 O O . VAL A 1 374 ? 2.280 8.964 -11.896 1.00 91.06 374 VAL A O 1
ATOM 3002 N N . PHE A 1 375 ? 3.062 10.953 -11.218 1.00 87.94 375 PHE A N 1
ATOM 3003 C CA . PHE A 1 375 ? 2.714 11.719 -12.397 1.00 87.94 375 PHE A CA 1
ATOM 3004 C C . PHE A 1 375 ? 3.910 11.867 -13.343 1.00 87.94 375 PHE A C 1
ATOM 3006 O O . PHE A 1 375 ? 5.014 11.376 -13.115 1.00 87.94 375 PHE A O 1
ATOM 3013 N N . HIS A 1 376 ? 3.682 12.485 -14.500 1.00 82.88 376 HIS A N 1
ATOM 3014 C CA . HIS A 1 376 ? 4.779 12.740 -15.419 1.00 82.88 376 HIS A CA 1
ATOM 3015 C C . HIS A 1 376 ? 5.623 13.933 -14.947 1.00 82.88 376 HIS A C 1
ATOM 3017 O O . HIS A 1 376 ? 5.106 15.034 -14.745 1.00 82.88 376 HIS A O 1
ATOM 3023 N N . GLY A 1 377 ? 6.932 13.708 -14.833 1.00 70.38 377 GLY A N 1
ATOM 3024 C CA . GLY A 1 377 ? 7.963 14.737 -14.715 1.00 70.38 377 GLY A CA 1
ATOM 3025 C C . GLY A 1 377 ? 8.911 14.706 -15.915 1.00 70.38 377 GLY A C 1
ATOM 3026 O O . GLY A 1 377 ? 9.049 13.678 -16.584 1.00 70.38 377 GLY A O 1
ATOM 3027 N N . MET A 1 378 ? 9.570 15.832 -16.180 1.00 63.69 378 MET A N 1
ATOM 3028 C CA . MET A 1 378 ? 10.598 15.961 -17.208 1.00 63.69 378 MET A CA 1
ATOM 3029 C C . MET A 1 378 ? 11.960 15.580 -16.628 1.00 63.69 378 MET A C 1
ATOM 3031 O O . MET A 1 378 ? 12.331 16.044 -15.551 1.00 63.69 378 MET A O 1
ATOM 3035 N N . PHE A 1 379 ? 12.714 14.755 -17.349 1.00 64.06 379 PHE A N 1
ATOM 3036 C CA . PHE A 1 379 ? 14.093 14.435 -16.992 1.00 64.06 379 PHE A CA 1
ATOM 3037 C C . PHE A 1 379 ? 15.062 15.262 -17.828 1.00 64.06 379 PHE A C 1
ATOM 3039 O O . PHE A 1 379 ? 14.989 15.241 -19.059 1.00 64.06 379 PHE A O 1
ATOM 3046 N N . ASP A 1 380 ? 15.981 15.973 -17.179 1.00 63.09 380 ASP A N 1
ATOM 3047 C CA . ASP A 1 380 ? 16.967 16.800 -17.875 1.00 63.09 380 ASP A CA 1
ATOM 3048 C C . ASP A 1 380 ? 18.265 16.022 -18.161 1.00 63.09 380 ASP A C 1
ATOM 3050 O O . ASP A 1 380 ? 19.256 16.115 -17.433 1.00 63.09 380 ASP A O 1
ATOM 3054 N N . TYR A 1 381 ? 18.271 15.242 -19.248 1.00 60.22 381 TYR A N 1
ATOM 3055 C CA . TYR A 1 381 ? 19.499 14.601 -19.747 1.00 60.22 381 TYR A CA 1
ATOM 3056 C C . TYR A 1 381 ? 20.462 15.597 -20.417 1.00 60.22 381 TYR A C 1
ATOM 3058 O O . TYR A 1 381 ? 21.662 15.326 -20.484 1.00 60.22 381 TYR A O 1
ATOM 3066 N N . ALA A 1 382 ? 19.962 16.727 -20.925 1.00 53.94 382 ALA A N 1
ATOM 3067 C CA . ALA A 1 382 ? 20.731 17.641 -21.768 1.00 53.94 382 ALA A CA 1
ATOM 3068 C C . ALA A 1 382 ? 21.738 18.478 -20.965 1.00 53.94 382 ALA A C 1
ATOM 3070 O O . ALA A 1 382 ? 22.817 18.792 -21.469 1.00 53.94 382 ALA A O 1
ATOM 3071 N N . THR A 1 383 ? 21.412 18.816 -19.717 1.00 53.34 383 THR A N 1
ATOM 3072 C CA . THR A 1 383 ? 22.343 19.489 -18.797 1.00 53.34 383 THR A CA 1
ATOM 3073 C C . THR A 1 383 ? 23.316 18.483 -18.172 1.00 53.34 383 THR A C 1
ATOM 3075 O O . THR A 1 383 ? 24.516 18.739 -18.094 1.00 53.34 383 THR A O 1
ATOM 3078 N N . ALA A 1 384 ? 22.846 17.275 -17.834 1.00 51.28 384 ALA A N 1
ATOM 3079 C CA . ALA A 1 384 ? 23.687 16.227 -17.245 1.00 51.28 384 ALA A CA 1
ATOM 3080 C C . ALA A 1 384 ? 24.750 15.658 -18.206 1.00 51.28 384 ALA A C 1
ATOM 3082 O O . ALA A 1 384 ? 25.799 15.194 -17.763 1.00 51.28 384 ALA A O 1
ATOM 3083 N N . GLY A 1 385 ? 24.497 15.691 -19.519 1.00 50.53 385 GLY A N 1
ATOM 3084 C CA . GLY A 1 385 ? 25.468 15.284 -20.538 1.00 50.53 385 GLY A CA 1
ATOM 3085 C C . GLY A 1 385 ? 26.570 16.310 -20.826 1.00 50.53 385 GLY A C 1
ATOM 3086 O O . GLY A 1 385 ? 27.627 15.918 -21.310 1.00 50.53 385 GLY A O 1
ATOM 3087 N N . ARG A 1 386 ? 26.358 17.598 -20.509 1.00 57.66 386 ARG A N 1
ATOM 3088 C CA . ARG A 1 386 ? 27.303 18.687 -20.825 1.00 57.66 386 ARG A CA 1
ATOM 3089 C C . ARG A 1 386 ? 28.306 19.005 -19.715 1.00 57.66 386 ARG A C 1
ATOM 3091 O O . ARG A 1 386 ? 29.437 19.356 -20.027 1.00 57.66 386 ARG A O 1
ATOM 3098 N N . ASP A 1 387 ? 27.931 18.835 -18.446 1.00 51.47 387 ASP A N 1
ATOM 3099 C CA . ASP A 1 387 ? 28.757 19.303 -17.318 1.00 51.47 387 ASP A CA 1
ATOM 3100 C C . ASP A 1 387 ? 29.632 18.229 -16.633 1.00 51.47 387 ASP A C 1
ATOM 3102 O O . ASP A 1 387 ? 30.310 18.534 -15.653 1.00 51.47 387 ASP A O 1
ATOM 3106 N N . ILE A 1 388 ? 29.634 16.959 -17.073 1.00 50.84 388 ILE A N 1
ATOM 3107 C CA . ILE A 1 388 ? 30.262 15.845 -16.308 1.00 50.84 388 ILE A CA 1
ATOM 3108 C C . ILE A 1 388 ? 29.746 15.825 -14.843 1.00 50.84 388 ILE A C 1
ATOM 3110 O O . ILE A 1 388 ? 30.399 15.353 -13.909 1.00 50.84 388 ILE A O 1
ATOM 3114 N N . LEU A 1 389 ? 28.549 16.363 -14.591 1.00 46.59 389 LEU A N 1
ATOM 3115 C CA . LEU A 1 389 ? 27.904 16.247 -13.291 1.00 46.59 389 LEU A CA 1
ATOM 3116 C C . LEU A 1 389 ? 27.359 14.824 -13.181 1.00 46.59 389 LEU A C 1
ATOM 3118 O O . LEU A 1 389 ? 26.597 14.358 -14.024 1.00 46.59 389 LEU A O 1
ATOM 3122 N N . LYS A 1 390 ? 27.756 14.115 -12.120 1.00 54.06 390 LYS A N 1
ATOM 3123 C CA . LYS A 1 390 ? 27.491 12.677 -11.906 1.00 54.06 390 LYS A CA 1
ATOM 3124 C C . LYS A 1 390 ? 26.007 12.316 -11.676 1.00 54.06 390 LYS A C 1
ATOM 3126 O O . LYS A 1 390 ? 25.730 11.244 -11.140 1.00 54.06 390 LYS A O 1
ATOM 3131 N N . ARG A 1 391 ? 25.070 13.232 -11.949 1.00 54.16 391 ARG A N 1
ATOM 3132 C CA . ARG A 1 391 ? 23.700 13.233 -11.418 1.00 54.16 391 ARG A CA 1
ATOM 3133 C C . ARG A 1 391 ? 22.733 13.990 -12.342 1.00 54.16 391 ARG A C 1
ATOM 3135 O O . ARG A 1 391 ? 22.937 15.175 -12.578 1.00 54.16 391 ARG A O 1
ATOM 3142 N N . ALA A 1 392 ? 21.668 13.328 -12.801 1.00 55.81 392 ALA A N 1
ATOM 3143 C CA . ALA A 1 392 ? 20.559 13.929 -13.558 1.00 55.81 392 ALA A CA 1
ATOM 3144 C C . ALA A 1 392 ? 19.233 13.867 -12.772 1.00 55.81 392 ALA A C 1
ATOM 3146 O O . ALA A 1 392 ? 18.940 12.833 -12.177 1.00 55.81 392 ALA A O 1
ATOM 3147 N N . ALA A 1 393 ? 18.446 14.952 -12.744 1.00 59.03 393 ALA A N 1
ATOM 3148 C CA . ALA A 1 393 ? 17.250 15.081 -11.899 1.00 59.03 393 ALA A CA 1
ATOM 3149 C C . ALA A 1 393 ? 15.925 15.002 -12.684 1.00 59.03 393 ALA A C 1
ATOM 3151 O O . ALA A 1 393 ? 15.832 15.451 -13.829 1.00 59.03 393 ALA A O 1
ATOM 3152 N N . TRP A 1 394 ? 14.885 14.475 -12.028 1.00 60.34 394 TRP A N 1
ATOM 3153 C CA . TRP A 1 394 ? 13.494 14.572 -12.479 1.00 60.34 394 TRP A CA 1
ATOM 3154 C C . TRP A 1 394 ? 12.865 15.851 -11.914 1.00 60.34 394 TRP A C 1
ATOM 3156 O O . TRP A 1 394 ? 12.821 16.028 -10.700 1.00 60.34 394 TRP A O 1
ATOM 3166 N N . ASN A 1 395 ? 12.342 16.712 -12.784 1.00 59.38 395 ASN A N 1
ATOM 3167 C CA . ASN A 1 395 ? 11.642 17.943 -12.419 1.00 59.38 395 ASN A CA 1
ATOM 3168 C C . ASN A 1 395 ? 10.158 17.813 -12.773 1.00 59.38 395 ASN A C 1
ATOM 3170 O O . ASN A 1 395 ? 9.827 17.348 -13.866 1.00 59.38 395 ASN A O 1
ATOM 3174 N N . GLY A 1 396 ? 9.236 18.255 -11.913 1.00 61.00 396 GLY A N 1
ATOM 3175 C CA . GLY A 1 396 ? 7.834 18.285 -12.320 1.00 61.00 396 GLY A CA 1
ATOM 3176 C C . GLY A 1 396 ? 6.785 18.406 -11.226 1.00 61.00 396 GLY A C 1
ATOM 3177 O O . GLY A 1 396 ? 7.002 18.919 -10.139 1.00 61.00 396 GLY A O 1
ATOM 3178 N N . VAL A 1 397 ? 5.608 17.926 -11.613 1.00 59.69 397 VAL A N 1
ATOM 3179 C CA . VAL A 1 397 ? 4.271 18.049 -11.017 1.00 59.69 397 VAL A CA 1
ATOM 3180 C C . VAL A 1 397 ? 4.140 17.580 -9.571 1.00 59.69 397 VAL A C 1
ATOM 3182 O O . VAL A 1 397 ? 3.147 17.890 -8.916 1.00 59.69 397 VAL A O 1
ATOM 3185 N N . GLU A 1 398 ? 5.091 16.791 -9.110 1.00 72.19 398 GLU A N 1
ATOM 3186 C CA . GLU A 1 398 ? 4.886 15.894 -7.991 1.00 72.19 398 GLU A CA 1
ATOM 3187 C C . GLU A 1 398 ? 4.803 16.602 -6.634 1.00 72.19 398 GLU A C 1
ATOM 3189 O O . GLU A 1 398 ? 4.126 16.124 -5.737 1.00 72.19 398 GLU A O 1
ATOM 3194 N N . GLU A 1 399 ? 5.405 17.779 -6.478 1.00 67.25 399 GLU A N 1
ATOM 3195 C CA . GLU A 1 399 ? 5.408 18.540 -5.221 1.00 67.25 399 GLU A CA 1
ATOM 3196 C C . GLU A 1 399 ? 4.236 19.536 -5.161 1.00 67.25 399 GLU A C 1
ATOM 3198 O O . GLU A 1 399 ? 4.410 20.754 -5.146 1.00 67.25 399 GLU A O 1
ATOM 3203 N N . ARG A 1 400 ? 3.002 19.023 -5.190 1.00 76.81 400 ARG A N 1
ATOM 3204 C CA . ARG A 1 400 ? 1.781 19.841 -5.082 1.00 76.81 400 ARG A CA 1
ATOM 3205 C C . ARG A 1 400 ? 1.053 19.569 -3.768 1.00 76.81 400 ARG A C 1
ATOM 3207 O O . ARG A 1 400 ? 0.501 18.487 -3.579 1.00 76.81 400 ARG A O 1
ATOM 3214 N N . ASP A 1 401 ? 0.937 20.589 -2.918 1.00 76.38 401 ASP A N 1
ATOM 3215 C CA . ASP A 1 401 ? 0.321 20.496 -1.579 1.00 76.38 401 ASP A CA 1
ATOM 3216 C C . ASP A 1 401 ? -1.126 19.973 -1.584 1.00 76.38 401 ASP A C 1
ATOM 3218 O O . ASP A 1 401 ? -1.578 19.305 -0.652 1.00 76.38 401 ASP A O 1
ATOM 3222 N N . HIS A 1 402 ? -1.883 20.246 -2.651 1.00 82.50 402 HIS A N 1
ATOM 3223 C CA . HIS A 1 402 ? -3.259 19.754 -2.789 1.00 82.50 402 HIS A CA 1
ATOM 3224 C C . HIS A 1 402 ? -3.345 18.265 -3.160 1.00 82.50 402 HIS A C 1
ATOM 3226 O O . HIS A 1 402 ? -4.426 17.691 -3.070 1.00 82.50 402 HIS A O 1
ATOM 3232 N N . LEU A 1 403 ? -2.237 17.632 -3.556 1.00 86.50 403 LEU A N 1
ATOM 3233 C CA . LEU A 1 403 ? -2.170 16.205 -3.882 1.00 86.50 403 LEU A CA 1
ATOM 3234 C C . LEU A 1 403 ? -1.658 15.394 -2.694 1.00 86.50 403 LEU A C 1
ATOM 3236 O O . LEU A 1 403 ? -2.223 14.352 -2.369 1.00 86.50 403 LEU A O 1
ATOM 3240 N N . TRP A 1 404 ? -0.638 15.898 -1.999 1.00 92.12 404 TRP A N 1
ATOM 3241 C CA . TRP A 1 404 ? 0.137 15.116 -1.036 1.00 92.12 404 TRP A CA 1
ATOM 3242 C C . TRP A 1 404 ? 0.143 15.758 0.339 1.00 92.12 404 TRP A C 1
ATOM 3244 O O . TRP A 1 404 ? 0.289 16.968 0.468 1.00 92.12 404 TRP A O 1
ATOM 3254 N N . ASP A 1 405 ? -0.064 14.963 1.380 1.00 92.88 405 ASP A N 1
ATOM 3255 C CA . ASP A 1 405 ? 0.310 15.369 2.735 1.00 92.88 405 ASP A CA 1
ATOM 3256 C C . ASP A 1 405 ? 1.824 15.227 2.938 1.00 92.88 405 ASP A C 1
ATOM 3258 O O . ASP A 1 405 ? 2.419 15.974 3.710 1.00 92.88 405 ASP A O 1
ATOM 3262 N N . GLN A 1 406 ? 2.440 14.264 2.246 1.00 92.06 406 GLN A N 1
ATOM 3263 C CA . GLN A 1 406 ? 3.880 14.039 2.222 1.00 92.06 406 GLN A CA 1
ATOM 3264 C C . GLN A 1 406 ? 4.299 13.555 0.834 1.00 92.06 406 GLN A C 1
ATOM 3266 O O . GLN A 1 406 ? 3.663 12.665 0.265 1.00 92.06 406 GLN A O 1
ATOM 3271 N N . PHE A 1 407 ? 5.384 14.111 0.304 1.00 91.12 407 PHE A N 1
ATOM 3272 C CA . PHE A 1 407 ? 5.948 13.667 -0.962 1.00 91.12 407 PHE A CA 1
ATOM 3273 C C . PHE A 1 407 ? 7.471 13.564 -0.870 1.00 91.12 407 PHE A C 1
ATOM 3275 O O . PHE A 1 407 ? 8.126 14.490 -0.398 1.00 91.12 407 PHE A O 1
ATOM 3282 N N . THR A 1 408 ? 8.041 12.443 -1.316 1.00 87.62 408 THR A N 1
ATOM 3283 C CA . THR A 1 408 ? 9.491 12.322 -1.529 1.00 87.62 408 THR A CA 1
ATOM 3284 C C . THR A 1 408 ? 9.798 12.496 -3.007 1.00 87.62 408 THR A C 1
ATOM 3286 O O . THR A 1 408 ? 9.498 11.619 -3.822 1.00 87.62 408 THR A O 1
ATOM 3289 N N . SER A 1 409 ? 10.447 13.608 -3.339 1.00 75.25 409 SER A N 1
ATOM 3290 C CA . SER A 1 409 ? 10.913 13.870 -4.691 1.00 75.25 409 SER A CA 1
ATOM 3291 C C . SER A 1 409 ? 12.169 13.109 -5.063 1.00 75.25 409 SER A C 1
ATOM 3293 O O . SER A 1 409 ? 12.813 12.422 -4.265 1.00 75.25 409 SER A O 1
ATOM 3295 N N . CYS A 1 410 ? 12.462 13.166 -6.355 1.00 72.06 410 CYS A N 1
ATOM 3296 C CA . CYS A 1 410 ? 13.520 12.379 -6.929 1.00 72.06 410 CYS A CA 1
ATOM 3297 C C . CYS A 1 410 ? 14.896 12.901 -6.521 1.00 72.06 410 CYS A C 1
ATOM 3299 O O . CYS A 1 410 ? 15.225 14.069 -6.718 1.00 72.06 410 CYS A O 1
ATOM 3301 N N . VAL A 1 411 ? 15.751 11.990 -6.070 1.00 67.56 411 VAL A N 1
ATOM 3302 C CA . VAL A 1 411 ? 17.201 12.185 -6.132 1.00 67.56 411 VAL A CA 1
ATOM 3303 C C . VAL A 1 411 ? 17.699 11.918 -7.541 1.00 67.56 411 VAL A C 1
ATOM 3305 O O . VAL A 1 411 ? 17.154 11.097 -8.272 1.00 67.56 411 VAL A O 1
ATOM 3308 N N . ALA A 1 412 ? 18.761 12.606 -7.923 1.00 71.50 412 ALA A N 1
ATOM 3309 C CA . ALA A 1 412 ? 19.331 12.430 -9.238 1.00 71.50 412 ALA A CA 1
ATOM 3310 C C . ALA A 1 412 ? 19.893 11.010 -9.463 1.00 71.50 412 ALA A C 1
ATOM 3312 O O . ALA A 1 412 ? 20.598 10.488 -8.598 1.00 71.50 412 ALA A O 1
ATOM 3313 N N . GLU A 1 413 ? 19.614 10.418 -10.629 1.00 79.19 413 GLU A N 1
ATOM 3314 C CA . GLU A 1 413 ? 20.104 9.081 -10.997 1.00 79.19 413 GLU A CA 1
ATOM 3315 C C . GLU A 1 413 ? 21.633 9.097 -11.177 1.00 79.19 413 GLU A C 1
ATOM 3317 O O . GLU A 1 413 ? 22.155 10.046 -11.784 1.00 79.19 413 GLU A O 1
ATOM 3322 N N . PRO A 1 414 ? 22.372 8.095 -10.651 1.00 80.50 414 PRO A N 1
ATOM 3323 C CA . PRO A 1 414 ? 23.805 7.992 -10.885 1.00 80.50 414 PRO A CA 1
ATOM 3324 C C . PRO A 1 414 ? 24.080 7.725 -12.364 1.00 80.50 414 PRO A C 1
ATOM 3326 O O . PRO A 1 414 ? 23.502 6.828 -12.971 1.00 80.50 414 PRO A O 1
ATOM 3329 N N . LEU A 1 415 ? 25.005 8.493 -12.931 1.00 80.06 415 LEU A N 1
ATOM 3330 C CA . LEU A 1 415 ? 25.473 8.289 -14.297 1.00 80.06 415 LEU A CA 1
ATOM 3331 C C . LEU A 1 415 ? 26.829 7.565 -14.291 1.00 80.06 415 LEU A C 1
ATOM 3333 O O . LEU A 1 415 ? 27.684 7.898 -13.460 1.00 80.06 415 LEU A O 1
ATOM 3337 N N . PRO A 1 416 ? 27.060 6.605 -15.207 1.00 80.62 416 PRO A N 1
ATOM 3338 C CA . PRO A 1 416 ? 28.368 5.980 -15.352 1.00 80.62 416 PRO A CA 1
ATOM 3339 C C . PRO A 1 416 ? 29.413 7.001 -15.822 1.00 80.62 416 PRO A C 1
ATOM 3341 O O . PRO A 1 416 ? 29.097 7.953 -16.537 1.00 80.62 416 PRO A O 1
ATOM 3344 N N . THR A 1 417 ? 30.667 6.801 -15.407 1.00 75.31 417 THR A N 1
ATOM 3345 C CA . THR A 1 417 ? 31.787 7.703 -15.733 1.00 75.31 417 THR A CA 1
ATOM 3346 C C . THR A 1 417 ? 32.102 7.715 -17.231 1.00 75.31 417 THR A C 1
ATOM 3348 O O . THR A 1 417 ? 32.436 8.759 -17.780 1.00 75.31 417 THR A O 1
ATOM 3351 N N . GLU A 1 418 ? 31.974 6.563 -17.892 1.00 80.56 418 GLU A N 1
ATOM 3352 C CA . GLU A 1 418 ? 32.165 6.410 -19.334 1.00 80.56 418 GLU A CA 1
ATOM 3353 C C . GLU A 1 418 ? 30.796 6.203 -19.988 1.00 80.56 418 GLU A C 1
ATOM 3355 O O . GLU A 1 418 ? 30.178 5.152 -19.829 1.00 80.56 418 GLU A O 1
ATOM 3360 N N . ARG A 1 419 ? 30.294 7.225 -20.688 1.00 85.50 419 ARG A N 1
ATOM 3361 C C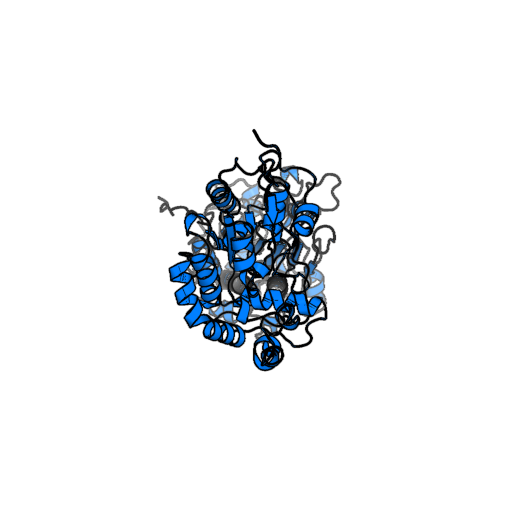A . ARG A 1 419 ? 29.016 7.180 -21.412 1.00 85.50 419 ARG A CA 1
ATOM 3362 C C . ARG A 1 419 ? 29.218 7.392 -22.914 1.00 85.50 419 ARG A C 1
ATOM 3364 O O . ARG A 1 419 ? 30.118 8.145 -23.281 1.00 85.50 419 ARG A O 1
ATOM 3371 N N . PRO A 1 420 ? 28.356 6.801 -23.761 1.00 90.12 420 PRO A N 1
ATOM 3372 C CA . PRO A 1 420 ? 27.336 5.815 -23.405 1.00 90.12 420 PRO A CA 1
ATOM 3373 C C . PRO A 1 420 ? 27.966 4.426 -23.217 1.00 90.12 420 PRO A C 1
ATOM 3375 O O . PRO A 1 420 ? 28.949 4.084 -23.877 1.00 90.12 420 PRO A O 1
ATOM 3378 N N . LEU A 1 421 ? 27.394 3.606 -22.337 1.00 92.00 421 LEU A N 1
ATOM 3379 C CA . LEU A 1 421 ? 27.891 2.249 -22.079 1.00 92.00 421 LEU A CA 1
ATOM 3380 C C . LEU A 1 421 ? 27.670 1.308 -23.273 1.00 92.00 421 LEU A C 1
ATO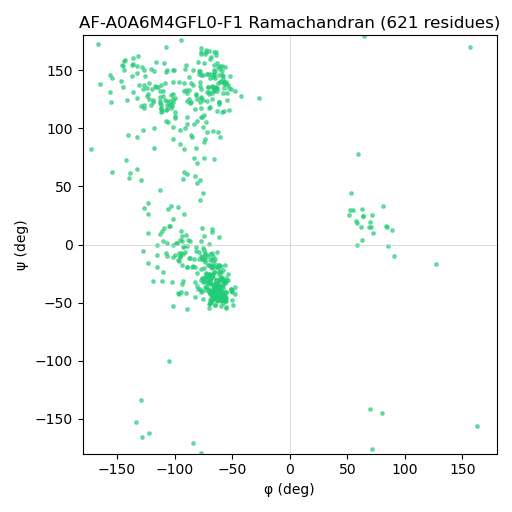M 3382 O O . LEU A 1 421 ? 28.495 0.426 -23.519 1.00 92.00 421 LEU A O 1
ATOM 3386 N N . ASN A 1 422 ? 26.606 1.522 -24.051 1.00 94.19 422 ASN A N 1
ATOM 3387 C CA . ASN A 1 422 ? 26.291 0.719 -25.235 1.00 94.19 422 ASN A CA 1
ATOM 3388 C C . ASN A 1 422 ? 27.143 1.045 -26.475 1.00 94.19 422 ASN A C 1
ATOM 3390 O O . ASN A 1 422 ? 27.085 0.306 -27.456 1.00 94.19 422 ASN A O 1
ATOM 3394 N N . LYS A 1 423 ? 27.923 2.137 -26.441 1.00 93.44 423 LYS A N 1
ATOM 3395 C CA . LYS A 1 423 ? 28.832 2.584 -27.512 1.00 93.44 423 LYS A CA 1
ATOM 3396 C C . LYS A 1 423 ? 28.171 2.840 -28.877 1.00 93.44 423 LYS A C 1
ATOM 3398 O O . LYS A 1 423 ? 28.872 2.887 -29.883 1.00 93.44 423 LYS A O 1
ATOM 3403 N N . LEU A 1 424 ? 26.853 3.050 -28.928 1.00 93.56 424 LEU A N 1
ATOM 3404 C CA . LEU A 1 424 ? 26.144 3.359 -30.180 1.00 93.56 424 LEU A CA 1
ATOM 3405 C C . LEU A 1 424 ? 26.459 4.761 -30.721 1.00 93.56 424 LEU A C 1
ATOM 3407 O O . LEU A 1 424 ? 26.358 5.003 -31.922 1.00 93.56 424 LEU A O 1
ATOM 3411 N N . HIS A 1 425 ? 26.846 5.681 -29.838 1.00 91.88 425 HIS A N 1
ATOM 3412 C CA . HIS A 1 425 ? 27.227 7.047 -30.179 1.00 91.88 425 HIS A CA 1
ATOM 3413 C C . HIS A 1 425 ? 28.487 7.472 -29.427 1.00 91.88 425 HIS A C 1
ATOM 3415 O O . HIS A 1 425 ? 28.774 6.984 -28.336 1.00 91.88 425 HIS A O 1
ATOM 3421 N N . ASP A 1 426 ? 29.211 8.431 -29.998 1.00 89.44 426 ASP A N 1
ATOM 3422 C CA . ASP A 1 426 ? 30.365 9.066 -29.370 1.00 89.44 426 ASP A CA 1
ATOM 3423 C C . ASP A 1 426 ? 29.919 10.306 -28.582 1.00 89.44 426 ASP A C 1
ATOM 3425 O O . ASP A 1 426 ? 29.682 11.373 -29.152 1.00 89.44 426 ASP A O 1
ATOM 3429 N N . PHE A 1 427 ? 29.793 10.177 -27.258 1.00 87.25 427 PHE A N 1
ATOM 3430 C CA . PHE A 1 427 ? 29.400 11.302 -26.402 1.00 87.25 427 PHE A CA 1
ATOM 3431 C C . PHE A 1 427 ? 30.526 12.330 -26.198 1.00 87.25 427 PHE A C 1
ATOM 3433 O O . PHE A 1 427 ? 30.252 13.390 -25.641 1.00 87.25 427 PHE A O 1
ATOM 3440 N N . SER A 1 428 ? 31.752 12.110 -26.702 1.00 84.62 428 SER A N 1
ATOM 3441 C CA . SER A 1 428 ? 32.744 13.198 -26.787 1.00 84.62 428 SER A CA 1
ATOM 3442 C C . SER A 1 428 ? 32.297 14.313 -27.743 1.00 84.62 428 SER A C 1
ATOM 3444 O O . SER A 1 428 ? 32.747 15.452 -27.626 1.00 84.62 428 SER A O 1
ATOM 3446 N N . LYS A 1 429 ? 31.347 14.005 -28.634 1.00 86.81 429 LYS A N 1
ATOM 3447 C CA . LYS A 1 429 ? 30.668 14.937 -29.539 1.00 86.81 429 LYS A CA 1
ATOM 3448 C C . LYS A 1 429 ? 29.190 15.079 -29.178 1.00 86.81 429 LYS A C 1
ATOM 3450 O O . LYS A 1 429 ? 28.319 14.990 -30.037 1.00 86.81 429 LYS A O 1
ATOM 3455 N N . PHE A 1 430 ? 28.895 15.261 -27.891 1.00 84.88 430 PHE A N 1
ATOM 3456 C CA . PHE A 1 430 ? 27.533 15.216 -27.345 1.00 84.88 430 PHE A CA 1
ATOM 3457 C C . PHE A 1 430 ? 26.509 16.081 -28.105 1.00 84.88 430 PHE A C 1
ATOM 3459 O O . PHE A 1 430 ? 25.394 15.624 -28.357 1.00 84.88 430 PHE A O 1
ATOM 3466 N N . ASP A 1 431 ? 26.892 17.295 -28.517 1.00 84.94 431 ASP A N 1
ATOM 3467 C CA . ASP A 1 431 ? 26.013 18.215 -29.254 1.00 84.94 431 ASP A CA 1
ATOM 3468 C C . ASP A 1 431 ? 25.703 17.752 -30.696 1.00 84.94 431 ASP A C 1
ATOM 3470 O O . ASP A 1 431 ? 24.724 18.207 -31.287 1.00 84.94 431 ASP A O 1
ATOM 3474 N N . GLU A 1 432 ? 26.492 16.829 -31.263 1.00 89.88 432 GLU A N 1
ATOM 3475 C CA . GLU A 1 432 ? 26.218 16.184 -32.560 1.00 89.88 432 GLU A CA 1
ATOM 3476 C C . GLU A 1 432 ? 25.276 14.975 -32.421 1.00 89.88 432 GLU A C 1
ATOM 3478 O O . GLU A 1 432 ? 24.662 14.545 -33.400 1.00 89.88 432 GLU A O 1
ATOM 3483 N N . VAL A 1 433 ? 25.141 14.414 -31.214 1.00 88.75 433 VAL A N 1
ATOM 3484 C CA . VAL A 1 433 ? 24.260 13.271 -30.957 1.00 88.75 433 VAL A CA 1
ATOM 3485 C C . VAL A 1 433 ? 22.810 13.759 -30.893 1.00 88.75 433 VAL A C 1
ATOM 3487 O O . VAL A 1 433 ? 22.502 14.641 -30.086 1.00 88.75 433 VAL A O 1
ATOM 3490 N N . PRO A 1 434 ? 21.880 13.181 -31.680 1.00 89.25 434 PRO A N 1
ATOM 3491 C CA . PRO A 1 434 ? 20.477 13.563 -31.604 1.00 89.25 434 PRO A CA 1
ATOM 3492 C C . PRO A 1 434 ? 19.915 13.391 -30.178 1.00 89.25 434 PRO A C 1
ATOM 3494 O O . PRO A 1 434 ? 20.117 12.333 -29.574 1.00 89.25 434 PRO A O 1
ATOM 3497 N N . PRO A 1 435 ? 19.154 14.366 -29.639 1.00 84.62 435 PRO A N 1
ATOM 3498 C CA . PRO A 1 435 ? 18.738 14.355 -28.231 1.00 84.62 435 PRO A CA 1
ATOM 3499 C C . PRO A 1 435 ? 17.995 13.095 -27.760 1.00 84.62 435 PRO A C 1
ATOM 3501 O O . PRO A 1 435 ? 18.118 12.671 -26.610 1.00 84.62 435 PRO A O 1
ATOM 3504 N N . PHE A 1 436 ? 17.241 12.441 -28.646 1.00 83.00 436 PHE A N 1
ATOM 3505 C CA . PHE A 1 436 ? 16.509 11.207 -28.334 1.00 83.00 436 PHE A CA 1
ATOM 3506 C C . PHE A 1 436 ? 17.413 9.981 -28.095 1.00 83.00 436 PHE A C 1
ATOM 3508 O O . PHE A 1 436 ? 16.949 8.979 -27.542 1.00 83.00 436 PHE A O 1
ATOM 3515 N N . TYR A 1 437 ? 18.699 10.061 -28.445 1.00 90.44 437 TYR A N 1
ATOM 3516 C CA . TYR A 1 437 ? 19.702 9.038 -28.142 1.00 90.44 437 TYR A CA 1
ATOM 3517 C C . TYR A 1 437 ? 20.503 9.316 -26.865 1.00 90.44 437 TYR A C 1
ATOM 3519 O O . TYR A 1 437 ? 21.161 8.411 -26.363 1.00 90.44 437 TYR A O 1
ATOM 3527 N N . HIS A 1 438 ? 20.406 10.509 -26.264 1.00 86.38 438 HIS A N 1
ATOM 3528 C CA . HIS A 1 438 ? 21.155 10.845 -25.038 1.00 86.38 438 HIS A CA 1
ATOM 3529 C C . HIS A 1 438 ? 20.812 9.946 -23.839 1.00 86.38 438 HIS A C 1
ATOM 3531 O O . HIS A 1 438 ? 21.614 9.815 -22.916 1.00 86.38 438 HIS A O 1
ATOM 3537 N N . HIS A 1 439 ? 19.633 9.323 -23.850 1.00 85.56 439 HIS A N 1
ATOM 3538 C CA . HIS A 1 439 ? 19.157 8.398 -22.817 1.00 85.56 439 HIS A CA 1
ATOM 3539 C C . HIS A 1 439 ? 18.961 6.963 -23.327 1.00 85.56 439 HIS A C 1
ATOM 3541 O O . HIS A 1 439 ? 18.566 6.094 -22.555 1.00 85.56 439 HIS A O 1
ATOM 3547 N N . PHE A 1 440 ? 19.213 6.698 -24.613 1.00 93.19 440 PHE A N 1
ATOM 3548 C CA . PHE A 1 440 ? 19.111 5.358 -25.192 1.00 93.19 440 PHE A CA 1
ATOM 3549 C C . PHE A 1 440 ? 20.403 4.590 -24.924 1.00 93.19 440 PHE A C 1
ATOM 3551 O O . PHE A 1 440 ? 21.265 4.473 -25.791 1.00 93.19 440 PHE A O 1
ATOM 3558 N N . ASP A 1 441 ? 20.564 4.160 -23.676 1.00 93.94 441 ASP A N 1
ATOM 3559 C CA . ASP A 1 441 ? 21.794 3.564 -23.165 1.00 93.94 441 ASP A CA 1
ATOM 3560 C C . ASP A 1 441 ? 21.495 2.469 -22.134 1.00 93.94 441 ASP A C 1
ATOM 3562 O O . ASP A 1 441 ? 20.441 2.477 -21.492 1.00 93.94 441 ASP A O 1
ATOM 3566 N N . TRP A 1 442 ? 22.413 1.517 -21.988 1.00 95.62 442 TRP A N 1
ATOM 3567 C CA . TRP A 1 442 ? 22.283 0.380 -21.080 1.00 95.62 442 TRP A CA 1
ATOM 3568 C C . TRP A 1 442 ? 23.645 -0.180 -20.693 1.00 95.62 442 TRP A C 1
ATOM 3570 O O . TRP A 1 442 ? 24.579 -0.212 -21.491 1.00 95.62 442 TRP A O 1
ATOM 3580 N N . GLY A 1 443 ? 23.741 -0.662 -19.458 1.00 94.62 443 GLY A N 1
ATOM 3581 C CA . GLY A 1 443 ? 24.925 -1.352 -18.970 1.00 94.62 443 GLY A CA 1
ATOM 3582 C C . GLY A 1 443 ? 25.053 -1.315 -17.447 1.00 94.62 443 GLY A C 1
ATOM 3583 O O . GLY A 1 443 ? 24.301 -0.607 -16.769 1.00 94.62 443 GLY A O 1
ATOM 3584 N N . PRO A 1 444 ? 25.998 -2.090 -16.895 1.00 92.88 444 PRO A N 1
ATOM 3585 C CA . PRO A 1 444 ? 26.201 -2.163 -15.460 1.00 92.88 444 PRO A CA 1
ATOM 3586 C C . PRO A 1 444 ? 26.814 -0.866 -14.913 1.00 92.88 444 PRO A C 1
ATOM 3588 O O . PRO A 1 444 ? 27.788 -0.345 -15.458 1.00 92.88 444 PRO A O 1
ATOM 3591 N N . LEU A 1 445 ? 26.271 -0.384 -13.798 1.00 88.44 445 LEU A N 1
ATOM 3592 C CA . LEU A 1 445 ? 26.876 0.636 -12.944 1.00 88.44 445 LEU A CA 1
ATOM 3593 C C . LEU A 1 445 ? 27.992 0.032 -12.080 1.00 88.44 445 LEU A C 1
ATOM 3595 O O . LEU A 1 445 ? 28.095 -1.190 -11.937 1.00 88.44 445 LEU A O 1
ATOM 3599 N N . ALA A 1 446 ? 28.817 0.899 -11.487 1.00 80.25 446 ALA A N 1
ATOM 3600 C CA . ALA A 1 446 ? 29.785 0.480 -10.479 1.00 80.25 446 ALA A CA 1
ATOM 3601 C C . ALA A 1 446 ? 29.072 0.026 -9.188 1.00 80.25 446 ALA A C 1
ATOM 3603 O O . ALA A 1 446 ? 28.023 0.565 -8.827 1.00 80.25 446 ALA A O 1
ATOM 3604 N N . ASP A 1 447 ? 29.646 -0.960 -8.492 1.00 75.38 447 ASP A N 1
ATOM 3605 C CA . ASP A 1 447 ? 29.007 -1.627 -7.344 1.00 75.38 447 ASP A CA 1
ATOM 3606 C C . ASP A 1 447 ? 28.703 -0.674 -6.170 1.00 75.38 447 ASP A C 1
ATOM 3608 O O . ASP A 1 447 ? 27.773 -0.903 -5.400 1.00 75.38 447 ASP A O 1
ATOM 3612 N N . ASP A 1 448 ? 29.440 0.431 -6.043 1.00 79.44 448 ASP A N 1
ATOM 3613 C CA . ASP A 1 448 ? 29.254 1.441 -4.997 1.00 79.44 448 ASP A CA 1
ATOM 3614 C C . ASP A 1 448 ? 28.126 2.450 -5.293 1.00 79.44 448 ASP A C 1
ATOM 3616 O O . ASP A 1 448 ? 27.823 3.306 -4.457 1.00 79.44 448 ASP A O 1
ATOM 3620 N N . GLN A 1 449 ? 27.472 2.353 -6.456 1.00 81.94 449 GLN A N 1
ATOM 3621 C CA . GLN A 1 449 ? 26.435 3.295 -6.893 1.00 81.94 449 GLN A CA 1
ATOM 3622 C C . GLN A 1 449 ? 24.999 2.798 -6.668 1.00 81.94 449 GLN A C 1
ATOM 3624 O O . GLN A 1 449 ? 24.071 3.595 -6.799 1.00 81.94 449 GLN A O 1
ATOM 3629 N N . GLU A 1 450 ? 24.785 1.532 -6.286 1.00 85.12 450 GLU A N 1
ATOM 3630 C CA . GLU A 1 450 ? 23.439 0.960 -6.097 1.00 85.12 450 GLU A CA 1
ATOM 3631 C C . GLU A 1 450 ? 22.594 1.775 -5.103 1.00 85.12 450 GLU A C 1
ATOM 3633 O O . GLU A 1 450 ? 21.476 2.172 -5.417 1.00 85.12 450 GLU A O 1
ATOM 3638 N N . ALA A 1 451 ? 23.160 2.148 -3.950 1.00 82.38 451 ALA A N 1
ATOM 3639 C CA . ALA A 1 451 ? 22.465 2.933 -2.921 1.00 82.38 451 ALA A CA 1
ATOM 3640 C C . ALA A 1 451 ? 22.105 4.377 -3.346 1.00 82.38 451 ALA A C 1
ATOM 3642 O O . ALA A 1 451 ? 21.398 5.087 -2.619 1.00 82.38 451 ALA A O 1
ATOM 3643 N N . LEU A 1 452 ? 22.624 4.835 -4.491 1.00 83.75 452 LEU A N 1
ATOM 3644 C CA . LEU A 1 452 ? 22.333 6.143 -5.079 1.00 83.75 452 LEU A CA 1
ATOM 3645 C C . LEU A 1 452 ? 21.175 6.093 -6.081 1.00 83.75 452 LEU A C 1
ATOM 3647 O O . LEU A 1 452 ? 20.733 7.151 -6.524 1.00 83.75 452 LEU A O 1
ATOM 3651 N N . MET A 1 453 ? 20.684 4.902 -6.435 1.00 87.88 453 MET A N 1
ATOM 3652 C CA . MET A 1 453 ? 19.586 4.752 -7.383 1.00 87.88 453 MET A CA 1
ATOM 3653 C C . MET A 1 453 ? 18.310 5.450 -6.875 1.00 87.88 453 MET A C 1
ATOM 3655 O O . MET A 1 453 ? 17.981 5.345 -5.689 1.00 87.88 453 MET A O 1
ATOM 3659 N N . PRO A 1 454 ? 17.542 6.134 -7.743 1.00 89.38 454 PRO A N 1
ATOM 3660 C CA . PRO A 1 454 ? 16.309 6.799 -7.328 1.00 89.38 454 PRO A CA 1
ATOM 3661 C C . PRO A 1 454 ? 15.281 5.846 -6.718 1.00 89.38 454 PRO A C 1
ATOM 3663 O O . PRO A 1 454 ? 14.700 6.154 -5.679 1.00 89.38 454 PRO A O 1
ATOM 3666 N N . ASP A 1 455 ? 15.111 4.661 -7.307 1.00 93.69 455 ASP A N 1
ATOM 3667 C CA . ASP A 1 455 ? 14.139 3.666 -6.843 1.00 93.69 455 ASP A CA 1
ATOM 3668 C C . ASP A 1 455 ? 14.487 3.078 -5.468 1.00 93.69 455 ASP A C 1
ATOM 3670 O O . ASP A 1 455 ? 13.592 2.716 -4.709 1.00 93.69 455 ASP A O 1
ATOM 3674 N N . GLU A 1 456 ? 15.767 3.064 -5.085 1.00 92.75 456 GLU A N 1
ATOM 3675 C CA . GLU A 1 456 ? 16.188 2.725 -3.719 1.00 92.75 456 GLU A CA 1
ATOM 3676 C C . GLU A 1 456 ? 15.697 3.753 -2.701 1.00 92.75 456 GLU A C 1
ATOM 3678 O O . GLU A 1 456 ? 15.228 3.398 -1.618 1.00 92.75 456 GLU A O 1
ATOM 3683 N N . LYS A 1 457 ? 15.749 5.044 -3.050 1.00 90.69 457 LYS A N 1
ATOM 3684 C CA . LYS A 1 457 ? 15.198 6.105 -2.199 1.00 90.69 457 LYS A CA 1
ATOM 3685 C C . LYS A 1 457 ? 13.679 6.067 -2.161 1.00 90.69 457 LYS A C 1
ATOM 3687 O O . LYS A 1 457 ? 13.122 6.229 -1.082 1.00 90.69 457 LYS A O 1
ATOM 3692 N N . VAL A 1 458 ? 13.018 5.784 -3.285 1.00 93.44 458 VAL A N 1
ATOM 3693 C CA . VAL A 1 458 ? 11.566 5.542 -3.311 1.00 93.44 458 VAL A CA 1
ATOM 3694 C C . VAL A 1 458 ? 11.213 4.382 -2.379 1.00 93.44 458 VAL A C 1
ATOM 3696 O O . VAL A 1 458 ? 10.366 4.542 -1.504 1.00 93.44 458 VAL A O 1
ATOM 3699 N N . CYS A 1 459 ? 11.907 3.247 -2.499 1.00 96.06 459 CYS A N 1
ATOM 3700 C CA . CYS A 1 459 ? 11.710 2.081 -1.641 1.00 96.06 459 CYS A CA 1
ATOM 3701 C C . CYS A 1 459 ? 11.902 2.419 -0.162 1.00 96.06 459 CYS A C 1
ATOM 3703 O O . CYS A 1 459 ? 11.097 1.992 0.668 1.00 96.06 459 CYS A O 1
ATOM 3705 N N . GLN A 1 460 ? 12.956 3.168 0.173 1.00 94.38 460 GLN A N 1
ATOM 3706 C CA . GLN A 1 460 ? 13.249 3.575 1.543 1.00 94.38 460 GLN A CA 1
ATOM 3707 C C . GLN A 1 460 ? 12.157 4.498 2.091 1.00 94.38 460 GLN A C 1
ATOM 3709 O O . GLN A 1 460 ? 11.578 4.184 3.123 1.00 94.38 460 GLN A O 1
ATOM 3714 N N . SER A 1 461 ? 11.802 5.568 1.377 1.00 95.00 461 SER A N 1
ATOM 3715 C CA . SER A 1 461 ? 10.780 6.519 1.827 1.00 95.00 461 SER A CA 1
ATOM 3716 C C . SER A 1 461 ? 9.399 5.886 1.965 1.00 95.00 461 SER A C 1
ATOM 3718 O O . SER A 1 461 ? 8.700 6.142 2.941 1.00 95.00 461 SER A O 1
ATOM 3720 N N . VAL A 1 462 ? 9.005 5.026 1.021 1.00 97.31 462 VAL A N 1
ATOM 3721 C CA . VAL A 1 462 ? 7.757 4.255 1.124 1.00 97.31 462 VAL A CA 1
ATOM 3722 C C . VAL A 1 462 ? 7.822 3.302 2.315 1.00 97.31 462 VAL A C 1
ATOM 3724 O O . VAL A 1 462 ? 6.851 3.191 3.054 1.00 97.31 462 VAL A O 1
ATOM 3727 N N . SER A 1 463 ? 8.957 2.636 2.539 1.00 94.69 463 SER A N 1
ATOM 3728 C CA . SER A 1 463 ? 9.134 1.738 3.685 1.00 94.69 463 SER A CA 1
ATOM 3729 C C . SER A 1 463 ? 9.020 2.483 5.015 1.00 94.69 463 SER A C 1
ATOM 3731 O O . SER A 1 463 ? 8.279 2.048 5.894 1.00 94.69 463 SER A O 1
ATOM 3733 N N . ASP A 1 464 ? 9.693 3.624 5.145 1.00 92.88 464 ASP A N 1
ATOM 3734 C CA . ASP A 1 464 ? 9.641 4.469 6.338 1.00 92.88 464 ASP A CA 1
ATOM 3735 C C . ASP A 1 464 ? 8.220 4.975 6.586 1.00 92.88 464 ASP A C 1
ATOM 3737 O O . ASP A 1 464 ? 7.727 4.911 7.714 1.00 92.88 464 ASP A O 1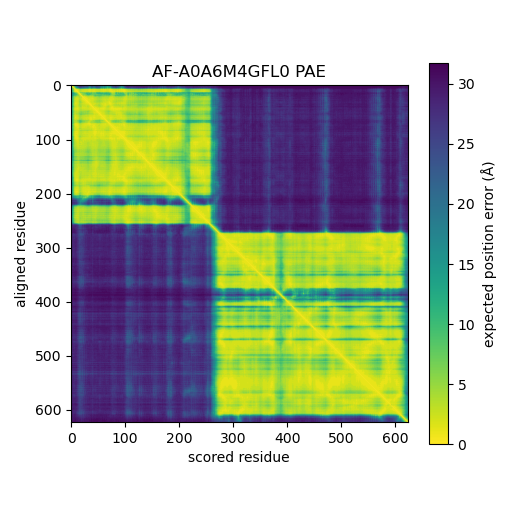
ATOM 3741 N N . PHE A 1 465 ? 7.526 5.395 5.525 1.00 96.38 465 PHE A N 1
ATOM 3742 C CA . PHE A 1 465 ? 6.119 5.762 5.600 1.00 96.38 465 PHE A CA 1
ATOM 3743 C C . PHE A 1 465 ? 5.256 4.594 6.079 1.00 96.38 465 PHE A C 1
ATOM 3745 O O . PHE A 1 465 ? 4.539 4.740 7.058 1.00 96.38 465 PHE A O 1
ATOM 3752 N N . LEU A 1 466 ? 5.343 3.418 5.456 1.00 94.44 466 LEU A N 1
ATOM 3753 C CA . LEU A 1 466 ? 4.533 2.254 5.830 1.00 94.44 466 LEU A CA 1
ATOM 3754 C C . LEU A 1 466 ? 4.775 1.801 7.278 1.00 94.44 466 LEU A C 1
ATOM 3756 O O . LEU A 1 466 ? 3.867 1.268 7.908 1.00 94.44 466 LEU A O 1
ATOM 3760 N N . LEU A 1 467 ? 5.979 2.009 7.815 1.00 89.69 467 LEU A N 1
ATOM 3761 C CA . LEU A 1 467 ? 6.319 1.684 9.203 1.00 89.69 467 LEU A CA 1
ATOM 3762 C C . LEU A 1 467 ? 5.886 2.759 10.211 1.00 89.69 467 LEU A C 1
ATOM 3764 O O . LEU A 1 467 ? 5.793 2.464 11.401 1.00 89.69 467 LEU A O 1
ATOM 3768 N N . SER A 1 468 ? 5.638 3.988 9.757 1.00 86.69 468 SER A N 1
ATOM 3769 C CA . SER A 1 468 ? 5.311 5.144 10.605 1.00 86.69 468 SER A CA 1
ATOM 3770 C C . SER A 1 468 ? 3.979 5.814 10.259 1.00 86.69 468 SER A C 1
ATOM 3772 O O . SER A 1 468 ? 3.681 6.895 10.776 1.00 86.69 468 SER A O 1
ATOM 3774 N N . ALA A 1 469 ? 3.179 5.187 9.394 1.00 87.88 469 ALA A N 1
ATOM 3775 C CA . ALA A 1 469 ? 1.978 5.778 8.834 1.00 87.88 469 ALA A CA 1
ATOM 3776 C C . ALA A 1 469 ? 0.987 6.182 9.941 1.00 87.88 469 ALA A C 1
ATOM 3778 O O . ALA A 1 469 ? 0.897 5.543 10.996 1.00 87.88 469 ALA A O 1
ATOM 3779 N N . PRO A 1 470 ? 0.246 7.284 9.732 1.00 81.19 470 PRO A N 1
ATOM 3780 C CA . PRO A 1 470 ? -0.664 7.793 10.743 1.00 81.19 470 PRO A CA 1
ATOM 3781 C C . PRO A 1 470 ? -1.854 6.848 10.949 1.00 81.19 470 PRO A C 1
ATOM 3783 O O . PRO A 1 470 ? -2.209 6.058 10.077 1.00 81.19 470 PRO A O 1
ATOM 3786 N N . ASP A 1 471 ? -2.532 6.989 12.090 1.00 76.75 471 ASP A N 1
ATOM 3787 C CA . ASP A 1 471 ? -3.762 6.249 12.412 1.00 76.75 471 ASP A CA 1
ATOM 3788 C C . ASP A 1 471 ? -4.992 6.842 11.688 1.00 76.75 471 ASP A C 1
ATOM 3790 O O . ASP A 1 471 ? -5.961 7.296 12.294 1.00 76.75 471 ASP A O 1
ATOM 3794 N N . LYS A 1 472 ? -4.899 6.928 10.358 1.00 85.56 472 LYS A N 1
ATOM 3795 C CA . LYS A 1 472 ? -5.955 7.301 9.405 1.00 85.56 472 LYS A CA 1
ATOM 3796 C C . LYS A 1 472 ? -5.755 6.487 8.119 1.00 85.56 472 LYS A C 1
ATOM 3798 O O . LYS A 1 472 ? -4.619 6.087 7.854 1.00 85.56 472 LYS A O 1
ATOM 3803 N N . PRO A 1 473 ? -6.804 6.220 7.316 1.00 94.19 473 PRO A N 1
ATOM 3804 C CA . PRO A 1 473 ? -6.613 5.464 6.089 1.00 94.19 473 PRO A CA 1
ATOM 3805 C C . PRO A 1 473 ? -5.676 6.252 5.173 1.00 94.19 473 PRO A C 1
ATOM 3807 O O . PRO A 1 473 ? -5.763 7.481 5.100 1.00 94.19 473 PRO A O 1
ATOM 3810 N N . PHE A 1 474 ? -4.758 5.566 4.503 1.00 97.31 474 PHE A N 1
ATOM 3811 C CA . PHE A 1 474 ? -3.790 6.218 3.628 1.00 97.31 474 PHE A CA 1
ATOM 3812 C C . PHE A 1 474 ? -3.879 5.733 2.187 1.00 97.31 474 PHE A C 1
ATOM 3814 O O . PHE A 1 474 ? -4.257 4.598 1.901 1.00 97.31 474 PHE A O 1
ATOM 3821 N N . PHE A 1 475 ? -3.514 6.629 1.280 1.00 97.94 475 PHE A N 1
ATOM 3822 C CA . PHE A 1 475 ? -3.179 6.340 -0.100 1.00 97.94 475 PHE A CA 1
ATOM 3823 C C . PHE A 1 475 ? -1.682 6.606 -0.265 1.00 97.94 475 PHE A C 1
ATOM 3825 O O . PHE A 1 475 ? -1.229 7.739 -0.116 1.00 97.94 475 PHE A O 1
ATOM 3832 N N . CYS A 1 476 ? -0.920 5.550 -0.519 1.00 98.00 476 CYS A N 1
ATOM 3833 C CA . CYS A 1 476 ? 0.518 5.577 -0.725 1.00 98.00 476 CYS A CA 1
ATOM 3834 C C . CYS A 1 476 ? 0.799 5.258 -2.194 1.00 98.00 476 CYS A C 1
ATOM 3836 O O . CYS A 1 476 ? 0.511 4.147 -2.636 1.00 98.00 476 CYS A O 1
ATOM 3838 N N . ALA A 1 477 ? 1.344 6.211 -2.947 1.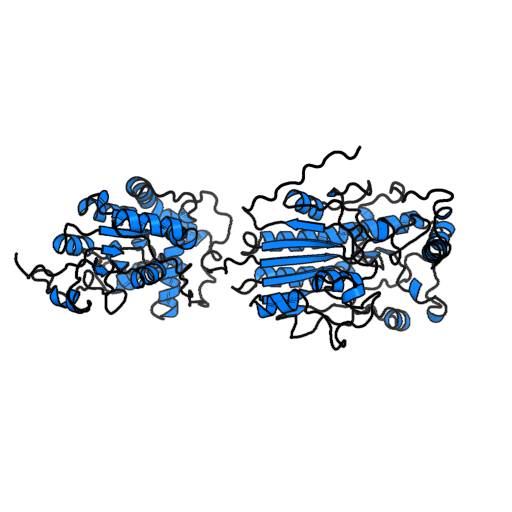00 97.00 477 ALA A N 1
ATOM 3839 C CA . ALA A 1 477 ? 1.761 6.008 -4.329 1.00 97.00 477 ALA A CA 1
ATOM 3840 C C . ALA A 1 477 ? 3.286 5.866 -4.425 1.00 97.00 477 ALA A C 1
ATOM 3842 O O . ALA A 1 477 ? 4.026 6.802 -4.121 1.00 97.00 477 ALA A O 1
ATOM 3843 N N . ALA A 1 478 ? 3.747 4.704 -4.877 1.00 97.06 478 ALA A N 1
ATOM 3844 C CA . ALA A 1 478 ? 5.141 4.396 -5.158 1.00 97.06 478 ALA A CA 1
ATOM 3845 C C . ALA A 1 478 ? 5.367 4.378 -6.677 1.00 97.06 478 ALA A C 1
ATOM 3847 O O . ALA A 1 478 ? 4.944 3.453 -7.373 1.00 97.06 478 ALA A O 1
ATOM 3848 N N . GLY A 1 479 ? 6.010 5.420 -7.196 1.00 95.38 479 GLY A N 1
ATOM 3849 C CA . GLY A 1 479 ? 6.357 5.550 -8.604 1.00 95.38 479 GLY A CA 1
ATOM 3850 C C . GLY A 1 479 ? 7.773 5.074 -8.893 1.00 95.38 479 GLY A C 1
ATOM 3851 O O . GLY A 1 479 ? 8.722 5.829 -8.689 1.00 95.38 479 GLY A O 1
ATOM 3852 N N . ILE A 1 480 ? 7.904 3.844 -9.382 1.00 95.31 480 ILE A N 1
ATOM 3853 C CA . ILE A 1 480 ? 9.176 3.217 -9.749 1.00 95.31 480 ILE A CA 1
ATOM 3854 C C . ILE A 1 480 ? 9.584 3.690 -11.152 1.00 95.31 480 ILE A C 1
ATOM 3856 O O . ILE A 1 480 ? 8.790 3.645 -12.097 1.00 95.31 480 ILE A O 1
ATOM 3860 N N . TYR A 1 481 ? 10.820 4.163 -11.287 1.00 93.38 481 TYR A N 1
ATOM 3861 C CA . TYR A 1 481 ? 11.388 4.679 -12.531 1.00 93.38 481 TYR A CA 1
ATOM 3862 C C . TYR A 1 481 ? 11.792 3.567 -13.489 1.00 93.38 481 TYR A C 1
ATOM 3864 O O . TYR A 1 481 ? 11.596 3.696 -14.694 1.00 93.38 481 TYR A O 1
ATOM 3872 N N . LYS A 1 482 ? 12.381 2.477 -12.997 1.00 95.00 482 LYS A N 1
ATOM 3873 C CA . LYS A 1 482 ? 12.706 1.336 -13.856 1.00 95.00 482 LYS A CA 1
ATOM 3874 C C . LYS A 1 482 ? 11.439 0.534 -14.204 1.00 95.00 482 LYS A C 1
ATOM 3876 O O . LYS A 1 482 ? 10.541 0.425 -13.370 1.00 95.00 482 LYS A O 1
ATOM 3881 N N . PRO A 1 483 ? 11.362 -0.044 -15.416 1.00 96.81 483 PRO A N 1
ATOM 3882 C CA . PRO A 1 483 ? 12.435 -0.192 -16.402 1.00 96.81 483 PRO A CA 1
ATOM 3883 C C . PRO A 1 483 ? 12.569 0.932 -17.456 1.00 96.81 483 PRO A C 1
ATOM 3885 O O . PRO A 1 483 ? 13.116 0.675 -18.528 1.00 96.81 483 PRO A O 1
ATOM 3888 N N . HIS A 1 484 ? 12.151 2.178 -17.201 1.00 94.50 484 HIS A N 1
ATOM 3889 C CA . HIS A 1 484 ? 12.425 3.286 -18.130 1.00 94.50 484 HIS A CA 1
ATOM 3890 C C . HIS A 1 484 ? 13.933 3.468 -18.379 1.00 94.50 484 HIS A C 1
ATOM 3892 O O . HIS A 1 484 ? 14.771 3.326 -17.482 1.00 94.50 484 HIS A O 1
ATOM 3898 N N . LEU A 1 485 ? 14.268 3.808 -19.625 1.00 92.31 485 LEU A N 1
ATOM 3899 C CA . LEU A 1 485 ? 15.627 4.133 -20.065 1.00 92.31 485 LEU A CA 1
ATOM 3900 C C . LEU A 1 485 ? 16.264 5.284 -19.249 1.00 92.31 485 LEU A C 1
ATOM 3902 O O . LEU A 1 485 ? 15.542 6.183 -18.813 1.00 92.31 485 LEU A O 1
ATOM 3906 N N . PRO A 1 486 ? 17.603 5.334 -19.121 1.00 92.69 486 PRO A N 1
ATOM 3907 C CA . PRO A 1 486 ? 18.577 4.331 -19.547 1.00 92.69 486 PRO A CA 1
ATOM 3908 C C . PRO A 1 486 ? 18.575 3.122 -18.606 1.00 92.69 486 PRO A C 1
ATOM 3910 O O . PRO A 1 486 ? 18.222 3.234 -17.435 1.00 92.69 486 PRO A O 1
ATOM 3913 N N . TRP A 1 487 ? 19.010 1.957 -19.073 1.00 95.31 487 TRP A N 1
ATOM 3914 C CA . TRP A 1 487 ? 19.112 0.756 -18.234 1.00 95.31 487 TRP A CA 1
ATOM 3915 C C . TRP A 1 487 ? 20.482 0.677 -17.564 1.00 95.31 487 TRP A C 1
ATOM 3917 O O . TRP A 1 487 ? 21.268 -0.239 -17.801 1.00 95.31 487 TRP A O 1
ATOM 3927 N N . HIS A 1 488 ? 20.780 1.694 -16.756 1.00 93.12 488 HIS A N 1
ATOM 3928 C CA . HIS A 1 488 ? 21.953 1.756 -15.888 1.00 93.12 488 HIS A CA 1
ATOM 3929 C C . HIS A 1 488 ? 21.600 1.138 -14.536 1.00 93.12 488 HIS A C 1
ATOM 3931 O O . HIS A 1 488 ? 20.776 1.677 -13.802 1.00 93.12 488 HIS A O 1
ATOM 3937 N N . LEU A 1 489 ? 22.156 -0.036 -14.232 1.00 93.69 489 LEU A N 1
ATOM 3938 C CA . LEU A 1 489 ? 21.758 -0.831 -13.062 1.00 93.69 489 LEU A CA 1
ATOM 3939 C C . LEU A 1 489 ? 22.959 -1.529 -12.425 1.00 93.69 489 LEU A C 1
ATOM 3941 O O . LEU A 1 489 ? 23.949 -1.767 -13.114 1.00 93.69 489 LEU A O 1
ATOM 3945 N N . PRO A 1 490 ? 22.884 -1.931 -11.146 1.00 93.31 490 PRO A N 1
ATOM 3946 C CA . PRO A 1 490 ? 23.936 -2.721 -10.515 1.00 93.31 490 PRO A CA 1
ATOM 3947 C C . PRO A 1 490 ? 24.245 -4.002 -11.301 1.00 93.31 490 PRO A C 1
ATOM 3949 O O . PRO A 1 490 ? 23.335 -4.711 -11.745 1.00 93.31 490 PRO A O 1
ATOM 3952 N N . ARG A 1 491 ? 25.537 -4.329 -11.435 1.00 93.38 491 ARG A N 1
ATOM 3953 C CA . ARG A 1 491 ? 26.027 -5.476 -12.220 1.00 93.38 491 ARG A CA 1
ATOM 3954 C C . ARG A 1 491 ? 25.323 -6.790 -11.880 1.00 93.38 491 ARG A C 1
ATOM 3956 O O . ARG A 1 491 ? 24.973 -7.539 -12.787 1.00 93.38 491 ARG A O 1
ATOM 3963 N N . ARG A 1 492 ? 25.016 -7.014 -10.598 1.00 94.75 492 ARG A N 1
ATOM 3964 C CA . ARG A 1 492 ? 24.328 -8.222 -10.115 1.00 94.75 492 ARG A CA 1
ATOM 3965 C C . ARG A 1 492 ? 23.009 -8.532 -10.834 1.00 94.75 492 ARG A C 1
ATOM 3967 O O . ARG A 1 492 ? 22.614 -9.690 -10.856 1.00 94.75 492 ARG A O 1
ATOM 3974 N N . PHE A 1 493 ? 22.323 -7.537 -11.406 1.00 96.50 493 PHE A N 1
ATOM 3975 C CA . PHE A 1 493 ? 21.089 -7.754 -12.172 1.00 96.50 493 PHE A CA 1
ATOM 3976 C C . PHE A 1 493 ? 21.349 -8.189 -13.615 1.00 96.50 493 PHE A C 1
ATOM 3978 O O . PHE A 1 493 ? 20.583 -8.987 -14.147 1.00 96.50 493 PHE A O 1
ATOM 3985 N N . PHE A 1 494 ? 22.439 -7.725 -14.231 1.00 96.81 494 PHE A N 1
ATOM 3986 C CA . PHE A 1 494 ? 22.888 -8.222 -15.535 1.00 96.81 494 PHE A CA 1
ATOM 3987 C C . PHE A 1 494 ? 23.372 -9.670 -15.428 1.00 96.81 494 PHE A C 1
ATOM 3989 O O . PHE A 1 494 ? 22.999 -10.503 -16.253 1.00 96.81 494 PHE A O 1
ATOM 3996 N N . ASP A 1 495 ? 24.117 -9.983 -14.365 1.00 96.00 495 ASP A N 1
ATOM 3997 C CA . ASP A 1 495 ? 24.679 -11.316 -14.103 1.00 96.00 495 ASP A CA 1
ATOM 3998 C C . ASP A 1 495 ? 23.604 -12.395 -13.857 1.00 96.00 495 ASP A C 1
ATOM 4000 O O . ASP A 1 495 ? 23.898 -13.590 -13.880 1.00 96.00 495 ASP A O 1
ATOM 4004 N N . MET A 1 496 ? 22.337 -12.007 -13.658 1.00 96.88 496 MET A N 1
ATOM 4005 C CA . MET A 1 496 ? 21.216 -12.953 -13.615 1.00 96.88 496 MET A CA 1
ATOM 4006 C C . MET A 1 496 ? 20.989 -13.639 -14.969 1.00 96.88 496 MET A C 1
ATOM 4008 O O . MET A 1 496 ? 20.410 -14.726 -15.004 1.00 96.88 496 MET A O 1
ATOM 4012 N N . TYR A 1 497 ? 21.427 -13.024 -16.066 1.00 97.69 497 TYR A N 1
ATOM 4013 C CA . TYR A 1 497 ? 21.091 -13.422 -17.424 1.00 97.69 497 TYR A CA 1
ATOM 4014 C C . TYR A 1 497 ? 22.341 -13.810 -18.209 1.00 97.69 497 TYR A C 1
ATOM 4016 O O . TYR A 1 497 ? 23.252 -13.004 -18.394 1.00 97.69 497 TYR A O 1
ATOM 4024 N N . ASP A 1 498 ? 22.357 -15.040 -18.722 1.00 95.50 498 ASP A N 1
ATOM 4025 C CA . ASP A 1 498 ? 23.386 -15.490 -19.657 1.00 95.50 498 ASP A CA 1
ATOM 4026 C C . ASP A 1 498 ? 23.122 -14.879 -21.036 1.00 95.50 498 ASP A C 1
ATOM 4028 O O . ASP A 1 498 ? 22.257 -15.345 -21.780 1.00 95.50 498 ASP A O 1
ATOM 4032 N N . LYS A 1 499 ? 23.869 -13.820 -21.359 1.00 92.06 499 LYS A N 1
ATOM 4033 C CA . LYS A 1 499 ? 23.697 -13.016 -22.573 1.00 92.06 499 LYS A CA 1
ATOM 4034 C C . LYS A 1 499 ? 23.630 -13.843 -23.857 1.00 92.06 499 LYS A C 1
ATOM 4036 O O . LYS A 1 499 ? 22.830 -13.538 -24.740 1.00 92.06 499 LYS A O 1
ATOM 4041 N N . GLU A 1 500 ? 24.436 -14.896 -23.950 1.00 93.81 500 GLU A N 1
ATOM 4042 C CA . GLU A 1 500 ? 24.527 -15.720 -25.158 1.00 93.81 500 GLU A CA 1
ATOM 4043 C C . GLU A 1 500 ? 23.294 -16.616 -25.355 1.00 93.81 500 GLU A C 1
ATOM 4045 O O . GLU A 1 500 ? 23.090 -17.175 -26.433 1.00 93.81 500 GLU A O 1
ATOM 4050 N N . ARG A 1 501 ? 22.449 -16.748 -24.325 1.00 94.62 501 ARG A N 1
ATOM 4051 C CA . ARG A 1 501 ? 21.281 -17.639 -24.310 1.00 94.62 501 ARG A CA 1
ATOM 4052 C C . ARG A 1 501 ? 19.943 -16.908 -24.222 1.00 94.62 501 ARG A C 1
ATOM 4054 O O . ARG A 1 501 ? 18.923 -17.560 -24.417 1.00 94.62 501 ARG A O 1
ATOM 4061 N N . ILE A 1 502 ? 19.946 -15.594 -23.983 1.00 96.25 502 ILE A N 1
ATOM 4062 C CA . ILE A 1 502 ? 18.731 -14.766 -23.929 1.00 96.25 502 ILE A CA 1
ATOM 4063 C C . ILE A 1 502 ? 17.962 -14.870 -25.247 1.00 96.25 502 ILE A C 1
ATOM 4065 O O . ILE A 1 502 ? 18.536 -14.667 -26.320 1.00 96.25 502 ILE A O 1
ATOM 4069 N N . ALA A 1 503 ? 16.662 -15.140 -25.180 1.00 96.94 503 ALA A N 1
ATOM 4070 C CA . ALA A 1 503 ? 15.774 -15.084 -26.330 1.00 96.94 503 ALA A CA 1
ATOM 4071 C C . ALA A 1 503 ? 15.642 -13.640 -26.842 1.00 96.94 503 ALA A C 1
ATOM 4073 O O . ALA A 1 503 ? 15.485 -12.703 -26.068 1.00 96.94 503 ALA A O 1
ATOM 4074 N N . LEU A 1 504 ? 15.716 -13.456 -28.162 1.00 97.19 504 LEU A N 1
ATOM 4075 C CA . LEU A 1 504 ? 15.393 -12.170 -28.781 1.00 97.19 504 LEU A CA 1
ATOM 4076 C C . LEU A 1 504 ? 13.907 -12.137 -29.145 1.00 97.19 504 LEU A C 1
ATOM 4078 O O . LEU A 1 504 ? 13.352 -13.190 -29.482 1.00 97.19 504 LEU A O 1
ATOM 4082 N N . PRO A 1 505 ? 13.284 -10.948 -29.154 1.00 95.12 505 PRO A N 1
ATOM 4083 C CA . PRO A 1 505 ? 11.950 -10.779 -29.698 1.00 95.12 505 PRO A CA 1
ATOM 4084 C C . PRO A 1 505 ? 11.798 -11.328 -31.112 1.00 95.12 505 PRO A C 1
ATOM 4086 O O . PRO A 1 505 ? 12.701 -11.225 -31.947 1.00 95.12 505 PRO A O 1
ATOM 4089 N N . LEU A 1 506 ? 10.618 -11.877 -31.399 1.00 92.44 506 LEU A N 1
ATOM 4090 C CA . LEU A 1 506 ? 10.291 -12.339 -32.739 1.00 92.44 506 LEU A CA 1
ATOM 4091 C C . LEU A 1 506 ? 10.112 -11.135 -33.669 1.00 92.44 506 LEU A C 1
ATOM 4093 O O . LEU A 1 506 ? 9.177 -10.350 -33.520 1.00 92.44 506 LEU A O 1
ATOM 4097 N N . VAL A 1 507 ? 10.969 -11.051 -34.680 1.00 92.88 507 VAL A N 1
ATOM 4098 C CA . VAL A 1 507 ? 10.808 -10.136 -35.812 1.00 92.88 507 VAL A CA 1
ATOM 4099 C C . VAL A 1 507 ? 10.436 -10.961 -37.030 1.00 92.88 507 VAL A C 1
ATOM 4101 O O . VAL A 1 507 ? 11.128 -11.921 -37.366 1.00 92.88 507 VAL A O 1
ATOM 4104 N N . LYS A 1 508 ? 9.312 -10.617 -37.660 1.00 91.62 508 LYS A N 1
ATOM 4105 C CA . LYS A 1 508 ? 8.839 -11.287 -38.872 1.00 91.62 508 LYS A CA 1
ATOM 4106 C C . LYS A 1 508 ? 9.275 -10.493 -40.098 1.00 91.62 508 LYS A C 1
ATOM 4108 O O . LYS A 1 508 ? 9.188 -9.265 -40.117 1.00 91.62 508 LYS A O 1
ATOM 4113 N N . ASP A 1 509 ? 9.684 -11.198 -41.142 1.00 91.19 509 ASP A N 1
ATOM 4114 C CA . ASP A 1 509 ? 9.887 -10.573 -42.445 1.00 91.19 509 ASP A CA 1
ATOM 4115 C C . ASP A 1 509 ? 8.544 -10.047 -42.972 1.00 91.19 509 ASP A C 1
ATOM 4117 O O . ASP A 1 509 ? 7.524 -10.734 -42.887 1.00 91.19 509 ASP A O 1
ATOM 4121 N N . GLY A 1 510 ? 8.530 -8.813 -43.482 1.00 92.75 510 GLY A N 1
ATOM 4122 C CA . GLY A 1 510 ? 7.312 -8.183 -44.007 1.00 92.75 510 GLY A CA 1
ATOM 4123 C C . GLY A 1 510 ? 6.264 -7.798 -42.951 1.00 92.75 510 GLY A C 1
ATOM 4124 O O . GLY A 1 510 ? 5.136 -7.483 -43.310 1.00 92.75 510 GLY A O 1
ATOM 4125 N N . ASP A 1 511 ? 6.600 -7.760 -41.653 1.00 93.56 511 ASP A N 1
ATOM 4126 C CA . ASP A 1 511 ? 5.644 -7.463 -40.557 1.00 93.56 511 ASP A CA 1
ATOM 4127 C C . ASP A 1 511 ? 5.023 -6.048 -40.604 1.00 93.56 511 ASP A C 1
ATOM 4129 O O . ASP A 1 511 ? 4.175 -5.697 -39.785 1.00 93.56 511 ASP A O 1
ATOM 4133 N N . LEU A 1 512 ? 5.483 -5.199 -41.524 1.00 95.12 512 LEU A N 1
ATOM 4134 C CA . LEU A 1 512 ? 4.958 -3.853 -41.761 1.00 95.12 512 LEU A CA 1
ATOM 4135 C C . LEU A 1 512 ? 4.202 -3.742 -43.096 1.00 95.12 512 LEU A C 1
ATOM 4137 O O . LEU A 1 512 ? 3.787 -2.644 -43.467 1.00 95.12 512 LEU A O 1
ATOM 4141 N N . ASP A 1 513 ? 4.038 -4.833 -43.846 1.00 95.69 513 ASP A N 1
ATOM 4142 C CA . ASP A 1 513 ? 3.433 -4.807 -45.186 1.00 95.69 513 ASP A CA 1
ATOM 4143 C C . ASP A 1 513 ? 1.920 -4.623 -45.182 1.00 95.69 513 ASP A C 1
ATOM 4145 O O . ASP A 1 513 ? 1.358 -4.139 -46.163 1.00 95.69 513 ASP A O 1
ATOM 4149 N N . ASP A 1 514 ? 1.276 -4.915 -44.060 1.00 94.25 514 ASP A N 1
ATOM 4150 C CA . ASP A 1 514 ? -0.164 -4.807 -43.860 1.00 94.25 514 ASP A CA 1
ATOM 4151 C C . ASP A 1 514 ? -0.595 -3.544 -43.092 1.00 94.25 514 ASP A C 1
ATOM 4153 O O . ASP A 1 514 ? -1.792 -3.334 -42.882 1.00 94.25 514 ASP A O 1
ATOM 4157 N N . VAL A 1 515 ? 0.346 -2.682 -42.686 1.00 95.00 515 VAL A N 1
ATOM 4158 C CA . VAL A 1 515 ? 0.037 -1.462 -41.924 1.00 95.00 515 VAL A CA 1
ATOM 4159 C C . VAL A 1 515 ? 0.024 -0.212 -42.819 1.00 95.00 515 VAL A C 1
ATOM 4161 O O . VAL A 1 515 ? 0.782 -0.138 -43.787 1.00 95.00 515 VAL A O 1
ATOM 4164 N N . PRO A 1 516 ? -0.786 0.819 -42.495 1.00 96.19 516 PRO A N 1
ATOM 4165 C CA . PRO A 1 516 ? -0.766 2.090 -43.220 1.00 96.19 516 PRO A CA 1
ATOM 4166 C C . PRO A 1 516 ? 0.610 2.769 -43.195 1.00 96.19 516 PRO A C 1
ATOM 4168 O O . PRO A 1 516 ? 1.347 2.641 -42.214 1.00 96.19 516 PRO A O 1
ATOM 4171 N N . ASP A 1 517 ? 0.905 3.596 -44.203 1.00 96.00 517 ASP A N 1
ATOM 4172 C CA . ASP A 1 517 ? 2.181 4.325 -44.327 1.00 96.00 517 ASP A CA 1
ATOM 4173 C C . ASP A 1 517 ? 2.561 5.092 -43.056 1.00 96.00 517 ASP A C 1
ATOM 4175 O O . ASP A 1 517 ? 3.720 5.099 -42.646 1.00 96.00 517 ASP A O 1
ATOM 4179 N N . GLN A 1 518 ? 1.574 5.690 -42.384 1.00 94.50 518 GLN A N 1
ATOM 4180 C CA . GLN A 1 518 ? 1.795 6.414 -41.135 1.00 94.50 518 GLN A CA 1
ATOM 4181 C C . GLN A 1 518 ? 2.276 5.496 -40.000 1.00 94.50 518 GLN A C 1
ATOM 4183 O O . GLN A 1 518 ? 3.180 5.866 -39.253 1.00 94.50 518 GLN A O 1
ATOM 4188 N N . ALA A 1 519 ? 1.704 4.295 -39.879 1.00 93.69 519 ALA A N 1
ATOM 4189 C CA . ALA A 1 519 ? 2.118 3.317 -38.878 1.00 93.69 519 ALA A CA 1
ATOM 4190 C C . ALA A 1 519 ? 3.506 2.750 -39.202 1.00 93.69 519 ALA A C 1
ATOM 4192 O O . ALA A 1 519 ? 4.334 2.609 -38.304 1.00 93.69 519 ALA A O 1
ATOM 4193 N N . ARG A 1 520 ? 3.801 2.511 -40.488 1.00 95.06 520 ARG A N 1
ATOM 4194 C CA . ARG A 1 520 ? 5.143 2.135 -40.954 1.00 95.06 520 ARG A CA 1
ATOM 4195 C C . ARG A 1 520 ? 6.171 3.222 -40.621 1.00 95.06 520 ARG A C 1
ATOM 4197 O O . ARG A 1 520 ? 7.251 2.910 -40.129 1.00 95.06 520 ARG A O 1
ATOM 4204 N N . ALA A 1 521 ? 5.831 4.493 -40.835 1.00 94.31 521 ALA A N 1
ATOM 4205 C CA . ALA A 1 521 ? 6.698 5.621 -40.505 1.00 94.31 521 ALA A CA 1
ATOM 4206 C C . ALA A 1 521 ? 6.977 5.726 -38.997 1.00 94.31 521 ALA A C 1
ATOM 4208 O O . ALA A 1 521 ? 8.115 5.986 -38.614 1.00 94.31 521 ALA A O 1
ATOM 4209 N N . TRP A 1 522 ? 5.974 5.483 -38.143 1.00 92.06 522 TRP A N 1
ATOM 4210 C CA . TRP A 1 522 ? 6.167 5.422 -36.690 1.00 92.06 522 TRP A CA 1
ATOM 4211 C C . TRP A 1 522 ? 7.024 4.231 -36.255 1.00 92.06 522 TRP A C 1
ATOM 4213 O O . TRP A 1 522 ? 7.869 4.390 -35.380 1.00 92.06 522 TRP A O 1
ATOM 4223 N N . ALA A 1 523 ? 6.863 3.061 -36.885 1.00 93.44 523 ALA A N 1
ATOM 4224 C CA . ALA A 1 523 ? 7.682 1.884 -36.589 1.00 93.44 523 ALA A CA 1
ATOM 4225 C C . ALA A 1 523 ? 9.180 2.185 -36.751 1.00 93.44 523 ALA A C 1
ATOM 4227 O O . ALA A 1 523 ? 9.986 1.849 -35.889 1.00 93.44 523 ALA A O 1
ATOM 4228 N N . LEU A 1 524 ? 9.521 2.849 -37.859 1.00 93.50 524 LEU A N 1
ATOM 4229 C CA . LEU A 1 524 ? 10.889 3.037 -38.343 1.00 93.50 524 LEU A CA 1
ATOM 4230 C C . LEU A 1 524 ? 11.542 4.351 -37.877 1.00 93.50 524 LEU A C 1
ATOM 4232 O O . LEU A 1 524 ? 12.655 4.664 -38.313 1.00 93.50 524 LEU A O 1
ATOM 4236 N N . SER A 1 525 ? 10.859 5.145 -37.045 1.00 91.12 525 SER A N 1
ATOM 4237 C CA . SER A 1 525 ? 11.348 6.443 -36.576 1.00 91.12 525 SER A CA 1
ATOM 4238 C C . SER A 1 525 ? 11.271 6.565 -35.049 1.00 91.12 525 SER A C 1
ATOM 4240 O O . SER A 1 525 ? 10.172 6.547 -34.494 1.00 91.12 525 SER A O 1
ATOM 4242 N N . PRO A 1 526 ? 12.409 6.756 -34.356 1.00 91.38 526 PRO A N 1
ATOM 4243 C CA . PRO A 1 526 ? 13.780 6.746 -34.882 1.00 91.38 526 PRO A CA 1
ATOM 4244 C C . PRO A 1 526 ? 14.204 5.360 -35.408 1.00 91.38 526 PRO A C 1
ATOM 4246 O O . PRO A 1 526 ? 13.567 4.351 -35.117 1.00 91.38 526 PRO A O 1
ATOM 4249 N N . ARG A 1 527 ? 15.307 5.298 -36.173 1.00 92.19 527 ARG A N 1
ATOM 4250 C CA . ARG A 1 527 ? 15.863 4.048 -36.743 1.00 92.19 527 ARG A CA 1
ATOM 4251 C C . ARG A 1 527 ? 16.593 3.197 -35.687 1.00 92.19 527 ARG A C 1
ATOM 4253 O O . ARG A 1 527 ? 17.689 2.700 -35.938 1.00 92.19 527 ARG A O 1
ATOM 4260 N N . ASP A 1 528 ? 15.995 3.046 -34.505 1.00 95.00 528 ASP A N 1
ATOM 4261 C CA . ASP A 1 528 ? 16.580 2.348 -33.355 1.00 95.00 528 ASP A CA 1
ATOM 4262 C C . ASP A 1 528 ? 16.930 0.896 -33.707 1.00 95.00 528 ASP A C 1
ATOM 4264 O O . ASP A 1 528 ? 18.033 0.444 -33.412 1.00 95.00 528 ASP A O 1
ATOM 4268 N N . HIS A 1 529 ? 16.023 0.171 -34.377 1.00 95.75 529 HIS A N 1
ATOM 4269 C CA . HIS A 1 529 ? 16.238 -1.248 -34.670 1.00 95.75 529 HIS A CA 1
ATOM 4270 C C . HIS A 1 529 ? 17.446 -1.474 -35.564 1.00 95.75 529 HIS A C 1
ATOM 4272 O O . HIS A 1 529 ? 18.319 -2.256 -35.210 1.00 95.75 529 HIS A O 1
ATOM 4278 N N . GLU A 1 530 ? 17.557 -0.723 -36.655 1.00 95.38 530 GLU A N 1
ATOM 4279 C CA . GLU A 1 530 ? 18.722 -0.797 -37.528 1.00 95.38 530 GLU A CA 1
ATOM 4280 C C . GLU A 1 530 ? 20.012 -0.398 -36.817 1.00 95.38 530 GLU A C 1
ATOM 4282 O O . GLU A 1 530 ? 21.026 -1.077 -36.981 1.00 95.38 530 GLU A O 1
ATOM 4287 N N . LEU A 1 531 ? 19.990 0.668 -36.011 1.00 96.31 531 LEU A N 1
ATOM 4288 C CA . LEU A 1 531 ? 21.152 1.101 -35.237 1.00 96.31 531 LEU A CA 1
ATOM 4289 C C . LEU A 1 531 ? 21.629 -0.016 -34.296 1.00 96.31 531 LEU A C 1
ATOM 4291 O O . LEU A 1 531 ? 22.812 -0.349 -34.279 1.00 96.31 531 LEU A O 1
ATOM 4295 N N . VAL A 1 532 ? 20.710 -0.640 -33.561 1.00 97.31 532 VAL A N 1
ATOM 4296 C CA . VAL A 1 532 ? 21.005 -1.721 -32.613 1.00 97.31 532 VAL A CA 1
ATOM 4297 C C . VAL A 1 532 ? 21.495 -2.986 -33.323 1.00 97.31 532 VAL A C 1
ATOM 4299 O O . VAL A 1 532 ? 22.502 -3.572 -32.913 1.00 97.31 532 VAL A O 1
ATOM 4302 N N . THR A 1 533 ? 20.823 -3.416 -34.394 1.00 96.88 533 THR A N 1
ATOM 4303 C CA . THR A 1 533 ? 21.169 -4.661 -35.094 1.00 96.88 533 THR A CA 1
ATOM 4304 C C . THR A 1 533 ? 22.451 -4.534 -35.905 1.00 96.88 533 THR A C 1
ATOM 4306 O O . THR A 1 533 ? 23.258 -5.459 -35.896 1.00 96.88 533 THR A O 1
ATOM 4309 N N . SER A 1 534 ? 22.682 -3.395 -36.570 1.00 97.31 534 SER A N 1
ATOM 4310 C CA . SER A 1 534 ? 23.904 -3.168 -37.362 1.00 97.31 534 SER A CA 1
ATOM 4311 C C . SER A 1 534 ? 25.169 -3.102 -36.504 1.00 97.31 534 SER A C 1
ATOM 4313 O O . SER A 1 534 ? 26.244 -3.452 -36.984 1.00 97.31 534 SER A O 1
ATOM 4315 N N . ASN A 1 535 ? 25.037 -2.728 -35.228 1.00 97.81 535 ASN A N 1
ATOM 4316 C CA . ASN A 1 535 ? 26.131 -2.737 -34.255 1.00 97.81 535 ASN A CA 1
ATOM 4317 C C . ASN A 1 535 ? 26.231 -4.050 -33.459 1.00 97.81 535 ASN A C 1
ATOM 4319 O O . ASN A 1 535 ? 27.128 -4.194 -32.634 1.00 97.81 535 ASN A O 1
ATOM 4323 N N . GLY A 1 536 ? 25.336 -5.018 -33.692 1.00 96.56 536 GLY A N 1
ATOM 4324 C CA . GLY A 1 536 ? 25.382 -6.330 -33.042 1.00 96.56 536 GLY A CA 1
ATOM 4325 C C . GLY A 1 536 ? 25.051 -6.322 -31.546 1.00 96.56 536 GLY A C 1
ATOM 4326 O O . GLY A 1 536 ? 25.382 -7.283 -30.861 1.00 96.56 536 GLY A O 1
ATOM 4327 N N . VAL A 1 537 ? 24.387 -5.276 -31.036 1.00 97.12 537 VAL A N 1
ATOM 4328 C CA . VAL A 1 537 ? 24.126 -5.075 -29.593 1.00 97.12 537 VAL A CA 1
ATOM 4329 C C . VAL A 1 537 ? 22.681 -5.382 -29.176 1.00 97.12 537 VAL A C 1
ATOM 4331 O O . VAL A 1 537 ? 22.236 -4.991 -28.098 1.00 97.12 537 VAL A O 1
ATOM 4334 N N . TRP A 1 538 ? 21.914 -6.078 -30.024 1.00 97.38 538 TRP A N 1
ATOM 4335 C CA . TRP A 1 538 ? 20.503 -6.380 -29.746 1.00 97.38 538 TRP A CA 1
ATOM 4336 C C . TRP A 1 538 ? 20.329 -7.242 -28.490 1.00 97.38 538 TRP A C 1
ATOM 4338 O O . TRP A 1 538 ? 19.516 -6.914 -27.627 1.00 97.38 538 TRP A O 1
ATOM 4348 N N . ARG A 1 539 ? 21.136 -8.298 -28.329 1.00 97.44 539 ARG A N 1
ATOM 4349 C CA . ARG A 1 539 ? 21.090 -9.132 -27.114 1.00 97.44 539 ARG A CA 1
ATOM 4350 C C . ARG A 1 539 ? 21.501 -8.351 -25.870 1.00 97.44 539 ARG A C 1
ATOM 4352 O O . ARG A 1 539 ? 20.866 -8.522 -24.837 1.00 97.44 539 ARG A O 1
ATOM 4359 N N . ASP A 1 540 ? 22.499 -7.471 -25.969 1.00 97.19 540 ASP A N 1
ATOM 4360 C CA . ASP A 1 540 ? 22.925 -6.607 -24.861 1.00 97.19 540 ASP A CA 1
ATOM 4361 C C . ASP A 1 540 ? 21.789 -5.670 -24.414 1.00 97.19 540 ASP A C 1
ATOM 4363 O O . ASP A 1 540 ? 21.571 -5.484 -23.218 1.00 97.19 540 ASP A O 1
ATOM 4367 N N . ALA A 1 541 ? 21.014 -5.130 -25.360 1.00 97.81 541 ALA A N 1
ATOM 4368 C CA . ALA A 1 541 ? 19.849 -4.302 -25.061 1.00 97.81 541 ALA A CA 1
ATOM 4369 C C . ALA A 1 541 ? 18.729 -5.105 -24.372 1.00 97.81 541 ALA A C 1
ATOM 4371 O O . ALA A 1 541 ? 18.211 -4.674 -23.341 1.00 97.81 541 ALA A O 1
ATOM 4372 N N . VAL A 1 542 ? 18.389 -6.295 -24.887 1.00 98.38 542 VAL A N 1
ATOM 4373 C CA . VAL A 1 542 ? 17.378 -7.172 -24.262 1.00 98.38 542 VAL A CA 1
ATOM 4374 C C . VAL A 1 542 ? 17.819 -7.598 -22.858 1.00 98.38 542 VAL A C 1
ATOM 4376 O O . VAL A 1 542 ? 17.016 -7.544 -21.928 1.00 98.38 542 VAL A O 1
ATOM 4379 N N . GLN A 1 543 ? 19.103 -7.924 -22.661 1.00 98.38 543 GLN A N 1
ATOM 4380 C CA . GLN A 1 543 ? 19.672 -8.175 -21.334 1.00 98.38 543 GLN A CA 1
ATOM 4381 C C . GLN A 1 543 ? 19.489 -6.973 -20.402 1.00 98.38 543 GLN A C 1
ATOM 4383 O O . GLN A 1 543 ? 19.083 -7.152 -19.255 1.00 98.38 543 GLN A O 1
ATOM 4388 N N . GLY A 1 544 ? 19.765 -5.758 -20.884 1.00 98.25 544 GLY A N 1
ATOM 4389 C CA . GLY A 1 544 ? 19.597 -4.529 -20.110 1.00 98.25 544 GLY A CA 1
ATOM 4390 C C . GLY A 1 544 ? 18.160 -4.314 -19.638 1.00 98.25 544 GLY A C 1
ATOM 4391 O O . GLY A 1 544 ? 17.941 -4.003 -18.468 1.00 98.25 544 GLY A O 1
ATOM 4392 N N . TYR A 1 545 ? 17.175 -4.547 -20.505 1.00 98.56 545 TYR A N 1
ATOM 4393 C CA . TYR A 1 545 ? 15.766 -4.417 -20.133 1.00 98.56 545 TYR A CA 1
ATOM 4394 C C . TYR A 1 545 ? 15.301 -5.519 -19.173 1.00 98.56 545 TYR A C 1
ATOM 4396 O O . TYR A 1 545 ? 14.630 -5.224 -18.187 1.00 98.56 545 TYR A O 1
ATOM 4404 N N . LEU A 1 546 ? 15.719 -6.772 -19.381 1.00 98.75 546 LEU A N 1
ATOM 4405 C CA . LEU A 1 546 ? 15.448 -7.868 -18.442 1.00 98.75 546 LEU A CA 1
ATOM 4406 C C . LEU A 1 546 ? 16.079 -7.610 -17.062 1.00 98.75 546 LEU A C 1
ATOM 4408 O O . LEU A 1 546 ? 15.440 -7.837 -16.033 1.00 98.75 546 LEU A O 1
ATOM 4412 N N . ALA A 1 547 ? 17.302 -7.073 -17.020 1.00 98.50 547 ALA A N 1
ATOM 4413 C CA . ALA A 1 547 ? 17.938 -6.621 -15.785 1.00 98.50 547 ALA A CA 1
ATOM 4414 C C . ALA A 1 547 ? 17.131 -5.497 -15.114 1.00 98.50 547 ALA A C 1
ATOM 4416 O O . ALA A 1 547 ? 16.957 -5.515 -13.894 1.00 98.50 547 ALA A O 1
ATOM 4417 N N . ALA A 1 548 ? 16.585 -4.559 -15.895 1.00 98.50 548 ALA A N 1
ATOM 4418 C CA . ALA A 1 548 ? 15.737 -3.476 -15.396 1.00 98.50 548 ALA A CA 1
ATOM 4419 C C . ALA A 1 548 ? 14.418 -3.984 -14.811 1.00 98.50 548 ALA A C 1
ATOM 4421 O O . ALA A 1 548 ? 13.997 -3.507 -13.756 1.00 98.50 548 ALA A O 1
ATOM 4422 N N . ILE A 1 549 ? 13.807 -4.989 -15.442 1.00 98.75 549 ILE A N 1
ATOM 4423 C CA . ILE A 1 549 ? 12.621 -5.674 -14.923 1.00 98.75 549 ILE A CA 1
ATOM 4424 C C . ILE A 1 549 ? 12.948 -6.385 -13.604 1.00 98.75 549 ILE A C 1
ATOM 4426 O O . ILE A 1 549 ? 12.227 -6.188 -12.628 1.00 98.75 549 ILE A O 1
ATOM 4430 N N . SER A 1 550 ? 14.049 -7.142 -13.522 1.00 98.75 550 SER A N 1
ATOM 4431 C CA . SER A 1 550 ? 14.474 -7.790 -12.267 1.00 98.75 550 SER A CA 1
ATOM 4432 C C . SER A 1 550 ? 14.741 -6.791 -11.144 1.00 98.75 550 SER A C 1
ATOM 4434 O O . SER A 1 550 ? 14.445 -7.064 -9.982 1.00 98.75 550 SER A O 1
ATOM 4436 N N . TYR A 1 551 ? 15.333 -5.640 -11.467 1.00 98.50 551 TYR A N 1
ATOM 4437 C CA . TYR A 1 551 ? 15.559 -4.574 -10.496 1.00 98.50 551 TYR A CA 1
ATOM 4438 C C . TYR A 1 551 ? 14.236 -3.977 -10.006 1.00 98.50 551 TYR A C 1
ATOM 4440 O O . TYR A 1 551 ? 14.036 -3.854 -8.798 1.00 98.50 551 TYR A O 1
ATOM 4448 N N . CYS A 1 552 ? 13.311 -3.677 -10.923 1.00 98.62 552 CYS A N 1
ATOM 4449 C CA . CYS A 1 552 ? 11.960 -3.234 -10.584 1.00 98.62 552 CYS A CA 1
ATOM 4450 C C . CYS A 1 552 ? 11.254 -4.256 -9.678 1.00 98.62 552 CYS A C 1
ATOM 4452 O O . CYS A 1 552 ? 10.747 -3.885 -8.621 1.00 98.62 552 CYS A O 1
ATOM 4454 N N . ASP A 1 553 ? 11.274 -5.543 -10.033 1.00 98.81 553 ASP A N 1
ATOM 4455 C CA . ASP A 1 553 ? 10.721 -6.631 -9.216 1.00 98.81 553 ASP A CA 1
ATOM 4456 C C . ASP A 1 553 ? 11.326 -6.663 -7.811 1.00 98.81 553 ASP A C 1
ATOM 4458 O O . ASP A 1 553 ? 10.608 -6.767 -6.816 1.00 98.81 553 ASP A O 1
ATOM 4462 N N . TRP A 1 554 ? 12.644 -6.507 -7.713 1.00 98.50 554 TRP A N 1
ATOM 4463 C CA . TRP A 1 554 ? 13.338 -6.489 -6.435 1.00 98.50 554 TRP A CA 1
ATOM 4464 C C . TRP A 1 554 ? 12.914 -5.306 -5.550 1.00 98.50 554 TRP A C 1
ATOM 4466 O O . TRP A 1 554 ? 12.679 -5.493 -4.352 1.00 98.50 554 TRP A O 1
ATOM 4476 N N . ILE A 1 555 ? 12.747 -4.111 -6.127 1.00 98.19 555 ILE A N 1
ATOM 4477 C CA . ILE A 1 555 ? 12.217 -2.932 -5.424 1.00 98.19 555 ILE A CA 1
ATOM 4478 C C . ILE A 1 555 ? 10.770 -3.168 -4.968 1.00 98.19 555 ILE A C 1
ATOM 4480 O O . ILE A 1 555 ? 10.454 -2.948 -3.795 1.00 98.19 555 ILE A O 1
ATOM 4484 N N . VAL A 1 556 ? 9.906 -3.688 -5.849 1.00 98.62 556 VAL A N 1
ATOM 4485 C CA . VAL A 1 556 ? 8.519 -4.063 -5.514 1.00 98.62 556 VAL A CA 1
ATOM 4486 C C . VAL A 1 556 ? 8.497 -5.047 -4.347 1.00 98.62 556 VAL A C 1
ATOM 4488 O O . VAL A 1 556 ? 7.782 -4.836 -3.365 1.00 98.62 556 VAL A O 1
ATOM 4491 N N . GLY A 1 557 ? 9.317 -6.095 -4.414 1.00 98.06 557 GLY A N 1
ATOM 4492 C CA . GLY A 1 557 ? 9.421 -7.109 -3.374 1.00 98.06 557 GLY A CA 1
ATOM 4493 C C . GLY A 1 557 ? 9.805 -6.525 -2.022 1.00 98.06 557 GLY A C 1
ATOM 4494 O O . GLY A 1 557 ? 9.219 -6.908 -1.012 1.00 98.06 557 GLY A O 1
ATOM 4495 N N . ARG A 1 558 ? 10.732 -5.563 -1.982 1.00 98.12 558 ARG A N 1
ATOM 4496 C CA . ARG A 1 558 ? 11.122 -4.888 -0.737 1.00 98.12 558 ARG A CA 1
ATOM 4497 C C . ARG A 1 558 ? 10.005 -4.025 -0.162 1.00 98.12 558 ARG A C 1
ATOM 4499 O O . ARG A 1 558 ? 9.734 -4.137 1.031 1.00 98.12 558 ARG A O 1
ATOM 4506 N N . ILE A 1 559 ? 9.324 -3.229 -0.988 1.00 98.25 559 ILE A N 1
ATOM 4507 C CA . ILE A 1 559 ? 8.174 -2.419 -0.552 1.00 98.25 559 ILE A CA 1
ATOM 4508 C C . ILE A 1 559 ? 7.083 -3.320 0.045 1.00 98.25 559 ILE A C 1
ATOM 4510 O O . ILE A 1 559 ? 6.590 -3.065 1.144 1.00 98.25 559 ILE A O 1
ATOM 4514 N N . VAL A 1 560 ? 6.741 -4.410 -0.645 1.00 96.62 560 VAL A N 1
ATOM 4515 C CA . VAL A 1 560 ? 5.712 -5.358 -0.195 1.00 96.62 560 VAL A CA 1
ATOM 4516 C C . VAL A 1 560 ? 6.134 -6.093 1.071 1.00 96.62 560 VAL A C 1
ATOM 4518 O O . VAL A 1 560 ? 5.329 -6.220 1.989 1.00 96.62 560 VAL A O 1
ATOM 4521 N N . GLN A 1 561 ? 7.390 -6.532 1.175 1.00 93.62 561 GLN A N 1
ATOM 4522 C CA . GLN A 1 561 ? 7.907 -7.142 2.403 1.00 93.62 561 GLN A CA 1
ATOM 4523 C C . GLN A 1 561 ? 7.848 -6.171 3.587 1.00 93.62 561 GLN A C 1
ATOM 4525 O O . GLN A 1 561 ? 7.547 -6.594 4.704 1.00 93.62 561 GLN A O 1
ATOM 4530 N N . THR A 1 562 ? 8.099 -4.876 3.370 1.00 93.31 562 THR A N 1
ATOM 4531 C CA . THR A 1 562 ? 7.911 -3.863 4.414 1.00 93.31 562 THR A CA 1
ATOM 4532 C C . THR A 1 562 ? 6.438 -3.721 4.789 1.00 93.31 562 THR A C 1
ATOM 4534 O O . THR A 1 562 ? 6.124 -3.748 5.978 1.00 93.31 562 THR A O 1
ATOM 4537 N N . LEU A 1 563 ? 5.520 -3.647 3.816 1.00 94.62 563 LEU A N 1
ATOM 4538 C CA . LEU A 1 563 ? 4.078 -3.628 4.092 1.00 94.62 563 LEU A CA 1
ATOM 4539 C C . LEU A 1 563 ? 3.656 -4.853 4.914 1.00 94.62 563 LEU A C 1
ATOM 4541 O O . LEU A 1 563 ? 2.969 -4.691 5.919 1.00 94.62 563 LEU A O 1
ATOM 4545 N N . GLU A 1 564 ? 4.104 -6.055 4.540 1.00 87.69 564 GLU A N 1
ATOM 4546 C CA . GLU A 1 564 ? 3.824 -7.313 5.248 1.00 87.69 564 GLU A CA 1
ATOM 4547 C C . GLU A 1 564 ? 4.326 -7.313 6.704 1.00 87.69 564 GLU A C 1
ATOM 4549 O O . GLU A 1 564 ? 3.750 -8.015 7.539 1.00 87.69 564 GLU A O 1
ATOM 4554 N N . ARG A 1 565 ? 5.387 -6.550 7.005 1.00 83.88 565 ARG A N 1
ATOM 4555 C CA . ARG A 1 565 ? 5.955 -6.360 8.353 1.00 83.88 565 ARG A CA 1
ATOM 4556 C C . ARG A 1 565 ? 5.325 -5.195 9.118 1.00 83.88 565 ARG A C 1
ATOM 4558 O O . ARG A 1 565 ? 5.464 -5.136 10.338 1.00 83.88 565 ARG A O 1
ATOM 4565 N N . SER A 1 566 ? 4.669 -4.272 8.421 1.00 85.25 566 SER A N 1
ATOM 4566 C CA . SER A 1 566 ? 3.975 -3.140 9.028 1.00 85.25 566 SER A CA 1
ATOM 4567 C C . SER A 1 566 ? 2.676 -3.575 9.702 1.00 85.25 566 SER A C 1
ATOM 4569 O O . SER A 1 566 ? 2.105 -4.626 9.408 1.00 85.25 566 SER A O 1
ATOM 4571 N N . GLU A 1 567 ? 2.136 -2.710 10.558 1.00 81.94 567 GLU A N 1
ATOM 4572 C CA . GLU A 1 567 ? 0.815 -2.926 11.147 1.00 81.94 567 GLU A CA 1
ATOM 4573 C C . GLU A 1 567 ? -0.332 -2.847 10.121 1.00 81.94 567 GLU A C 1
ATOM 4575 O O . GLU A 1 567 ? -1.468 -3.204 10.429 1.00 81.94 567 GLU A O 1
ATOM 4580 N N . HIS A 1 568 ? -0.080 -2.355 8.908 1.00 87.94 568 HIS A N 1
ATOM 4581 C CA . HIS A 1 568 ? -1.107 -2.112 7.894 1.00 87.94 568 HIS A CA 1
ATOM 4582 C C . HIS A 1 568 ? -1.315 -3.297 6.942 1.00 87.94 568 HIS A C 1
ATOM 4584 O O . HIS A 1 568 ? -2.216 -3.234 6.105 1.00 87.94 568 HIS A O 1
ATOM 4590 N N . ALA A 1 569 ? -0.536 -4.378 7.085 1.00 86.56 569 ALA A N 1
ATOM 4591 C CA . ALA A 1 569 ? -0.537 -5.532 6.180 1.00 86.56 569 ALA A CA 1
ATOM 4592 C C . ALA A 1 569 ? -1.933 -6.120 5.916 1.00 86.56 569 ALA A C 1
ATOM 4594 O O . ALA A 1 569 ? -2.244 -6.489 4.786 1.00 86.56 569 ALA A O 1
ATOM 4595 N N . ASP A 1 570 ? -2.771 -6.197 6.951 1.00 86.81 570 ASP A N 1
ATOM 4596 C CA . ASP A 1 570 ? -4.066 -6.877 6.870 1.00 86.81 570 ASP A CA 1
ATOM 4597 C C . ASP A 1 570 ? -5.196 -5.972 6.355 1.00 86.81 570 ASP A C 1
ATOM 4599 O O . ASP A 1 570 ? -6.256 -6.467 5.996 1.00 86.81 570 ASP A O 1
ATOM 4603 N N . ASN A 1 571 ? -4.972 -4.654 6.262 1.00 90.06 571 ASN A N 1
ATOM 4604 C CA . ASN A 1 571 ? -5.980 -3.668 5.843 1.00 90.06 571 ASN A CA 1
ATOM 4605 C C . ASN A 1 571 ? -5.529 -2.830 4.631 1.00 90.06 571 ASN A C 1
ATOM 4607 O O . ASN A 1 571 ? -5.926 -1.675 4.493 1.00 90.06 571 ASN A O 1
ATOM 4611 N N . THR A 1 572 ? -4.645 -3.350 3.778 1.00 94.81 572 THR A N 1
ATOM 4612 C CA . THR A 1 572 ? -4.117 -2.592 2.632 1.00 94.81 572 THR A CA 1
ATOM 4613 C C . THR A 1 572 ? -4.402 -3.310 1.321 1.00 94.81 572 THR A C 1
ATOM 4615 O O . THR A 1 572 ? -4.031 -4.467 1.154 1.00 94.81 572 THR A O 1
ATOM 4618 N N . ILE A 1 573 ? -5.043 -2.607 0.386 1.00 97.25 573 ILE A N 1
ATOM 4619 C CA . ILE A 1 573 ? -5.137 -3.004 -1.021 1.00 97.25 573 ILE A CA 1
ATOM 4620 C C . ILE A 1 573 ? -3.805 -2.677 -1.692 1.00 97.25 573 ILE A C 1
ATOM 4622 O O . ILE A 1 573 ? -3.307 -1.561 -1.541 1.00 97.25 573 ILE A O 1
ATOM 4626 N N . ILE A 1 574 ? -3.259 -3.610 -2.470 1.00 98.25 574 ILE A N 1
ATOM 4627 C CA . ILE A 1 574 ? -2.106 -3.350 -3.339 1.00 98.25 574 ILE A CA 1
ATOM 4628 C C . ILE A 1 574 ? -2.603 -3.293 -4.780 1.00 98.25 574 ILE A C 1
ATOM 4630 O O . ILE A 1 574 ? -3.155 -4.269 -5.281 1.00 98.25 574 ILE A O 1
ATOM 4634 N N . ALA A 1 575 ? -2.400 -2.167 -5.453 1.00 98.00 575 ALA A N 1
ATOM 4635 C CA . ALA A 1 575 ? -2.616 -2.033 -6.888 1.00 98.00 575 ALA A CA 1
ATOM 4636 C C . ALA A 1 575 ? -1.258 -1.831 -7.558 1.00 98.00 575 ALA A C 1
ATOM 4638 O O . ALA A 1 575 ? -0.576 -0.862 -7.241 1.00 98.00 575 ALA A O 1
ATOM 4639 N N . LEU A 1 576 ? -0.855 -2.722 -8.464 1.00 98.31 576 LEU A N 1
ATOM 4640 C CA . LEU A 1 576 ? 0.364 -2.551 -9.258 1.00 98.31 576 LEU A CA 1
ATOM 4641 C C . LEU A 1 576 ? 0.013 -2.517 -10.740 1.00 98.31 576 LEU A C 1
ATOM 4643 O O . LEU A 1 576 ? -0.732 -3.377 -11.214 1.00 98.31 576 LEU A O 1
ATOM 4647 N N . TRP A 1 577 ? 0.571 -1.554 -11.472 1.00 97.25 577 TRP A N 1
ATOM 4648 C CA . TRP A 1 577 ? 0.514 -1.552 -12.932 1.00 97.25 577 TRP A CA 1
ATOM 4649 C C . TRP A 1 577 ? 1.794 -1.018 -13.591 1.00 97.25 577 TRP A C 1
ATOM 4651 O O . TRP A 1 577 ? 2.539 -0.235 -12.997 1.00 97.25 577 TRP A O 1
ATOM 4661 N N . GLY A 1 578 ? 2.011 -1.394 -14.854 1.00 97.38 578 GLY A N 1
ATOM 4662 C CA . GLY A 1 578 ? 2.883 -0.658 -15.780 1.00 97.38 578 GLY A CA 1
ATOM 4663 C C . GLY A 1 578 ? 2.120 0.500 -16.429 1.00 97.38 578 GLY A C 1
ATOM 4664 O O . GLY A 1 578 ? 0.949 0.344 -16.770 1.00 97.38 578 GLY A O 1
ATOM 4665 N N . ASP A 1 579 ? 2.720 1.687 -16.559 1.00 95.75 579 ASP A N 1
ATOM 4666 C CA . ASP A 1 579 ? 2.004 2.837 -17.140 1.00 95.75 579 ASP A CA 1
ATOM 4667 C C . ASP A 1 579 ? 1.764 2.685 -18.652 1.00 95.75 579 ASP A C 1
ATOM 4669 O O . ASP A 1 579 ? 0.768 3.178 -19.178 1.00 95.75 579 ASP A O 1
ATOM 4673 N N . LYS A 1 580 ? 2.656 1.983 -19.347 1.00 96.12 580 LYS A N 1
ATOM 4674 C CA . LYS A 1 580 ? 2.554 1.518 -20.739 1.00 96.12 580 LYS A CA 1
ATOM 4675 C C . LYS A 1 580 ? 3.641 0.471 -21.001 1.00 96.12 580 LYS A C 1
ATOM 4677 O O . LYS A 1 580 ? 4.514 0.250 -20.162 1.00 96.12 580 LYS A O 1
ATOM 4682 N N . GLY A 1 581 ? 3.583 -0.160 -22.165 1.00 95.44 581 GLY A N 1
ATOM 4683 C CA . GLY A 1 581 ? 4.574 -1.139 -22.586 1.00 95.44 581 GLY A CA 1
ATOM 4684 C C . GLY A 1 581 ? 5.823 -0.532 -23.233 1.00 95.44 581 GLY A C 1
ATOM 4685 O O . GLY A 1 581 ? 6.046 0.684 -23.224 1.00 95.44 581 GLY A O 1
ATOM 4686 N N . PHE A 1 582 ? 6.647 -1.411 -23.797 1.00 97.00 582 PHE A N 1
ATOM 4687 C CA . PHE A 1 582 ? 7.918 -1.095 -24.434 1.00 97.00 582 PHE A CA 1
ATOM 4688 C C . PHE A 1 582 ? 8.288 -2.189 -25.450 1.00 97.00 582 PHE A C 1
ATOM 4690 O O . PHE A 1 582 ? 8.264 -3.375 -25.123 1.00 97.00 582 PHE A O 1
ATOM 4697 N N . HIS A 1 583 ? 8.656 -1.778 -26.662 1.00 97.25 583 HIS A N 1
ATOM 4698 C CA . HIS A 1 583 ? 9.178 -2.621 -27.736 1.00 97.25 583 HIS A CA 1
ATOM 4699 C C . HIS A 1 583 ? 10.696 -2.779 -27.647 1.00 97.25 583 HIS A C 1
ATOM 4701 O O . HIS A 1 583 ? 11.414 -1.808 -27.380 1.00 97.25 583 HIS A O 1
ATOM 4707 N N . LEU A 1 584 ? 11.184 -3.968 -27.996 1.00 96.81 584 LEU A N 1
ATOM 4708 C CA . LEU A 1 584 ? 12.608 -4.297 -28.079 1.00 96.81 584 LEU A CA 1
ATOM 4709 C C . LEU A 1 584 ? 12.988 -4.891 -29.439 1.00 96.81 584 LEU A C 1
ATOM 4711 O O . LEU A 1 584 ? 13.908 -5.699 -29.537 1.00 96.81 584 LEU A O 1
ATOM 4715 N N . GLY A 1 585 ? 12.298 -4.484 -30.501 1.00 96.06 585 GLY A N 1
ATOM 4716 C CA . GLY A 1 585 ? 12.588 -4.865 -31.880 1.00 96.06 585 GLY A CA 1
ATOM 4717 C C . GLY A 1 585 ? 11.395 -5.437 -32.635 1.00 96.06 585 GLY A C 1
ATOM 4718 O O . GLY A 1 585 ? 11.434 -5.447 -33.863 1.00 96.06 585 GLY A O 1
ATOM 4719 N N . GLU A 1 586 ? 10.330 -5.868 -31.954 1.00 95.38 586 GLU A N 1
ATOM 4720 C CA . GLU A 1 586 ? 9.090 -6.320 -32.593 1.00 95.38 586 GLU A CA 1
ATOM 4721 C C . GLU A 1 586 ? 8.580 -5.249 -33.563 1.00 95.38 586 GLU A C 1
ATOM 4723 O O . GLU A 1 586 ? 8.566 -4.060 -33.231 1.00 95.38 586 GLU A O 1
ATOM 4728 N N . LYS A 1 587 ? 8.167 -5.661 -34.769 1.00 94.12 587 LYS A N 1
ATOM 4729 C CA . LYS A 1 587 ? 7.800 -4.752 -35.871 1.00 94.12 587 LYS A CA 1
ATOM 4730 C C . LYS A 1 587 ? 8.887 -3.731 -36.245 1.00 94.12 587 LYS A C 1
ATOM 4732 O O . LYS A 1 587 ? 8.578 -2.638 -36.712 1.00 94.12 587 LYS A O 1
ATOM 4737 N N . LEU A 1 588 ? 10.162 -4.090 -36.060 1.00 95.25 588 LEU A N 1
ATOM 4738 C CA . LEU A 1 588 ? 11.327 -3.217 -36.268 1.00 95.25 588 LEU A CA 1
ATOM 4739 C C . LEU A 1 588 ? 11.286 -1.942 -35.410 1.00 95.25 588 LEU A C 1
ATOM 4741 O O . LEU A 1 588 ? 11.986 -0.972 -35.702 1.00 95.25 588 LEU A O 1
ATOM 4745 N N . HIS A 1 589 ? 10.466 -1.943 -34.360 1.00 95.88 589 HIS A N 1
ATOM 4746 C CA . HIS A 1 589 ? 10.216 -0.792 -33.514 1.00 95.88 589 HIS A CA 1
ATOM 4747 C C . HIS A 1 589 ? 10.854 -0.978 -32.140 1.00 95.88 589 HIS A C 1
ATOM 4749 O O . HIS A 1 589 ? 11.101 -2.096 -31.690 1.00 95.88 589 HIS A O 1
ATOM 4755 N N . TRP A 1 590 ? 11.120 0.137 -31.471 1.00 95.69 590 TRP A N 1
ATOM 4756 C CA . TRP A 1 590 ? 11.661 0.193 -30.120 1.00 95.69 590 TRP A CA 1
ATOM 4757 C C . TRP A 1 590 ? 10.921 1.247 -29.323 1.00 95.69 590 TRP A C 1
ATOM 4759 O O . TRP A 1 590 ? 10.377 2.192 -29.888 1.00 95.69 590 TRP A O 1
ATOM 4769 N N . ARG A 1 591 ? 11.000 1.149 -27.995 1.00 93.81 591 ARG A N 1
ATOM 4770 C CA . ARG A 1 591 ? 10.386 2.111 -27.077 1.00 93.81 591 ARG A CA 1
ATOM 4771 C C . ARG A 1 591 ? 8.860 2.011 -27.103 1.00 93.81 591 ARG A C 1
ATOM 4773 O O . ARG A 1 591 ? 8.293 0.927 -27.088 1.00 93.81 591 ARG A O 1
ATOM 4780 N N . LYS A 1 592 ? 8.199 3.154 -27.020 1.00 90.31 592 LYS A N 1
ATOM 4781 C CA . LYS A 1 592 ? 6.751 3.332 -26.935 1.00 90.31 592 LYS A CA 1
ATOM 4782 C C . LYS A 1 592 ? 6.325 4.217 -28.114 1.00 90.31 592 LYS A C 1
ATOM 4784 O O . LYS A 1 592 ? 7.115 4.405 -29.027 1.00 90.31 592 LYS A O 1
ATOM 4789 N N . PHE A 1 593 ? 5.139 4.823 -28.066 1.00 92.12 593 PHE A N 1
ATOM 4790 C CA . PHE A 1 593 ? 4.605 5.739 -29.098 1.00 92.12 593 PHE A CA 1
ATOM 4791 C C . PHE A 1 593 ? 3.914 5.078 -30.302 1.00 92.12 593 PHE A C 1
ATOM 4793 O O . PHE A 1 593 ? 3.636 5.737 -31.300 1.00 92.12 593 PHE A O 1
ATOM 4800 N N . VAL A 1 594 ? 3.560 3.799 -30.184 1.00 93.50 594 VAL A N 1
ATOM 4801 C CA . VAL A 1 594 ? 2.792 3.044 -31.186 1.00 93.50 594 VAL A CA 1
ATOM 4802 C C . VAL A 1 594 ? 1.644 2.284 -30.527 1.00 93.50 594 VAL A C 1
ATOM 4804 O O . VAL A 1 594 ? 1.634 2.086 -29.316 1.00 93.50 594 VAL A O 1
ATOM 4807 N N . LEU A 1 595 ? 0.657 1.866 -31.321 1.00 93.06 595 LEU A N 1
ATOM 4808 C CA . LEU A 1 595 ? -0.577 1.231 -30.832 1.00 93.06 595 LEU A CA 1
ATOM 4809 C C . LEU A 1 595 ? -0.524 -0.306 -30.829 1.00 93.06 595 LEU A C 1
ATOM 4811 O O . LEU A 1 595 ? -1.558 -0.954 -30.691 1.00 93.06 595 LEU A O 1
ATOM 4815 N N . TRP A 1 596 ? 0.654 -0.899 -31.028 1.00 94.81 596 TRP A N 1
ATOM 4816 C CA . TRP A 1 596 ? 0.805 -2.352 -31.004 1.00 94.81 596 TRP A CA 1
ATOM 4817 C C . TRP A 1 596 ? 0.810 -2.907 -29.580 1.00 94.81 596 TRP A C 1
ATOM 4819 O O . TRP A 1 596 ? 0.989 -2.186 -28.595 1.00 94.81 596 TRP A O 1
ATOM 4829 N N . GLU A 1 597 ? 0.614 -4.220 -29.502 1.00 94.50 597 GLU A N 1
ATOM 4830 C CA . GLU A 1 597 ? 0.520 -4.989 -28.263 1.00 94.50 597 GLU A CA 1
ATOM 4831 C C . GLU A 1 597 ? 1.692 -4.703 -27.307 1.00 94.50 597 GLU A C 1
ATOM 4833 O O . GLU A 1 597 ? 1.452 -4.394 -26.147 1.00 94.50 597 GLU A O 1
ATOM 4838 N N . GLU A 1 598 ? 2.946 -4.706 -27.774 1.00 94.50 598 GLU A N 1
ATOM 4839 C CA . GLU A 1 598 ? 4.107 -4.532 -26.880 1.00 94.50 598 GLU A CA 1
ATOM 4840 C C . GLU A 1 598 ? 4.217 -3.124 -26.280 1.00 94.50 598 GLU A C 1
ATOM 4842 O O . GLU A 1 598 ? 4.753 -2.972 -25.187 1.00 94.50 598 GLU A O 1
ATOM 4847 N N . ALA A 1 599 ? 3.678 -2.092 -26.940 1.00 95.38 599 ALA A N 1
ATOM 4848 C CA . ALA A 1 599 ? 3.635 -0.725 -26.411 1.00 95.38 599 ALA A CA 1
ATOM 4849 C C . ALA A 1 599 ? 2.444 -0.471 -25.475 1.00 95.38 599 ALA A C 1
ATOM 4851 O O . ALA A 1 599 ? 2.453 0.514 -24.732 1.00 95.38 599 ALA A O 1
ATOM 4852 N N . THR A 1 600 ? 1.408 -1.311 -25.527 1.00 96.69 600 THR A N 1
ATOM 4853 C CA . THR A 1 600 ? 0.119 -1.026 -24.880 1.00 96.69 600 THR A CA 1
ATOM 4854 C C . THR A 1 600 ? -0.274 -2.033 -23.811 1.00 96.69 600 THR A C 1
ATOM 4856 O O . THR A 1 600 ? -0.907 -1.631 -22.838 1.00 96.69 600 THR A O 1
ATOM 4859 N N . HIS A 1 601 ? 0.112 -3.301 -23.943 1.00 97.62 601 HIS A N 1
ATOM 4860 C CA . HIS A 1 601 ? -0.188 -4.350 -22.978 1.00 97.62 601 HIS A CA 1
ATOM 4861 C C . HIS A 1 601 ? 0.733 -4.252 -21.758 1.00 97.62 601 HIS A C 1
ATOM 4863 O O . HIS A 1 601 ? 1.962 -4.310 -21.872 1.00 97.62 601 HIS A O 1
ATOM 4869 N N . VAL A 1 602 ? 0.130 -4.118 -20.579 1.00 97.50 602 VAL A N 1
ATOM 4870 C CA . VAL A 1 602 ? 0.824 -3.856 -19.315 1.00 97.50 602 VAL A CA 1
ATOM 4871 C C . VAL A 1 602 ? 0.449 -4.886 -18.257 1.00 97.50 602 VAL A C 1
ATOM 4873 O O . VAL A 1 602 ? -0.677 -5.388 -18.253 1.00 97.50 602 VAL A O 1
ATOM 4876 N N . PRO A 1 603 ? 1.349 -5.191 -17.310 1.00 97.06 603 PRO A N 1
ATOM 4877 C CA . PRO A 1 603 ? 0.950 -5.907 -16.116 1.00 97.06 603 PRO A CA 1
ATOM 4878 C C . PRO A 1 603 ? 0.002 -5.017 -15.311 1.00 97.06 603 PRO A C 1
ATOM 4880 O O . PRO A 1 603 ? 0.270 -3.832 -15.115 1.00 97.06 603 PRO A O 1
ATOM 4883 N N . MET A 1 604 ? -1.098 -5.594 -14.836 1.00 97.56 604 MET A N 1
ATOM 4884 C CA . MET A 1 604 ? -2.018 -4.957 -13.901 1.00 97.56 604 MET A CA 1
ATOM 4885 C C . MET A 1 604 ? -2.503 -6.006 -12.907 1.00 97.56 604 MET A C 1
ATOM 4887 O O . MET A 1 604 ? -3.046 -7.042 -13.297 1.00 97.56 604 MET A O 1
ATOM 4891 N N . LEU A 1 605 ? -2.310 -5.737 -11.621 1.00 96.00 605 LEU A N 1
ATOM 4892 C CA . LEU A 1 605 ? -2.733 -6.618 -10.542 1.00 96.00 605 LEU A CA 1
ATOM 4893 C C . LEU A 1 605 ? -3.375 -5.829 -9.407 1.00 96.00 605 LEU A C 1
ATOM 4895 O O . LEU A 1 605 ? -2.969 -4.709 -9.090 1.00 96.00 605 LEU A O 1
ATOM 4899 N N . ILE A 1 606 ? -4.377 -6.446 -8.786 1.00 96.75 606 ILE A N 1
ATOM 4900 C CA . ILE A 1 606 ? -5.018 -5.944 -7.572 1.00 96.75 606 ILE A CA 1
ATOM 4901 C C . ILE A 1 606 ? -4.992 -7.059 -6.530 1.00 96.75 606 ILE A C 1
ATOM 4903 O O . ILE A 1 606 ? -5.554 -8.134 -6.744 1.00 96.75 606 ILE A O 1
ATOM 4907 N N . VAL A 1 607 ? -4.353 -6.796 -5.396 1.00 95.56 607 VAL A N 1
ATOM 4908 C CA . VAL A 1 607 ? -4.325 -7.680 -4.229 1.00 95.56 607 VAL A CA 1
ATOM 4909 C C . VAL A 1 607 ? -5.247 -7.085 -3.166 1.00 95.56 607 VAL A C 1
ATOM 4911 O O . VAL A 1 607 ? -5.033 -5.937 -2.760 1.00 95.56 607 VAL A O 1
ATOM 4914 N N . PRO A 1 608 ? -6.290 -7.809 -2.727 1.00 91.62 608 PRO A N 1
ATOM 4915 C CA . PRO A 1 608 ? -7.157 -7.329 -1.661 1.00 91.62 608 PRO A CA 1
ATOM 4916 C C . PRO A 1 608 ? -6.435 -7.391 -0.300 1.00 91.62 608 PRO A C 1
ATOM 4918 O O . PRO A 1 608 ? -5.401 -8.055 -0.181 1.00 91.62 608 PRO A O 1
ATOM 4921 N N . PRO A 1 609 ? -6.974 -6.751 0.754 1.00 88.12 609 PRO A N 1
ATOM 4922 C CA . PRO A 1 609 ? -6.428 -6.899 2.098 1.00 88.12 609 PRO A CA 1
ATOM 4923 C C . PRO A 1 609 ? -6.453 -8.368 2.546 1.00 88.12 609 PRO A C 1
ATOM 4925 O O . PRO A 1 609 ? -7.326 -9.142 2.136 1.00 88.12 609 PRO A O 1
ATOM 4928 N N . LYS A 1 610 ? -5.496 -8.774 3.388 1.00 77.62 610 LYS A N 1
ATOM 4929 C CA . LYS A 1 610 ? -5.393 -10.171 3.839 1.00 77.62 610 LYS A CA 1
ATOM 4930 C C . LYS A 1 610 ? -6.690 -10.627 4.515 1.00 77.62 610 LYS A C 1
ATOM 4932 O O . LYS A 1 610 ? -7.289 -9.900 5.297 1.00 77.62 610 LYS A O 1
ATOM 4937 N N . GLY A 1 611 ? -7.111 -11.856 4.216 1.00 63.69 611 GLY A N 1
ATOM 4938 C CA . GLY A 1 611 ? -8.368 -12.426 4.717 1.00 63.69 611 GLY A CA 1
ATOM 4939 C C . GLY A 1 611 ? -9.581 -12.179 3.814 1.00 63.69 611 GLY A C 1
ATOM 4940 O O . GLY A 1 611 ? -10.605 -12.831 4.003 1.00 63.69 611 GLY A O 1
ATOM 4941 N N . HIS A 1 612 ? -9.461 -11.327 2.792 1.00 60.19 612 HIS A N 1
ATOM 4942 C CA . HIS A 1 612 ? -10.448 -11.234 1.719 1.00 60.19 612 HIS A CA 1
ATOM 4943 C C . HIS A 1 612 ? -10.092 -12.198 0.583 1.00 60.19 612 HIS A C 1
ATOM 4945 O O . HIS A 1 612 ? -8.946 -12.271 0.140 1.00 60.19 612 HIS A O 1
ATOM 4951 N N . ILE A 1 613 ? -11.082 -12.957 0.112 1.00 47.75 613 ILE A N 1
ATOM 4952 C CA . ILE A 1 613 ? -10.898 -13.915 -0.979 1.00 47.75 613 ILE A CA 1
ATOM 4953 C C . ILE A 1 613 ? -10.786 -13.132 -2.291 1.00 47.75 613 ILE A C 1
ATOM 4955 O O . ILE A 1 613 ? -11.769 -12.559 -2.760 1.00 47.75 613 ILE A O 1
ATOM 4959 N N . ALA A 1 614 ? -9.599 -13.124 -2.899 1.00 50.72 614 ALA A N 1
ATOM 4960 C CA . ALA A 1 614 ? -9.481 -12.857 -4.326 1.00 50.72 614 ALA A CA 1
ATOM 4961 C C . ALA A 1 614 ? -10.055 -14.068 -5.072 1.00 50.72 614 ALA A C 1
ATOM 4963 O O . ALA A 1 614 ? -9.682 -15.201 -4.773 1.00 50.72 614 ALA A O 1
ATOM 4964 N N . HIS A 1 615 ? -10.963 -13.859 -6.023 1.00 44.25 615 HIS A N 1
ATOM 4965 C CA . HIS A 1 615 ? -11.345 -14.927 -6.942 1.00 44.25 615 HIS A CA 1
ATOM 4966 C C . HIS A 1 615 ? -10.217 -15.073 -7.970 1.00 44.25 615 HIS A C 1
ATOM 4968 O O . HIS A 1 615 ? -10.056 -14.166 -8.790 1.00 44.25 615 HIS A O 1
ATOM 4974 N N . PRO A 1 616 ? -9.416 -16.157 -7.954 1.00 43.09 616 PRO A N 1
ATOM 4975 C CA . PRO A 1 616 ? -8.456 -16.374 -9.022 1.00 43.09 616 PRO A CA 1
ATOM 4976 C C . PRO A 1 616 ? -9.242 -16.515 -10.325 1.00 43.09 616 PRO A C 1
ATOM 4978 O O . PRO A 1 616 ? -10.132 -17.362 -10.438 1.00 43.09 616 PRO A O 1
ATOM 4981 N N . ILE A 1 617 ? -8.939 -15.668 -11.310 1.00 44.06 617 ILE A N 1
ATOM 4982 C CA . ILE A 1 617 ? -9.421 -15.891 -12.670 1.00 44.06 617 ILE A CA 1
ATOM 4983 C C . ILE A 1 617 ? -8.787 -17.208 -13.107 1.00 44.06 617 ILE A C 1
ATOM 4985 O O . ILE A 1 617 ? -7.563 -17.316 -13.184 1.00 44.06 617 ILE A O 1
ATOM 4989 N N . ALA A 1 618 ? -9.622 -18.223 -13.332 1.00 35.50 618 ALA A N 1
ATOM 4990 C CA . ALA A 1 618 ? -9.183 -19.477 -13.913 1.00 35.50 618 ALA A CA 1
ATOM 4991 C C . ALA A 1 618 ? -8.438 -19.149 -15.211 1.00 35.50 618 ALA A C 1
ATOM 4993 O O . ALA A 1 618 ? -9.018 -18.590 -16.144 1.00 35.50 618 ALA A O 1
ATOM 4994 N N . MET A 1 619 ? -7.141 -19.457 -15.238 1.00 37.50 619 MET A N 1
ATOM 4995 C CA . MET A 1 619 ? -6.351 -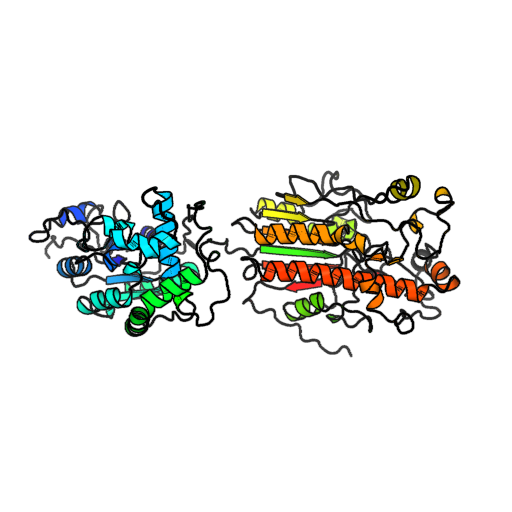19.470 -16.458 1.00 37.50 619 MET A CA 1
ATOM 4996 C C . MET A 1 619 ? -6.996 -20.509 -17.373 1.00 37.50 619 MET A C 1
ATOM 4998 O O . MET A 1 619 ? -6.703 -21.699 -17.274 1.00 37.50 619 MET A O 1
ATOM 5002 N N . ASN A 1 620 ? -7.921 -20.084 -18.231 1.00 30.23 620 ASN A N 1
ATOM 5003 C CA . ASN A 1 620 ? -8.240 -20.884 -19.396 1.00 30.23 620 ASN A CA 1
ATOM 5004 C C . ASN A 1 620 ? -6.937 -20.957 -20.198 1.00 30.23 620 ASN A C 1
ATOM 5006 O O . ASN A 1 620 ? -6.415 -19.895 -20.555 1.00 30.23 620 ASN A O 1
ATOM 5010 N N . PRO A 1 621 ? -6.385 -22.154 -20.460 1.00 31.47 621 PRO A N 1
ATOM 5011 C CA . PRO A 1 621 ? -5.332 -22.265 -21.451 1.00 31.47 621 PRO A CA 1
ATOM 5012 C C . PRO A 1 621 ? -5.882 -21.647 -22.740 1.00 31.47 621 PRO A C 1
ATOM 5014 O O . PRO A 1 621 ? -6.990 -21.981 -23.171 1.00 31.47 621 PRO A O 1
ATOM 5017 N N . LEU A 1 622 ? -5.165 -20.660 -23.279 1.00 32.16 622 LEU A N 1
ATOM 5018 C CA . LEU A 1 622 ? -5.497 -20.096 -24.583 1.00 32.16 622 LEU A CA 1
ATOM 5019 C C . LEU A 1 622 ? -5.524 -21.245 -25.614 1.00 32.16 622 LEU A C 1
ATOM 5021 O O . LEU A 1 622 ? -4.684 -22.144 -25.509 1.00 32.16 622 LEU A O 1
ATOM 5025 N N . PRO A 1 623 ? -6.489 -21.251 -26.551 1.00 33.88 623 PRO A N 1
ATOM 5026 C CA . PRO A 1 623 ? -6.501 -22.190 -27.669 1.00 33.88 623 PRO A CA 1
ATOM 5027 C C . PRO A 1 623 ? -5.296 -22.020 -28.597 1.00 33.88 623 PRO A C 1
ATOM 5029 O O . PRO A 1 623 ? -4.772 -20.883 -28.692 1.00 33.88 623 PRO A O 1
#

Foldseek 3Di:
DDDDDQQDQAEEEQEQPPLCLVLVVVLLVQAPQEWEFLDAALCQLLDPVAPLVDGDCVSVSVRTDDGSVRHHYYHYHNCCLPHPCSLVSVCVRPVNHAYEYEDEQLLVSLLLLLLVCVVVVVDDDFSLCLLPVVCVQCPPPDRSDPVVVRRVSQVSNLNLVSLVVNVVRHPPLSYHYHYSVCCLVPVQVVQVSVCVSVVHDRGDCPDRDDDDPPGPDPRLPPCFLVNLQSSLVSRVVSVVSVCVSNVDPCCVRSSNDPDRDAGPSQDPFSFDLAFAAEEEEEEQFWPPDVCLVPFPLFDQVLVNVQVVQFEWDNFFWFLALAQQQRLLCVFQVHHCVGQVPHHLDDSPPDPDGGDGVLLVCVVVVAAEEEEDPNHDWDKPLPVCLPPLPQFIATDDDQPDVSRHPYYHGFGTAGDASDPQPLPLDDSVPVVPDDPVCSFQGFDEHDQVCQCRHRLVVLLVVLLVCLQVPDSYHHHYYRYHHPPDTDLYHHVVLLVSDDLVPGDADDADVCLCVPDDPVQLVQQCPPVVLCSCVVSPCLSVSVSSRSSRSNVSSVSSSSSLVSNCSGSSQQRYKYWYKYSFFFDSQHSHHTGERHDDNRSIHMIITIRGGPPDDHDYDPPPPDD

Sequence (623 aa):
MDGTQCDKVSVFVCGAQKSGTTSLYAHFLEHPELQSPDRKEIHFFDDEATNWAEPDYERLHDHFAGPANGRLRYDITPIYQFWPDALDRIAAYNPDAKLIFLFRDPFERALSHWAMEFARNDEHLDFRQAIRDGRERLRDLPRNAPAWRVFSYLERGLYGQQVTAALRLFSRQQLLFLRAEDLRDDHAATLEHIRLFLGISPFPDTGPKREHGRYATPGAKGADAEDLEHVANFVAADMECFKQLSGLDISKWPTQSSTISKPVVNMIRQKDKRPNILMIVADDLNSWIGALGRHPDVRTPAIDKLAGQGTLFTKAYCAAPYCNASRMATFTACLPSTTGIYHNENFWERAQRPQTAIELLKAAGYHTFGAGKVFHGMFDYATAGRDILKRAAWNGVEERDHLWDQFTSCVAEPLPTERPLNKLHDFSKFDEVPPFYHHFDWGPLADDQEALMPDEKVCQSVSDFLLSAPDKPFFCAAGIYKPHLPWHLPRRFFDMYDKERIALPLVKDGDLDDVPDQARAWALSPRDHELVTSNGVWRDAVQGYLAAISYCDWIVGRIVQTLERSEHADNTIIALWGDKGFHLGEKLHWRKFVLWEEATHVPMLIVPPKGHIAHPIAMNPLP

Radius of gyration: 32.88 Å; Cα contacts (8 Å, |Δi|>4): 1102; chains: 1; bounding box: 86×49×102 Å

Solvent-accessible surface area (backbone atoms only — not comparable to full-atom values): 34866 Å² total; per-residue (Å²): 130,85,94,79,73,79,75,60,65,37,34,36,33,32,17,45,65,81,21,54,64,66,40,52,47,59,55,47,70,68,28,87,60,40,39,62,47,82,57,84,47,76,56,64,63,70,40,84,86,55,53,79,92,69,65,72,60,62,75,63,50,71,38,37,85,69,79,53,86,89,26,46,27,46,46,53,34,29,57,42,45,68,40,68,63,11,56,59,50,44,38,73,73,33,71,82,37,34,37,37,32,23,41,58,46,43,51,62,27,23,53,52,47,49,50,50,36,38,72,70,68,77,39,87,64,49,64,58,46,35,70,48,72,45,42,59,76,54,59,95,53,64,79,79,41,74,60,55,77,73,57,42,42,60,69,68,41,39,48,18,63,36,51,51,55,48,59,74,72,35,59,73,90,33,52,46,78,45,50,27,61,43,52,68,76,43,39,67,64,42,50,50,53,50,25,65,71,74,69,57,73,81,73,72,94,75,71,89,66,78,75,83,82,84,68,93,54,96,60,71,90,59,62,40,60,69,52,43,49,51,44,23,66,73,31,47,75,35,47,59,48,26,39,70,75,65,68,58,89,54,74,82,29,75,64,56,52,94,69,92,82,69,78,70,74,72,78,86,65,86,64,54,90,56,62,22,36,41,37,37,36,24,31,44,26,33,43,61,38,47,80,66,65,68,43,93,80,45,60,24,72,42,55,35,52,47,39,75,63,13,36,61,44,95,82,33,65,37,85,31,41,26,70,30,15,12,38,49,20,65,42,42,76,35,56,36,89,72,64,69,32,79,39,78,65,87,61,85,87,45,93,82,54,73,68,37,53,54,42,53,40,39,73,72,62,31,46,26,37,38,22,45,50,71,61,61,55,53,68,47,61,73,62,31,70,71,67,78,46,62,49,36,44,60,47,65,71,74,87,38,76,81,52,32,81,42,68,47,76,58,54,39,38,68,54,67,92,68,60,51,65,62,61,87,56,65,50,92,46,48,91,75,49,60,76,84,54,79,47,69,36,36,42,67,36,61,82,88,47,52,87,48,32,39,53,52,50,30,35,48,54,52,35,53,41,53,68,63,59,66,96,52,33,33,38,36,38,44,11,33,52,41,41,34,76,42,31,67,39,46,42,75,43,47,72,74,52,62,62,94,71,59,82,75,69,76,65,61,88,70,66,57,74,88,50,55,71,68,58,42,51,51,28,51,54,70,58,52,34,60,57,35,54,77,68,70,41,49,54,60,50,53,45,24,50,48,19,23,44,33,49,38,22,52,45,52,36,50,39,50,53,40,36,65,72,21,86,52,39,56,45,27,31,40,38,40,35,25,43,13,10,40,30,81,31,42,65,50,15,52,48,51,73,49,91,48,64,49,11,21,30,16,44,33,36,44,26,60,25,60,92,55,84,56,69,69,74,78,81,68,80,79,132

Nearest PDB structures (foldseek):
  6fny-assembly1_G  TM=7.648E-01  e=5.341E-18  Sinorhizobium meliloti 1021
  6g5z-assembly1_B  TM=7.127E-01  e=4.786E-18  Sinorhizobium meliloti
  6g5z-assembly1_A  TM=7.399E-01  e=3.859E-17  Sinorhizobium meliloti
  7ptj-assembly1_D  TM=7.080E-01  e=5.989E-17  Sinorhizobium meliloti
  6g5z-assembly1_D  TM=7.053E-01  e=6.327E-17  Sinorhizobium meliloti

Organism: Sphingobium yanoikuyae (NCBI:txid13690)

Secondary structure (DSSP, 8-state):
--S-----EEEEE-PPTTSSHHHHHHHHHT-TTEE-BSSS----TT-TTS-TTS--THHHHTTB-S--TTPEEEE--GGGGTSTTHHHHHHHH-TT-EEEEEE--HHHHHHHHHHHHHHTTS--S-HHHHHTGGGGGGTT--TTSTHHHHS-TTGGG-HHHHHHHHHHHS-GGGEEEEEHHHHHH-HHHHHHHHHHHHT-PPPP-------------TTGGG--HHHHHHHHHHHHHHHHHHHHHH----TTSGGG-S---S-GGGS-S---SSPEEEEEEETT--S--GGGT-STT---HHHHHHHHHSEE-TT-B-SSSSHHHHHHHHHHT--HHHH---SS---TT-TTPPPPHHHHHHHTTPEEEEEESSS-EEE-HHHHTTS--SEE-EEETT--TTT-SEEEPPPPEEPPSSS-TT-SS-GGGGGGS-GGGTT--EEEEPGGGGGG-HHHHHHHHHHHHHHH--SS-EEEEEEE-TTSSPEEEEHHHHTTS-TTTPPPPP--TTTTTTS-HHHHHHHTSS-HHHHHHHTT-HHHHHHHHHHHHHHHHHHHHHHHHHHHHSTTGGGEEEEEEESS--EESGGG-EESSS-SHHHHB--EEEEPPTTS-------PPP-

InterPro domains:
  IPR000863 Sulfotransferase domain [PF00685] (11-201)
  IPR000917 Sulfatase, N-terminal [PF00884] (275-611)
  IPR017850 Alkaline-phosphatase-like, core domain superfamily [G3DSA:3.40.720.10] (275-618)
  IPR017850 Alkaline-phosphatase-like, core domain superfamily [SSF53649] (273-610)
  IPR027417 P-loop containing nucleoside triphosphate hydrolase [G3DSA:3.40.50.300] (4-261)
  IPR027417 P-loop containing nucleoside triphosphate hydrolase [SSF52540] (10-255)

pLDDT: mean 86.56, std 15.85, range [30.23, 98.81]